Protein AF-A0A540MX66-F1 (afdb_monomer_lite)

InterPro domains:
  IPR000157 Toll/interleukin-1 receptor homology (TIR) domain [PF01582] (12-188)
  IPR000157 Toll/interleukin-1 receptor homology (TIR) domain [PF01582] (191-362)
  IPR000157 Toll/interleukin-1 receptor homology (TIR) domain [PF01582] (366-546)
  IPR000157 Toll/interleukin-1 receptor homology (TIR) domain [PS50104] (11-182)
  IPR000157 Toll/interleukin-1 receptor homology (TIR) domain [PS50104] (190-357)
  IPR000157 Toll/interleukin-1 receptor homology (TIR) domain [PS50104] (365-531)
  IPR000157 Toll/interleukin-1 receptor homology (TIR) domain [SM00255] (12-155)
  IPR000157 Toll/interleukin-1 receptor homology (TIR) domain [SM00255] (191-331)
  IPR000157 Toll/interleukin-1 receptor homology (TIR) domain [SM00255] (366-505)
  IPR002182 NB-ARC [PF00931] (564-720)
  IPR027417 P-loop containing nucleoside triphosphate hydrolase [G3DSA:3.40.50.300] (531-697)
  IPR027417 P-loop containing nucleoside triphosphate hydrolase [SSF52540] (534-727)
  IPR035897 Toll/interleukin-1 receptor homology (TIR) domain superfamily [G3DSA:3.40.50.10140] (5-185)
  IPR035897 Toll/interleukin-1 receptor homology (TIR) domain superfamily [G3DSA:3.40.50.10140] (188-362)
  IPR035897 Toll/interleukin-1 receptor homology (TIR) domain superfamily [G3DSA:3.40.50.10140] (363-530)
  IPR035897 Toll/interleukin-1 receptor homology (TIR) domain superfamily [SSF52200] (3-157)
  IPR035897 Toll/interleukin-1 receptor homology (TIR) domain superfamily [SSF52200] (186-334)
  IPR035897 Toll/interleukin-1 receptor homology (TIR) domain superfamily [SSF52200] (365-508)
  IPR044974 Disease resistance protein, plants [PTHR11017] (366-726)

Secondary structure (DSSP, 8-state):
-----------SEEEEEE--HHHHTTTHHHHHHHHHHTTT--EEE--S---SS--HHHHHHHHHTEEEEEEE--TTGGG-HHHHHHHHHHHHHHHHH--EEEEE-TTS-HHHHHTT-THHHHHHHHHHHHHHTS-HHHHHHHHHHHHHHHHHTTS--B--GGG-SSHHHHHHHHHHHHHHHHHHTTS---S-SEEEE--GGGS-HHHHHHHHHHHHHTT--EEE----SS-TTTTHHHHHHHHHH-SEEEEEE-TTGGG-HHHHHHHHHHHHHHHHH--EEEEEETTS-HHHHHTT-THHHHHHHHGGGS-HHHHHHHHHHHHHHHHHTTS--B-GGGSSSHHHHHHHHHHHHHHHHHHHHTTS-SEEEEEEE-HHHHTTTHHHHHHHHHHHTT--EEE--SS--TT--THHHHHHHHTEEEEEEEE-TTGGG-HHHHHHHHHHHHHHHHH--EEEEEE-SS-HHHHHHT-THHHHHHHHHHH-TTS-HHHHHHHHHHHHHGGGS--EEGGGSSSHHHHHHHHHHHHHHHHHHHHHHHGGG---TTHHHHHHHHHHHHS-TTS-TTS-EEEEEE--TTS-HHHHHHHHHHHHGGGSSEEEEE--HHHHHHHT-HHHHHHHHHHHHHTS---HHHHHHH-HHHHHHHHTTS-EEEEEEEE--HHHHHHHH-SS--PPTT-EEEEEES-GGGGGG-SEEE-PPPPPHHHHHHHHHHHHHSSS---TTGGGG--

Radius of gyration: 31.89 Å; chains: 1; bounding box: 76×75×81 Å

Foldseek 3Di:
DDDDPPDPQQAPFAEEEQDDCVFCVVHLVVVLVVLLVVDPGRYDYPDDPPPDDDDPPVLLCNLLRYQEYEQEDDPQQLLDLVSLVSLLSNVVCCVPVVRHYAYADAVHDLVCQQVCHDNSVVSLVVQVVVPVVDDPVSVVSSVSSNVSSNVSSLADYAYPVVVDPDSVRSSVVVSVVSVVVSLLVPPQPFPFAEEEQDDPVFDDPCLVVVLVVLLVSVVGGYDYDDVDDDDPPPCVVVLLSNLLRYLEYEYEDGLQQLLDPVSLVSLLSNVVSCVPVVRHYAYEDEVHDLVCQQVCHDNSVVSLVVQPPDDPVSVVVSVSSNVSSNVSSVDHYHYCVVDPDSVRRSVVVSVVSVVVSVLSSLPPQPFQEEEQFDCVFPVVHLVVVLVVLLVVLVGRYDDDDPDPPPDDDPVVLLSNLLSYQEYEYEDELQQLLDPSSLVSLLSNVVSCVPVVRHYAYEAEHHDLVCLLVCHDNSVVSLVVLVVDPPRDPVSSVSSNVSSNCNSVHHYYYCVVDPDSVVVSVVVSVVSVVVSLVVVVVVVPVPPAFPLVVLLVVVCCQLPPPPDDLFAEFEEEEEDDPPLCSVVSLVVNCVSCQSVWPFEDEDEPLVVCCVPPNLLVSLQRLLCRLVVHRDDSVNCVVCPSVNSVLVSQQTAYEYEAEADDDPVSVCSRCNPDNSHTTNHYYYYYYHDPVNCVPGPYYHYRDHQDLVRVLQNCCCVVPVDSDDPPVVVVVSD

Structure (mmCIF, N/CA/C/O backbone):
data_AF-A0A540MX66-F1
#
_entry.id   AF-A0A540MX66-F1
#
loop_
_atom_site.group_PDB
_atom_site.id
_atom_site.type_symbol
_atom_site.label_atom_id
_atom_site.label_alt_id
_atom_site.label_comp_id
_atom_site.label_asym_id
_atom_site.label_entity_id
_atom_site.label_seq_id
_atom_site.pdbx_PDB_ins_code
_atom_site.Cartn_x
_atom_site.Cartn_y
_atom_site.Cartn_z
_atom_site.occupancy
_atom_site.B_iso_or_equiv
_atom_site.auth_seq_id
_atom_site.auth_comp_id
_atom_site.auth_asym_id
_atom_site.auth_atom_id
_atom_site.pdbx_PDB_model_num
ATOM 1 N N . MET A 1 1 ? 18.521 43.189 1.631 1.00 32.72 1 MET A N 1
ATOM 2 C CA . MET A 1 1 ? 18.605 42.098 2.622 1.00 32.72 1 MET A CA 1
ATOM 3 C C . MET A 1 1 ? 18.078 40.853 1.940 1.00 32.72 1 MET A C 1
ATOM 5 O O . MET A 1 1 ? 16.951 40.882 1.467 1.00 32.72 1 MET A O 1
ATOM 9 N N . ALA A 1 2 ? 18.937 39.856 1.741 1.00 23.52 2 ALA A N 1
ATOM 10 C CA . ALA A 1 2 ? 18.581 38.626 1.047 1.00 23.52 2 ALA A CA 1
ATOM 11 C C . ALA A 1 2 ? 17.667 37.787 1.949 1.00 23.52 2 ALA A C 1
ATOM 13 O O . ALA A 1 2 ? 18.053 37.453 3.066 1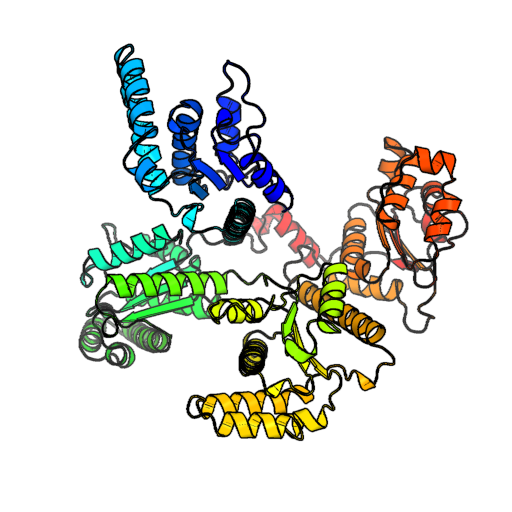.00 23.52 2 ALA A O 1
ATOM 14 N N . ALA A 1 3 ? 16.460 37.491 1.472 1.00 24.56 3 ALA A N 1
ATOM 15 C CA . ALA A 1 3 ? 15.595 36.488 2.069 1.00 24.56 3 ALA A CA 1
ATOM 16 C C . ALA A 1 3 ? 16.233 35.115 1.824 1.00 24.56 3 ALA A C 1
ATOM 18 O O . ALA A 1 3 ? 16.479 34.746 0.674 1.00 24.56 3 ALA A O 1
ATOM 19 N N . SER A 1 4 ? 16.555 34.382 2.892 1.00 24.72 4 SER A N 1
ATOM 20 C CA . SER A 1 4 ? 17.012 33.001 2.776 1.00 24.72 4 SER A CA 1
ATOM 21 C C . SER A 1 4 ? 15.844 32.148 2.294 1.00 24.72 4 SER A C 1
ATOM 23 O O . SER A 1 4 ? 14.898 31.891 3.038 1.00 24.72 4 SER A O 1
ATOM 25 N N . SER A 1 5 ? 15.904 31.729 1.034 1.00 28.08 5 SER A N 1
ATOM 26 C CA . SER A 1 5 ? 15.065 30.667 0.500 1.00 28.08 5 SER A CA 1
ATOM 27 C C . SER A 1 5 ? 15.310 29.397 1.315 1.00 28.08 5 SER A C 1
ATOM 29 O O . SER A 1 5 ? 16.427 28.876 1.316 1.00 28.08 5 SER A O 1
ATOM 31 N N . SER A 1 6 ? 14.282 28.904 2.001 1.00 29.33 6 SER A N 1
ATOM 32 C CA . SER A 1 6 ? 14.242 27.519 2.464 1.00 29.33 6 SER A CA 1
ATOM 33 C C . SER A 1 6 ? 14.350 26.628 1.223 1.00 29.33 6 SER A C 1
ATOM 35 O O . SER A 1 6 ? 13.483 26.634 0.354 1.00 29.33 6 SER A O 1
ATOM 37 N N . SER A 1 7 ? 15.494 25.969 1.067 1.00 31.92 7 SER A N 1
ATOM 38 C CA . SER A 1 7 ? 15.695 24.940 0.057 1.00 31.92 7 SER A CA 1
ATOM 39 C C . SER A 1 7 ? 14.906 23.703 0.475 1.00 31.92 7 SER A C 1
ATOM 41 O O . SER A 1 7 ? 15.219 23.136 1.523 1.00 31.92 7 SER A O 1
ATOM 43 N N . ASP A 1 8 ? 13.937 23.266 -0.331 1.00 37.81 8 ASP A N 1
ATOM 44 C CA . ASP A 1 8 ? 13.349 21.930 -0.196 1.00 37.81 8 ASP A CA 1
ATOM 45 C C . ASP A 1 8 ? 14.487 20.898 -0.188 1.00 37.81 8 ASP A C 1
ATOM 47 O O . ASP A 1 8 ? 15.216 20.742 -1.176 1.00 37.81 8 ASP A O 1
ATOM 51 N N . VAL A 1 9 ? 14.701 20.243 0.957 1.00 45.22 9 VAL A N 1
ATOM 52 C CA . VAL A 1 9 ? 15.801 19.293 1.150 1.00 45.22 9 VAL A CA 1
ATOM 53 C C . VAL A 1 9 ? 15.503 18.051 0.314 1.00 45.22 9 VAL A C 1
ATOM 55 O O . VAL A 1 9 ? 14.700 17.198 0.682 1.00 45.22 9 VAL A O 1
ATOM 58 N N . ARG A 1 10 ? 16.144 17.950 -0.852 1.00 51.16 10 ARG A N 1
ATOM 59 C CA . ARG A 1 10 ? 16.111 16.745 -1.680 1.00 51.16 10 ARG A CA 1
ATOM 60 C C . ARG A 1 10 ? 17.041 15.707 -1.060 1.00 51.16 10 ARG A C 1
ATOM 62 O O . ARG A 1 10 ? 18.254 15.783 -1.227 1.00 51.16 10 ARG A O 1
ATOM 69 N N . TRP A 1 11 ? 16.469 14.752 -0.344 1.00 67.19 11 TRP A N 1
ATOM 70 C CA . TRP A 1 11 ? 17.218 13.660 0.265 1.00 67.19 11 TRP A CA 1
ATOM 71 C C . TRP A 1 11 ? 17.819 12.735 -0.796 1.00 67.19 11 TRP A C 1
ATOM 73 O O . TRP A 1 11 ? 17.138 12.337 -1.743 1.00 67.19 11 TRP A O 1
ATOM 83 N N . LYS A 1 12 ? 19.103 12.406 -0.653 1.00 75.00 12 LYS A N 1
ATOM 84 C CA . LYS A 1 12 ? 19.818 11.501 -1.560 1.00 75.00 12 LYS A CA 1
ATOM 85 C C . LYS A 1 12 ? 19.675 10.049 -1.124 1.00 75.00 12 LYS A C 1
ATOM 87 O O . LYS A 1 12 ? 19.614 9.170 -1.980 1.00 75.00 12 LYS A O 1
ATOM 92 N N . TYR A 1 13 ? 19.607 9.816 0.184 1.00 77.38 13 TYR A N 1
ATOM 93 C CA . TYR A 1 13 ? 19.453 8.502 0.791 1.00 77.38 13 TYR A CA 1
ATOM 94 C C . TYR A 1 13 ? 18.192 8.471 1.657 1.00 77.38 13 TYR A C 1
ATOM 96 O O . TYR A 1 13 ? 17.770 9.477 2.230 1.00 77.38 13 TYR A O 1
ATOM 104 N N . ASP A 1 14 ? 17.585 7.299 1.766 1.00 80.94 14 ASP A N 1
ATOM 105 C CA . ASP A 1 14 ? 16.457 7.073 2.658 1.00 80.94 14 ASP A CA 1
ATOM 106 C C . ASP A 1 14 ? 16.932 6.844 4.094 1.00 80.94 14 ASP A C 1
ATOM 108 O O . ASP A 1 14 ? 16.335 7.369 5.029 1.00 80.94 14 ASP A O 1
ATOM 112 N N . VAL A 1 15 ? 18.025 6.100 4.284 1.00 86.25 15 VAL A N 1
ATOM 113 C CA . VAL A 1 15 ? 18.490 5.691 5.618 1.00 86.25 15 VAL A CA 1
ATOM 114 C C . VAL A 1 15 ? 19.996 5.867 5.753 1.00 86.25 15 VAL A C 1
ATOM 116 O O . VAL A 1 15 ? 20.730 5.361 4.915 1.00 86.25 15 VAL A O 1
ATOM 119 N N . PHE A 1 16 ? 20.450 6.491 6.835 1.00 87.88 16 PHE A N 1
ATOM 120 C CA . PHE A 1 16 ? 21.822 6.459 7.337 1.00 87.88 16 PHE A CA 1
ATOM 121 C C . PHE A 1 16 ? 21.917 5.460 8.494 1.00 87.88 16 PHE A C 1
ATOM 123 O O . PHE A 1 16 ? 21.037 5.443 9.353 1.00 87.88 16 PHE A O 1
ATOM 130 N N . ILE A 1 17 ? 22.967 4.638 8.553 1.00 86.88 17 ILE A N 1
ATOM 131 C CA . ILE A 1 17 ? 23.205 3.730 9.688 1.00 86.88 17 ILE A CA 1
ATOM 132 C C . ILE A 1 17 ? 24.455 4.172 10.443 1.00 86.88 17 ILE A C 1
ATOM 134 O O . ILE A 1 17 ? 25.565 4.080 9.929 1.00 86.88 17 ILE A O 1
ATOM 138 N N . ASN A 1 18 ? 24.266 4.580 11.691 1.00 88.44 18 ASN A N 1
ATOM 139 C CA . ASN A 1 18 ? 25.312 4.917 12.642 1.00 88.44 18 ASN A CA 1
ATOM 140 C C . ASN A 1 18 ? 25.539 3.737 13.595 1.00 88.44 18 ASN A C 1
ATOM 142 O O . ASN A 1 18 ? 24.636 3.317 14.319 1.00 88.44 18 ASN A O 1
ATOM 146 N N . PHE A 1 19 ? 26.739 3.167 13.574 1.00 85.75 19 PHE A N 1
ATOM 147 C CA . PHE A 1 19 ? 27.087 1.977 14.348 1.00 85.75 19 PHE A CA 1
ATOM 148 C C . PHE A 1 19 ? 28.593 1.932 14.601 1.00 85.75 19 PHE A C 1
ATOM 150 O O . PHE A 1 19 ? 29.369 2.611 13.932 1.00 85.75 19 PHE A O 1
ATOM 157 N N . ARG A 1 20 ? 29.027 1.095 15.549 1.00 81.44 20 ARG A N 1
ATOM 158 C CA . ARG A 1 20 ? 30.451 0.802 15.741 1.00 81.44 20 ARG A CA 1
ATOM 159 C C . ARG A 1 20 ? 30.850 -0.445 14.952 1.00 81.44 20 ARG A C 1
ATOM 161 O O . ARG A 1 20 ? 30.398 -1.550 15.273 1.00 81.44 20 ARG A O 1
ATOM 168 N N . GLY A 1 21 ? 31.718 -0.258 13.956 1.00 66.38 21 GLY A N 1
ATOM 169 C CA . GLY A 1 21 ? 32.221 -1.303 13.059 1.00 66.38 21 GLY A CA 1
ATOM 170 C C . GLY A 1 21 ? 32.799 -2.511 13.795 1.00 66.38 21 GLY A C 1
ATOM 171 O O . GLY A 1 21 ? 32.280 -3.620 13.651 1.00 66.38 21 GLY A O 1
ATOM 172 N N . GLU A 1 22 ? 33.786 -2.275 14.663 1.00 68.25 22 GLU A N 1
ATOM 173 C CA . GLU A 1 22 ? 34.440 -3.304 15.492 1.00 68.25 22 GLU A CA 1
ATOM 174 C C . GLU A 1 22 ? 33.481 -4.201 16.303 1.00 68.25 22 GLU A C 1
ATOM 176 O O . GLU A 1 22 ? 33.829 -5.343 16.594 1.00 68.25 22 GLU A O 1
ATOM 181 N N . ASP A 1 23 ? 32.282 -3.724 16.665 1.00 60.34 23 ASP A N 1
ATOM 182 C CA . ASP A 1 23 ? 31.334 -4.493 17.488 1.00 60.34 23 ASP A CA 1
ATOM 183 C C . ASP A 1 23 ? 30.321 -5.307 16.669 1.00 60.34 23 ASP A C 1
ATOM 185 O O . ASP A 1 23 ? 29.762 -6.279 17.176 1.00 60.34 23 ASP A O 1
ATOM 189 N N . THR A 1 24 ? 30.000 -4.883 15.441 1.00 59.16 24 THR A N 1
ATOM 190 C CA . THR A 1 24 ? 28.744 -5.312 14.788 1.00 59.16 24 THR A CA 1
ATOM 191 C C . THR A 1 24 ? 28.824 -5.540 13.272 1.00 59.16 24 THR A C 1
ATOM 193 O O . THR A 1 24 ? 27.873 -6.074 12.690 1.00 59.16 24 THR A O 1
ATOM 196 N N . HIS A 1 25 ? 29.947 -5.195 12.625 1.00 58.56 25 HIS A N 1
ATOM 197 C CA . HIS A 1 25 ? 30.072 -5.156 11.161 1.00 58.56 25 HIS A CA 1
ATOM 198 C C . HIS A 1 25 ? 29.912 -6.524 10.472 1.00 58.56 25 HIS A C 1
ATOM 200 O O . HIS A 1 25 ? 29.233 -6.618 9.454 1.00 58.56 25 HIS A O 1
ATOM 206 N N . THR A 1 26 ? 30.479 -7.609 11.012 1.00 58.16 26 THR A N 1
ATOM 207 C CA . THR A 1 26 ? 30.453 -8.947 10.375 1.00 58.16 26 THR A CA 1
ATOM 208 C C . THR A 1 26 ? 29.208 -9.785 10.696 1.00 58.16 26 THR A C 1
ATOM 210 O O . THR A 1 26 ? 29.117 -10.927 10.250 1.00 58.16 26 THR A O 1
ATOM 213 N N . GLY A 1 27 ? 28.251 -9.235 11.450 1.00 73.12 27 GLY A N 1
ATOM 214 C CA . GLY A 1 27 ? 27.027 -9.922 11.868 1.00 73.12 27 GLY A CA 1
ATOM 215 C C . GLY A 1 27 ? 25.794 -9.050 11.658 1.00 73.12 27 GLY A C 1
ATOM 216 O O . GLY A 1 27 ? 25.380 -8.818 10.520 1.00 73.12 27 GLY A O 1
ATOM 217 N N . PHE A 1 28 ? 25.225 -8.551 12.759 1.00 82.44 28 PHE A N 1
ATOM 218 C CA . PHE A 1 28 ? 23.958 -7.816 12.807 1.00 82.44 28 PHE A CA 1
ATOM 219 C C . PHE A 1 28 ? 23.821 -6.704 11.754 1.00 82.44 28 PHE A C 1
ATOM 221 O O . PHE A 1 28 ? 22.828 -6.682 11.028 1.00 82.44 28 PHE A O 1
ATOM 228 N N . ILE A 1 29 ? 24.817 -5.821 11.606 1.00 83.38 29 ILE A N 1
ATOM 229 C CA . ILE A 1 29 ? 24.727 -4.681 10.676 1.00 83.38 29 ILE A CA 1
ATOM 230 C C . ILE A 1 29 ? 24.732 -5.134 9.215 1.00 83.38 29 ILE A C 1
ATOM 232 O O . ILE A 1 29 ? 23.948 -4.623 8.418 1.00 83.38 29 ILE A O 1
ATOM 236 N N . SER A 1 30 ? 25.549 -6.130 8.856 1.00 75.56 30 SER A N 1
ATOM 237 C CA . SER A 1 30 ? 25.574 -6.665 7.488 1.00 75.56 30 SER A CA 1
ATOM 238 C C . SER A 1 30 ? 24.234 -7.297 7.089 1.00 75.56 30 SER A C 1
ATOM 240 O O . SER A 1 30 ? 23.766 -7.126 5.960 1.00 75.56 30 SER A O 1
ATOM 242 N N . HIS A 1 31 ? 23.582 -7.982 8.033 1.00 82.44 31 HIS A N 1
ATOM 243 C CA . HIS A 1 31 ? 22.267 -8.575 7.830 1.00 82.44 31 HIS A CA 1
ATOM 244 C C . HIS A 1 31 ? 21.162 -7.516 7.788 1.00 82.44 31 HIS A C 1
ATOM 246 O O . HIS A 1 31 ? 20.309 -7.587 6.905 1.00 82.44 31 HIS A O 1
ATOM 252 N N . LEU A 1 32 ? 21.212 -6.511 8.669 1.00 84.56 32 LEU A N 1
ATOM 253 C CA . LEU A 1 32 ? 20.283 -5.382 8.669 1.00 84.56 32 LEU A CA 1
ATOM 254 C C . LEU A 1 32 ? 20.363 -4.591 7.359 1.00 84.56 32 LEU A C 1
ATOM 256 O O . LEU A 1 32 ? 19.342 -4.358 6.718 1.00 84.56 32 LEU A O 1
ATOM 260 N N . TYR A 1 33 ? 21.572 -4.252 6.912 1.00 80.94 33 TYR A N 1
ATOM 261 C CA . TYR A 1 33 ? 21.796 -3.555 5.648 1.00 80.94 33 TYR A CA 1
ATOM 262 C C . TYR A 1 33 ? 21.265 -4.352 4.454 1.00 80.94 33 TYR A C 1
ATOM 264 O O . TYR A 1 33 ? 20.526 -3.828 3.623 1.00 80.94 33 TYR A O 1
ATOM 272 N N . ARG A 1 34 ? 21.566 -5.655 4.393 1.00 79.00 34 ARG A N 1
ATOM 273 C CA . ARG A 1 34 ? 21.045 -6.529 3.336 1.00 79.00 34 ARG A CA 1
ATOM 274 C C . ARG A 1 34 ? 19.518 -6.614 3.355 1.00 79.00 34 ARG A C 1
ATOM 276 O O . ARG A 1 34 ? 18.916 -6.663 2.287 1.00 79.00 34 ARG A O 1
ATOM 283 N N . ALA A 1 35 ? 18.901 -6.651 4.533 1.00 80.56 35 ALA A N 1
ATOM 284 C CA . ALA A 1 35 ? 17.449 -6.703 4.670 1.00 80.56 35 ALA A CA 1
ATOM 285 C C . ALA A 1 35 ? 16.780 -5.376 4.265 1.00 80.56 35 ALA A C 1
ATOM 287 O O . ALA A 1 35 ? 15.735 -5.399 3.617 1.00 80.56 35 ALA A O 1
ATOM 288 N N . LEU A 1 36 ? 17.410 -4.230 4.551 1.00 78.50 36 LEU A N 1
ATOM 289 C CA . LEU A 1 36 ? 16.966 -2.922 4.058 1.00 78.50 36 LEU A CA 1
ATOM 290 C C . LEU A 1 36 ? 17.038 -2.842 2.523 1.00 78.50 36 LEU A C 1
ATOM 292 O O . LEU A 1 36 ? 16.066 -2.423 1.904 1.00 78.50 36 LEU A O 1
ATOM 296 N N . LEU A 1 37 ? 18.113 -3.344 1.899 1.00 73.25 37 LEU A N 1
ATOM 297 C CA . LEU A 1 37 ? 18.258 -3.396 0.431 1.00 73.25 37 LEU A CA 1
ATOM 298 C C . LEU A 1 37 ? 17.273 -4.344 -0.275 1.00 73.25 37 LEU A C 1
ATOM 300 O O . LEU A 1 37 ? 17.068 -4.236 -1.483 1.00 73.25 37 LEU A O 1
ATOM 304 N N . GLN A 1 38 ? 16.689 -5.311 0.439 1.00 75.00 38 GLN A N 1
ATOM 305 C CA . GLN A 1 38 ? 15.623 -6.162 -0.108 1.00 75.00 38 GLN A CA 1
ATOM 306 C C . GLN A 1 38 ? 14.287 -5.417 -0.232 1.00 75.00 38 GLN A C 1
ATOM 308 O O . GLN A 1 38 ? 13.374 -5.894 -0.908 1.00 75.00 38 GLN A O 1
ATOM 313 N N . LYS A 1 39 ? 14.168 -4.252 0.408 1.00 69.00 39 LYS A N 1
ATOM 314 C CA . LYS A 1 39 ? 13.103 -3.273 0.192 1.00 69.00 39 LYS A CA 1
ATOM 315 C C . LYS A 1 39 ? 13.627 -2.175 -0.750 1.00 69.00 39 LYS A C 1
ATOM 317 O O . LYS A 1 39 ? 14.837 -2.012 -0.875 1.00 69.00 39 LYS A O 1
ATOM 322 N N . PRO A 1 40 ? 12.756 -1.396 -1.416 1.00 66.38 40 PRO A N 1
ATOM 323 C CA . PRO A 1 40 ? 13.175 -0.252 -2.230 1.00 66.38 40 PRO A CA 1
ATOM 324 C C . PRO A 1 40 ? 13.605 0.935 -1.341 1.00 66.38 40 PRO A C 1
ATOM 326 O O . PRO A 1 40 ? 13.050 2.021 -1.447 1.00 66.38 40 PRO A O 1
ATOM 329 N N . ILE A 1 41 ? 14.547 0.707 -0.420 1.00 73.81 41 ILE A N 1
ATOM 330 C CA . ILE A 1 41 ? 15.086 1.692 0.521 1.00 73.81 41 ILE A CA 1
ATOM 331 C C . ILE A 1 41 ? 16.537 1.960 0.123 1.00 73.81 41 ILE A C 1
ATOM 333 O O . ILE A 1 41 ? 17.383 1.064 0.176 1.00 73.81 41 ILE A O 1
ATOM 337 N N . ASN A 1 42 ? 16.843 3.195 -0.263 1.00 73.56 42 ASN A N 1
ATOM 338 C CA . ASN A 1 42 ? 18.199 3.614 -0.587 1.00 73.56 42 ASN A CA 1
ATOM 339 C C . ASN A 1 42 ? 18.998 3.893 0.696 1.00 73.56 42 ASN A C 1
ATOM 341 O O . ASN A 1 42 ? 19.000 5.008 1.216 1.00 73.56 42 ASN A O 1
ATOM 345 N N . THR A 1 43 ? 19.657 2.876 1.242 1.00 76.00 43 THR A N 1
ATOM 346 C CA . THR A 1 43 ? 20.416 2.989 2.494 1.00 76.00 43 THR A CA 1
ATOM 347 C C . THR A 1 43 ? 21.874 3.378 2.251 1.00 76.00 43 THR A C 1
ATOM 349 O O . THR A 1 43 ? 22.603 2.682 1.547 1.00 76.00 43 THR A O 1
ATOM 352 N N . PHE A 1 44 ? 22.326 4.450 2.897 1.00 74.00 44 PHE A N 1
ATOM 353 C CA . PHE A 1 44 ? 23.735 4.758 3.091 1.00 74.00 44 PHE A CA 1
ATOM 354 C C . PHE A 1 44 ? 24.262 3.983 4.302 1.00 74.00 44 PHE A C 1
ATOM 356 O O . PHE A 1 44 ? 23.820 4.182 5.436 1.00 74.00 44 PHE A O 1
ATOM 363 N N . ILE A 1 45 ? 25.226 3.103 4.053 1.00 67.56 45 ILE A N 1
ATOM 364 C CA . ILE A 1 45 ? 26.032 2.477 5.096 1.00 67.56 45 ILE A CA 1
ATOM 365 C C . ILE A 1 45 ? 27.469 2.954 4.943 1.00 67.56 45 ILE A C 1
ATOM 367 O O . ILE A 1 45 ? 27.983 3.028 3.824 1.00 67.56 45 ILE A O 1
ATOM 371 N N . ASP A 1 46 ? 28.110 3.256 6.065 1.00 60.88 46 ASP A N 1
ATOM 372 C CA . ASP A 1 46 ? 29.548 3.486 6.107 1.00 60.88 46 ASP A CA 1
ATOM 373 C C . ASP A 1 46 ? 30.269 2.153 5.840 1.00 60.88 46 ASP A C 1
ATOM 375 O O . ASP A 1 46 ? 30.475 1.328 6.734 1.00 60.88 46 ASP A O 1
ATOM 379 N N . ALA A 1 47 ? 30.503 1.858 4.560 1.00 45.50 47 ALA A N 1
ATOM 380 C CA . ALA A 1 47 ? 31.202 0.662 4.127 1.00 45.50 47 ALA A CA 1
ATOM 381 C C . ALA A 1 47 ? 32.710 0.916 4.209 1.00 45.50 47 ALA A C 1
ATOM 383 O O . ALA A 1 47 ? 33.267 1.666 3.412 1.00 45.50 47 ALA A O 1
ATOM 384 N N . GLU A 1 48 ? 33.330 0.197 5.141 1.00 46.12 48 GLU A N 1
ATOM 385 C CA . GLU A 1 48 ? 34.715 0.304 5.594 1.00 46.12 48 GLU A CA 1
ATOM 386 C C . GLU A 1 48 ? 34.953 1.434 6.594 1.00 46.12 48 GLU A C 1
ATOM 388 O O . GLU A 1 48 ? 34.858 2.610 6.271 1.00 46.12 48 GLU A O 1
ATOM 393 N N . GLU A 1 49 ? 35.401 1.054 7.797 1.00 46.97 49 GLU A N 1
ATOM 394 C CA . GLU A 1 49 ? 36.285 1.895 8.596 1.00 46.97 49 GLU A CA 1
ATOM 395 C C . GLU A 1 49 ? 37.410 2.395 7.680 1.00 46.97 49 GLU A C 1
ATOM 397 O O . GLU A 1 49 ? 38.404 1.699 7.437 1.00 46.97 49 GLU A O 1
ATOM 402 N N . LEU A 1 50 ? 37.237 3.590 7.113 1.00 41.75 50 LEU A N 1
ATOM 403 C CA . LEU A 1 50 ? 38.222 4.217 6.252 1.00 41.75 50 LEU A CA 1
ATOM 404 C C . LEU A 1 50 ? 39.408 4.603 7.131 1.00 41.75 50 LEU A C 1
ATOM 406 O O . LEU A 1 50 ? 39.472 5.667 7.743 1.00 41.75 50 LEU A O 1
ATOM 410 N N . ARG A 1 51 ? 40.321 3.633 7.231 1.00 39.84 51 ARG A N 1
ATOM 411 C CA . ARG A 1 51 ? 41.735 3.712 7.589 1.00 39.84 51 ARG A CA 1
ATOM 412 C C . ARG A 1 51 ? 42.176 5.138 7.910 1.00 39.84 51 ARG A C 1
ATOM 414 O O . ARG A 1 51 ? 42.441 5.902 6.993 1.00 39.84 51 ARG A O 1
ATOM 421 N N . LYS A 1 52 ? 42.330 5.437 9.206 1.00 41.91 52 LYS A N 1
ATOM 422 C CA . LYS A 1 52 ? 43.190 6.506 9.752 1.00 41.91 52 LYS A CA 1
ATOM 423 C C . LYS A 1 52 ? 43.408 7.698 8.794 1.00 41.91 52 LYS A C 1
ATOM 425 O O . LYS A 1 52 ? 44.436 7.747 8.122 1.00 41.91 52 LYS A O 1
ATOM 430 N N . GLY A 1 53 ? 42.511 8.684 8.804 1.00 36.44 53 GLY A N 1
ATOM 431 C CA . GLY A 1 53 ? 42.808 10.019 8.265 1.00 36.44 53 GLY A CA 1
ATOM 432 C C . GLY A 1 53 ? 41.671 10.681 7.484 1.00 36.44 53 GLY A C 1
ATOM 433 O O . GLY A 1 53 ? 41.353 10.275 6.375 1.00 36.44 53 GLY A O 1
ATOM 434 N N . ASP A 1 54 ? 41.115 11.738 8.079 1.00 44.25 54 ASP A N 1
ATOM 435 C CA . ASP A 1 54 ? 40.498 12.924 7.468 1.00 44.25 54 ASP A CA 1
ATOM 436 C C . ASP A 1 54 ? 39.663 12.772 6.182 1.00 44.25 54 ASP A C 1
ATOM 438 O O . ASP A 1 54 ? 40.091 13.184 5.103 1.00 44.25 54 ASP A O 1
ATOM 442 N N . ARG A 1 55 ? 38.393 12.358 6.327 1.00 49.72 55 ARG A N 1
ATOM 443 C CA . ARG A 1 55 ? 37.286 12.746 5.419 1.00 49.72 55 ARG A CA 1
ATOM 444 C C . ARG A 1 55 ? 35.952 12.995 6.148 1.00 49.72 55 ARG A C 1
ATOM 446 O O . ARG A 1 55 ? 34.899 12.513 5.743 1.00 49.72 55 ARG A O 1
ATOM 453 N N . LEU A 1 56 ? 35.977 13.831 7.194 1.00 50.94 56 LEU A N 1
ATOM 454 C CA . LEU A 1 56 ? 34.783 14.304 7.931 1.00 50.94 56 LEU A CA 1
ATOM 455 C C . LEU A 1 56 ? 33.671 14.907 7.037 1.00 50.94 56 LEU A C 1
ATOM 457 O O . LEU A 1 56 ? 32.521 14.990 7.462 1.00 50.94 56 LEU A O 1
ATOM 461 N N . SER A 1 57 ? 33.990 15.343 5.814 1.00 50.78 57 SER A N 1
ATOM 462 C CA . SER A 1 57 ? 33.038 15.961 4.884 1.00 50.78 57 SER A CA 1
ATOM 463 C C . SER A 1 57 ? 32.072 14.969 4.225 1.00 50.78 57 SER A C 1
ATOM 465 O O . SER A 1 57 ? 30.919 15.324 3.992 1.00 50.78 57 SER A O 1
ATOM 467 N N . GLU A 1 58 ? 32.500 13.737 3.930 1.00 56.97 58 GLU A N 1
ATOM 468 C CA . GLU A 1 58 ? 31.668 12.754 3.209 1.00 56.97 58 GLU A CA 1
ATOM 469 C C . GLU A 1 58 ? 30.634 12.095 4.141 1.00 56.97 58 GLU A C 1
ATOM 471 O O . GLU A 1 58 ? 29.472 11.957 3.761 1.00 56.97 58 GLU A O 1
ATOM 476 N N . LEU A 1 59 ? 31.003 11.818 5.399 1.00 64.31 59 LEU A N 1
ATOM 477 C CA . LEU A 1 59 ? 30.095 11.283 6.428 1.00 64.31 59 LEU A CA 1
ATOM 478 C C . LEU A 1 59 ? 29.033 12.296 6.868 1.00 64.31 59 LEU A C 1
ATOM 480 O O . LEU A 1 59 ? 27.853 11.959 6.955 1.00 64.31 59 LEU A O 1
ATOM 484 N N . ARG A 1 60 ? 29.423 13.565 7.062 1.00 65.06 60 ARG A N 1
ATOM 485 C CA . ARG A 1 60 ? 28.462 14.651 7.315 1.00 65.06 60 ARG A CA 1
ATOM 486 C C . ARG A 1 60 ? 27.453 14.783 6.186 1.00 65.06 60 ARG A C 1
ATOM 488 O O . ARG A 1 60 ? 26.273 14.952 6.457 1.00 65.06 60 ARG A O 1
ATOM 495 N N . THR A 1 61 ? 27.903 14.650 4.941 1.00 69.25 61 THR A N 1
ATOM 496 C CA . THR A 1 61 ? 27.017 14.669 3.772 1.00 69.25 61 THR A CA 1
ATOM 497 C C . THR A 1 61 ? 26.049 13.480 3.801 1.00 69.25 61 THR A C 1
ATOM 499 O O . THR A 1 61 ? 24.855 13.673 3.613 1.00 69.25 61 THR A O 1
ATOM 502 N N . GLY A 1 62 ? 26.521 12.271 4.132 1.00 75.19 62 GLY A N 1
ATOM 503 C CA . GLY A 1 62 ? 25.670 11.085 4.292 1.00 75.19 62 GLY A CA 1
ATOM 504 C C . GLY A 1 62 ? 24.560 11.268 5.333 1.00 75.19 62 GLY A C 1
ATOM 505 O O . GLY A 1 62 ? 23.402 10.983 5.036 1.00 75.19 62 GLY A O 1
ATOM 506 N N . ILE A 1 63 ? 24.881 11.817 6.510 1.00 81.25 63 ILE A N 1
ATOM 507 C CA . ILE A 1 63 ? 23.887 12.147 7.546 1.00 81.25 63 ILE A CA 1
ATOM 508 C C . ILE A 1 63 ? 22.935 13.230 7.034 1.00 81.25 63 ILE A C 1
ATOM 510 O O . ILE A 1 63 ? 21.723 13.058 7.054 1.00 81.25 63 ILE A O 1
ATOM 514 N N . GLN A 1 64 ? 23.474 14.338 6.529 1.00 79.56 64 GLN A N 1
ATOM 515 C CA . GLN A 1 64 ? 22.701 15.511 6.125 1.00 79.56 64 GLN A CA 1
ATOM 516 C C . GLN A 1 64 ? 21.795 15.288 4.907 1.00 79.56 64 GLN A C 1
ATOM 518 O O . GLN A 1 64 ? 20.855 16.066 4.724 1.00 79.56 64 GLN A O 1
ATOM 523 N N . GLU A 1 65 ? 22.094 14.285 4.078 1.00 80.94 65 GLU A N 1
ATOM 524 C CA . GLU A 1 65 ? 21.340 13.904 2.879 1.00 80.94 65 GLU A CA 1
ATOM 525 C C . GLU A 1 65 ? 20.477 12.641 3.079 1.00 80.94 65 GLU A C 1
ATOM 527 O O . GLU A 1 65 ? 19.890 12.158 2.106 1.00 80.94 65 GLU A O 1
ATOM 532 N N . SER A 1 66 ? 20.371 12.119 4.310 1.00 81.12 66 SER A N 1
ATOM 533 C CA . SER A 1 66 ? 19.523 10.964 4.647 1.00 81.12 66 SER A CA 1
ATOM 534 C C . SER A 1 66 ? 18.211 11.367 5.320 1.00 81.12 66 SER A C 1
ATOM 536 O O . SER A 1 66 ? 18.206 12.218 6.202 1.00 81.12 66 SER A O 1
ATOM 538 N N . ARG A 1 67 ? 17.093 10.726 4.962 1.00 80.69 67 ARG A N 1
ATOM 539 C CA . ARG A 1 67 ? 15.765 11.001 5.565 1.00 80.69 67 ARG A CA 1
ATOM 540 C C . ARG A 1 67 ? 15.626 10.479 6.989 1.00 80.69 67 ARG A C 1
ATOM 542 O O . ARG A 1 67 ? 14.946 11.086 7.815 1.00 80.69 67 ARG A O 1
ATOM 549 N N . LEU A 1 68 ? 16.251 9.339 7.256 1.00 89.62 68 LEU A N 1
ATOM 550 C CA . LEU A 1 68 ? 16.178 8.615 8.516 1.00 89.62 68 LEU A CA 1
ATOM 551 C C . LEU A 1 68 ? 17.582 8.188 8.949 1.00 89.62 68 LEU A C 1
ATOM 553 O O . LEU A 1 68 ? 18.374 7.765 8.118 1.00 89.62 68 LEU A O 1
ATOM 557 N N . SER A 1 69 ? 17.879 8.249 10.243 1.00 89.88 69 SER A N 1
ATOM 558 C CA . SER A 1 69 ? 19.129 7.792 10.849 1.00 89.88 69 SER A CA 1
ATOM 559 C C . SER A 1 69 ? 18.857 6.677 11.861 1.00 89.88 69 SER A C 1
ATOM 561 O O . SER A 1 69 ? 18.198 6.890 12.880 1.00 89.88 69 SER A O 1
ATOM 563 N N . LEU A 1 70 ? 19.378 5.481 11.588 1.00 90.75 70 LEU A N 1
ATOM 564 C CA . LEU A 1 70 ? 19.399 4.345 12.507 1.00 90.75 70 LEU A CA 1
ATOM 565 C C . LEU A 1 70 ? 20.641 4.435 13.395 1.00 90.75 70 LEU A C 1
ATOM 567 O O . LEU A 1 70 ? 21.757 4.380 12.887 1.00 90.75 70 LEU A O 1
ATOM 571 N N . VAL A 1 71 ? 20.460 4.535 14.710 1.00 90.88 71 VAL A N 1
ATOM 572 C CA . VAL A 1 71 ? 21.562 4.631 15.683 1.00 90.88 71 VAL A CA 1
ATOM 573 C C . VAL A 1 71 ? 21.671 3.319 16.449 1.00 90.88 71 VAL A C 1
ATOM 575 O O . VAL A 1 71 ? 20.847 3.039 17.314 1.00 90.88 71 VAL A O 1
ATOM 578 N N . VAL A 1 72 ? 22.675 2.499 16.149 1.00 90.00 72 VAL A N 1
ATOM 579 C CA . VAL A 1 72 ? 22.847 1.169 16.748 1.00 90.00 72 VAL A CA 1
ATOM 580 C C . VAL A 1 72 ? 23.801 1.231 17.940 1.00 90.00 72 VAL A C 1
ATOM 582 O O . VAL A 1 72 ? 25.023 1.166 17.799 1.00 90.00 72 VAL A O 1
ATOM 585 N N . PHE A 1 73 ? 23.231 1.311 19.141 1.00 89.62 73 PHE A N 1
ATOM 586 C CA . PHE A 1 73 ? 23.959 1.266 20.403 1.00 89.62 73 PHE A CA 1
ATOM 587 C C . PHE A 1 73 ? 24.425 -0.159 20.724 1.00 89.62 73 PHE A C 1
ATOM 589 O O . PHE A 1 73 ? 23.648 -0.989 21.192 1.00 89.62 73 PHE A O 1
ATOM 596 N N . SER A 1 74 ? 25.715 -0.420 20.504 1.00 89.00 74 SER A N 1
ATOM 597 C CA . SER A 1 74 ? 26.424 -1.636 20.919 1.00 89.00 74 SER A CA 1
ATOM 598 C C . SER A 1 74 ? 27.140 -1.460 22.263 1.00 89.00 74 SER A C 1
ATOM 600 O O . SER A 1 74 ? 27.304 -0.347 22.774 1.00 89.00 74 SER A O 1
ATOM 602 N N . GLN A 1 75 ? 27.621 -2.568 22.836 1.00 86.69 75 GLN A N 1
ATOM 603 C CA . GLN A 1 75 ? 28.227 -2.589 24.169 1.00 86.69 75 GLN A CA 1
ATOM 604 C C . GLN A 1 75 ? 29.389 -1.605 24.337 1.00 86.69 75 GLN A C 1
ATOM 606 O O . GLN A 1 75 ? 29.500 -1.012 25.408 1.00 86.69 75 GLN A O 1
ATOM 611 N N . ASN A 1 76 ? 30.223 -1.375 23.317 1.00 87.12 76 ASN A N 1
ATOM 612 C CA . ASN A 1 76 ? 31.293 -0.377 23.402 1.00 87.12 76 ASN A CA 1
ATOM 613 C C . ASN A 1 76 ? 31.196 0.734 22.349 1.00 87.12 76 ASN A C 1
ATOM 615 O O . ASN A 1 76 ? 32.200 1.353 22.000 1.00 87.12 76 ASN A O 1
ATOM 619 N N . TYR A 1 77 ? 29.972 1.055 21.926 1.00 89.69 77 TYR A N 1
ATOM 620 C CA . TYR A 1 77 ? 29.658 2.188 21.054 1.00 89.69 77 TYR A CA 1
ATOM 621 C C . TYR A 1 77 ? 30.388 3.482 21.467 1.00 89.69 77 TYR A C 1
ATOM 623 O O . TYR A 1 77 ? 31.054 4.117 20.652 1.00 89.69 77 TYR A O 1
ATOM 631 N N . ALA A 1 78 ? 30.349 3.830 22.761 1.00 89.19 78 ALA A N 1
ATOM 632 C CA . ALA A 1 78 ? 30.935 5.067 23.288 1.00 89.19 78 ALA A CA 1
ATOM 633 C C . ALA A 1 78 ? 32.477 5.119 23.284 1.00 89.19 78 ALA A C 1
ATOM 635 O O . ALA A 1 78 ? 33.037 6.176 23.568 1.00 89.19 78 ALA A O 1
ATOM 636 N N . LEU A 1 79 ? 33.184 4.027 22.962 1.00 86.31 79 LEU A N 1
ATOM 637 C CA . LEU A 1 79 ? 34.640 4.080 22.759 1.00 86.31 79 LEU A CA 1
ATOM 638 C C . LEU A 1 79 ? 35.014 4.774 21.440 1.00 86.31 79 LEU A C 1
ATOM 640 O O . LEU A 1 79 ? 36.118 5.302 21.324 1.00 86.31 79 LEU A O 1
ATOM 644 N N . SER A 1 80 ? 34.104 4.809 20.461 1.00 85.19 80 SER A N 1
ATOM 645 C CA . SER A 1 80 ? 34.337 5.462 19.172 1.00 85.19 80 SER A CA 1
ATOM 646 C C . SER A 1 80 ? 33.964 6.942 19.228 1.00 85.19 80 SER A C 1
ATOM 648 O O . SER A 1 80 ? 32.787 7.304 19.262 1.00 85.19 80 SER A O 1
ATOM 650 N N . THR A 1 81 ? 34.966 7.822 19.177 1.00 83.38 81 THR A N 1
ATOM 651 C CA . THR A 1 81 ? 34.733 9.272 19.065 1.00 83.38 81 THR A CA 1
ATOM 652 C C . THR A 1 81 ? 34.039 9.645 17.753 1.00 83.38 81 THR A C 1
ATOM 654 O O . THR A 1 81 ? 33.307 10.630 17.728 1.00 83.38 81 THR A O 1
ATOM 657 N N . CYS A 1 82 ? 34.208 8.858 16.683 1.00 78.19 82 CYS A N 1
ATOM 658 C CA . CYS A 1 82 ? 33.515 9.070 15.408 1.00 78.19 82 CYS A CA 1
ATOM 659 C C . CYS A 1 82 ? 32.007 8.837 15.554 1.00 78.19 82 CYS A C 1
ATOM 661 O O . CYS A 1 82 ? 31.226 9.738 15.263 1.00 78.19 82 CYS A O 1
ATOM 663 N N . CYS A 1 83 ? 31.605 7.703 16.142 1.00 84.25 83 CYS A N 1
ATOM 664 C CA . CYS A 1 83 ? 30.193 7.403 16.386 1.00 84.25 83 CYS A CA 1
ATOM 665 C C . CYS A 1 83 ? 29.536 8.469 17.282 1.00 84.25 83 CYS A C 1
ATOM 667 O O . CYS A 1 83 ? 28.395 8.863 17.051 1.00 84.25 83 CYS A O 1
ATOM 669 N N . LEU A 1 84 ? 30.255 8.978 18.292 1.00 87.31 84 LEU A N 1
ATOM 670 C CA . LEU A 1 84 ? 29.753 10.049 19.162 1.00 87.31 84 LEU A CA 1
ATOM 671 C C . LEU A 1 84 ? 29.587 11.388 18.424 1.00 87.31 84 LEU A C 1
ATOM 673 O O . LEU A 1 84 ? 28.601 12.084 18.656 1.00 87.31 84 LEU A O 1
ATOM 677 N N . LYS A 1 85 ? 30.507 11.740 17.516 1.00 83.69 85 LYS A N 1
ATOM 678 C CA . LYS A 1 85 ? 30.392 12.945 16.674 1.00 83.69 85 LYS A CA 1
ATOM 679 C C . LYS A 1 85 ? 29.239 12.843 15.680 1.00 83.69 85 LYS A C 1
ATOM 681 O O . LYS A 1 85 ? 28.483 13.797 15.533 1.00 83.69 85 LYS A O 1
ATOM 686 N N . GLU A 1 86 ? 29.085 11.691 15.036 1.00 86.44 86 GLU A N 1
ATOM 687 C CA . GLU A 1 86 ? 27.962 11.412 14.136 1.00 86.44 86 GLU A CA 1
ATOM 688 C C . GLU A 1 86 ? 26.626 11.494 14.872 1.00 86.44 86 GLU A C 1
ATOM 690 O O . GLU A 1 86 ? 25.692 12.096 14.358 1.00 86.44 86 GLU A O 1
ATOM 695 N N . LEU A 1 87 ? 26.540 10.973 16.101 1.00 89.44 87 LEU A N 1
ATOM 696 C CA . LEU A 1 87 ? 25.323 11.061 16.907 1.00 89.44 87 LEU A CA 1
ATOM 697 C C . LEU A 1 87 ? 24.915 12.511 17.200 1.00 89.44 87 LEU A C 1
ATOM 699 O O . LEU A 1 87 ? 23.731 12.835 17.131 1.00 89.44 87 LEU A O 1
ATOM 703 N N . VAL A 1 88 ? 25.878 13.385 17.513 1.00 87.94 88 VAL A N 1
ATOM 704 C CA . VAL A 1 88 ? 25.611 14.821 17.703 1.00 87.94 88 VAL A CA 1
ATOM 705 C C . VAL A 1 88 ? 25.040 15.434 16.421 1.00 87.94 88 VAL A C 1
ATOM 707 O O . VAL A 1 88 ? 24.021 16.117 16.480 1.00 87.94 88 VAL A O 1
ATOM 710 N N . GLU A 1 89 ? 25.644 15.142 15.266 1.00 85.06 89 GLU A N 1
ATOM 711 C CA . GLU A 1 89 ? 25.190 15.649 13.962 1.00 85.06 89 GLU A CA 1
ATOM 712 C C . GLU A 1 89 ? 23.806 15.101 13.567 1.00 85.06 89 GLU A C 1
ATOM 714 O O . GLU A 1 89 ? 22.976 15.841 13.044 1.00 85.06 89 GLU A O 1
ATOM 719 N N . ILE A 1 90 ? 23.528 13.821 13.841 1.00 85.56 90 ILE A N 1
ATOM 720 C CA . ILE A 1 90 ? 22.219 13.191 13.608 1.00 85.56 90 ILE A CA 1
ATOM 721 C C . ILE A 1 90 ? 21.139 13.910 14.413 1.00 85.56 90 ILE A C 1
ATOM 723 O O . ILE A 1 90 ? 20.086 14.250 13.877 1.00 85.56 90 ILE A O 1
ATOM 727 N N . LEU A 1 91 ? 21.395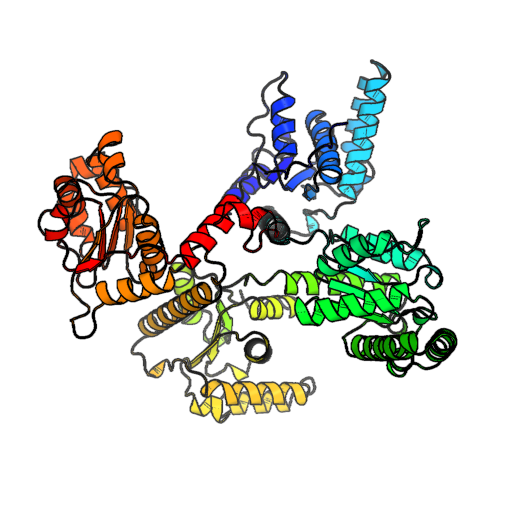 14.174 15.696 1.00 85.31 91 LEU A N 1
ATOM 728 C CA . LEU A 1 91 ? 20.434 14.885 16.533 1.00 85.31 91 LEU A CA 1
ATOM 729 C C . LEU A 1 91 ? 20.258 16.333 16.066 1.00 85.31 91 LEU A C 1
ATOM 731 O O . LEU A 1 91 ? 19.128 16.807 15.999 1.00 85.31 91 LEU A O 1
ATOM 735 N N . GLU A 1 92 ? 21.324 17.018 15.653 1.00 82.06 92 GLU A N 1
ATOM 736 C CA . GLU A 1 92 ? 21.217 18.348 15.042 1.00 82.06 92 GLU A CA 1
ATOM 737 C C . GLU A 1 92 ? 20.365 18.327 13.758 1.00 82.06 92 GLU A C 1
ATOM 739 O O . GLU A 1 92 ? 19.476 19.166 13.593 1.00 82.06 92 GLU A O 1
ATOM 744 N N . CYS A 1 93 ? 20.552 17.336 12.880 1.00 74.50 93 CYS A N 1
ATOM 745 C CA . CYS A 1 93 ? 19.726 17.137 11.683 1.00 74.50 93 CYS A CA 1
ATOM 746 C C . CYS A 1 93 ? 18.270 16.791 12.026 1.00 74.50 93 CYS A C 1
ATOM 748 O O . CYS A 1 93 ? 17.360 17.212 11.310 1.00 74.50 93 CYS A O 1
ATOM 750 N N . SER A 1 94 ? 18.029 16.078 13.128 1.00 79.50 94 SER A N 1
ATOM 751 C CA . SER A 1 94 ? 16.671 15.787 13.595 1.00 79.50 94 SER A CA 1
ATOM 752 C C . SER A 1 94 ? 15.912 17.060 13.976 1.00 79.50 94 SER A C 1
ATOM 754 O O . SER A 1 94 ? 14.755 17.211 13.597 1.00 79.50 94 SER A O 1
ATOM 756 N N . TYR A 1 95 ? 16.586 18.028 14.612 1.00 71.06 95 TYR A N 1
ATOM 757 C CA . TYR A 1 95 ? 15.987 19.314 14.982 1.00 71.06 95 TYR A CA 1
ATOM 758 C C . TYR A 1 95 ? 15.884 20.300 13.815 1.00 71.06 95 TYR A C 1
ATOM 760 O O . TYR A 1 95 ? 14.932 21.070 13.740 1.00 71.06 95 TYR A O 1
ATOM 768 N N . THR A 1 96 ? 16.880 20.326 12.927 1.00 66.69 96 THR A N 1
ATOM 769 C CA . THR A 1 96 ? 16.990 21.367 11.887 1.00 66.69 96 THR A CA 1
ATOM 770 C C . THR A 1 96 ? 16.377 20.971 10.549 1.00 66.69 96 THR A C 1
ATOM 772 O O . THR A 1 96 ? 15.982 21.845 9.779 1.00 66.69 96 THR A O 1
ATOM 775 N N . LYS A 1 97 ? 16.302 19.669 10.251 1.00 68.81 97 LYS A N 1
ATOM 776 C CA . LYS A 1 97 ? 15.842 19.134 8.960 1.00 68.81 97 LYS A CA 1
ATOM 777 C C . LYS A 1 97 ? 14.724 18.098 9.093 1.00 68.81 97 LYS A C 1
ATOM 779 O O . LYS A 1 97 ? 14.393 17.459 8.099 1.00 68.81 97 LYS A O 1
ATOM 784 N N . ASN A 1 98 ? 14.161 17.912 10.290 1.00 66.38 98 ASN A N 1
ATOM 785 C CA . ASN A 1 98 ? 13.157 16.882 10.584 1.00 66.38 98 ASN A CA 1
ATOM 786 C C . ASN A 1 98 ? 13.611 15.465 10.181 1.00 66.38 98 ASN A C 1
ATOM 788 O O . ASN A 1 98 ? 12.806 14.643 9.745 1.00 66.38 98 ASN A O 1
ATOM 792 N N . GLN A 1 99 ? 14.914 15.180 10.295 1.00 80.56 99 GLN A N 1
ATOM 793 C CA . GLN A 1 99 ? 15.433 13.834 10.062 1.00 80.56 99 GLN A CA 1
ATOM 794 C C . GLN A 1 99 ? 14.896 12.874 11.133 1.00 80.56 99 GLN A C 1
ATOM 796 O O . GLN A 1 99 ? 15.000 13.139 12.331 1.00 80.56 99 GLN A O 1
ATOM 801 N N . ILE A 1 100 ? 14.363 11.730 10.706 1.00 81.25 100 ILE A N 1
ATOM 802 C CA . ILE A 1 100 ? 13.820 10.715 11.615 1.00 81.25 100 ILE A CA 1
ATOM 803 C C . ILE A 1 100 ? 14.984 9.996 12.298 1.00 81.25 100 ILE A C 1
ATOM 805 O O . ILE A 1 100 ? 15.894 9.532 11.621 1.00 81.25 100 ILE A O 1
ATOM 809 N N . VAL A 1 101 ? 14.955 9.840 13.621 1.00 84.81 101 VAL A N 1
ATOM 810 C CA . VAL A 1 101 ? 15.993 9.101 14.359 1.00 84.81 101 VAL A CA 1
ATOM 811 C C . VAL A 1 101 ? 15.383 7.860 14.993 1.00 84.81 101 VAL A C 1
ATOM 813 O O . VAL A 1 101 ? 14.362 7.942 15.675 1.00 84.81 101 VAL A O 1
ATOM 816 N N . VAL A 1 102 ? 16.007 6.704 14.767 1.00 88.44 102 VAL A N 1
ATOM 817 C CA . VAL A 1 102 ? 15.560 5.412 15.301 1.00 88.44 102 VAL A CA 1
ATOM 818 C C . VAL A 1 102 ? 16.713 4.759 16.067 1.00 88.44 102 VAL A C 1
ATOM 820 O O . VAL A 1 102 ? 17.636 4.217 15.449 1.00 88.44 102 VAL A O 1
ATOM 823 N N . PRO A 1 103 ? 16.703 4.807 17.410 1.00 89.12 103 PRO A N 1
ATOM 824 C CA . PRO A 1 103 ? 17.713 4.131 18.208 1.00 89.12 103 PRO A CA 1
ATOM 825 C C . PRO A 1 103 ? 17.456 2.620 18.268 1.00 89.12 103 PRO A C 1
ATOM 827 O O . PRO A 1 103 ? 16.331 2.164 18.469 1.00 89.12 103 PRO A O 1
ATOM 830 N N . ILE A 1 104 ? 18.521 1.837 18.120 1.00 88.50 104 ILE A N 1
ATOM 831 C CA . ILE A 1 104 ? 18.535 0.378 18.196 1.00 88.50 104 ILE A CA 1
ATOM 832 C C . ILE A 1 104 ? 19.489 -0.036 19.315 1.00 88.50 104 ILE A C 1
ATOM 834 O O . ILE A 1 104 ? 20.677 0.269 19.275 1.00 88.50 104 ILE A O 1
ATOM 838 N N . PHE A 1 105 ? 18.990 -0.761 20.307 1.00 87.44 105 PHE A N 1
ATOM 839 C CA . PHE A 1 105 ? 19.748 -1.145 21.499 1.00 87.44 105 PHE A CA 1
ATOM 840 C C . PHE A 1 105 ? 20.310 -2.565 21.392 1.00 87.44 105 PHE A C 1
ATOM 842 O O . PHE A 1 105 ? 19.856 -3.494 22.053 1.00 87.44 105 PHE A O 1
ATOM 849 N N . TYR A 1 106 ? 21.314 -2.757 20.540 1.00 85.19 106 TYR A N 1
ATOM 850 C CA . TYR A 1 106 ? 21.861 -4.080 20.253 1.00 85.19 106 TYR A CA 1
ATOM 851 C C . TYR A 1 106 ? 22.690 -4.640 21.421 1.00 85.19 106 TYR A C 1
ATOM 853 O O . TYR A 1 106 ? 23.830 -4.237 21.650 1.00 85.19 106 TYR A O 1
ATOM 861 N N . GLN A 1 107 ? 22.114 -5.608 22.145 1.00 80.62 107 GLN A N 1
ATOM 862 C CA . GLN A 1 107 ? 22.729 -6.269 23.310 1.00 80.62 107 GLN A CA 1
ATOM 863 C C . GLN A 1 107 ? 23.115 -5.303 24.447 1.00 80.62 107 GLN A C 1
ATOM 865 O O . GLN A 1 107 ? 23.999 -5.588 25.257 1.00 80.62 107 GLN A O 1
ATOM 870 N N . VAL A 1 108 ? 22.431 -4.160 24.535 1.00 83.69 108 VAL A N 1
ATOM 871 C CA . VAL A 1 108 ? 22.635 -3.148 25.577 1.00 83.69 108 VAL A CA 1
ATOM 872 C C . VAL A 1 108 ? 21.287 -2.723 26.141 1.00 83.69 108 VAL A C 1
ATOM 874 O O . VAL A 1 108 ? 20.330 -2.538 25.404 1.00 83.69 108 VAL A O 1
ATOM 877 N N . ASP A 1 109 ? 21.201 -2.543 27.458 1.00 81.69 109 ASP A N 1
ATOM 878 C CA . ASP A 1 109 ? 20.012 -1.966 28.091 1.00 81.69 109 ASP A CA 1
ATOM 879 C C . ASP A 1 109 ? 19.963 -0.442 27.829 1.00 81.69 109 ASP A C 1
ATOM 881 O O . ASP A 1 109 ? 20.936 0.250 28.169 1.00 81.69 109 ASP A O 1
ATOM 885 N N . PRO A 1 110 ? 18.854 0.115 27.299 1.00 82.69 110 PRO A N 1
ATOM 886 C CA . PRO A 1 110 ? 18.673 1.559 27.126 1.00 82.69 110 PRO A CA 1
ATOM 887 C C . PRO A 1 110 ? 19.010 2.384 28.376 1.00 82.69 110 PRO A C 1
ATOM 889 O O . PRO A 1 110 ? 19.602 3.461 28.278 1.00 82.69 110 PRO A O 1
ATOM 892 N N . ALA A 1 111 ? 18.702 1.873 29.573 1.00 83.69 111 ALA A N 1
ATOM 893 C CA . ALA A 1 111 ? 19.008 2.542 30.834 1.00 83.69 111 ALA A CA 1
ATOM 894 C C . ALA A 1 111 ? 20.518 2.624 31.112 1.00 83.69 111 ALA A C 1
ATOM 896 O O . ALA A 1 111 ? 20.962 3.551 31.794 1.00 83.69 111 ALA A O 1
ATOM 897 N N . THR A 1 112 ? 21.309 1.678 30.592 1.00 85.12 112 THR A N 1
ATOM 898 C CA . THR A 1 112 ? 22.777 1.688 30.696 1.00 85.12 112 THR A CA 1
ATOM 899 C C . THR A 1 112 ? 23.376 2.786 29.826 1.00 85.12 112 THR A C 1
ATOM 901 O O . THR A 1 112 ? 24.273 3.487 30.294 1.00 85.12 112 THR A O 1
ATOM 904 N N . VAL A 1 113 ? 22.843 2.984 28.616 1.00 86.62 113 VAL A N 1
ATOM 905 C CA . VAL A 1 113 ? 23.236 4.089 27.727 1.00 86.62 113 VAL A CA 1
ATOM 906 C C . VAL A 1 113 ? 22.817 5.426 28.343 1.00 86.62 113 VAL A C 1
ATOM 908 O O . VAL A 1 113 ? 23.660 6.296 28.543 1.00 86.62 113 VAL A O 1
ATOM 911 N N . ARG A 1 114 ? 21.549 5.554 28.762 1.00 83.75 114 ARG A N 1
ATOM 912 C CA . ARG A 1 114 ? 20.988 6.792 29.332 1.00 83.75 114 ARG A CA 1
ATOM 913 C C . ARG A 1 114 ? 21.723 7.256 30.587 1.00 83.75 114 ARG A C 1
ATOM 915 O O . ARG A 1 114 ? 21.997 8.436 30.752 1.00 83.75 114 ARG A O 1
ATOM 922 N N . LYS A 1 115 ? 22.019 6.330 31.504 1.00 84.81 115 LYS A N 1
ATOM 923 C CA . LYS A 1 115 ? 22.685 6.636 32.784 1.00 84.81 115 LYS A CA 1
ATOM 924 C C . LYS A 1 115 ? 24.211 6.539 32.696 1.00 84.81 115 LYS A C 1
ATOM 926 O O . LYS A 1 115 ? 24.855 6.588 33.741 1.00 84.81 115 LYS A O 1
ATOM 931 N N . LEU A 1 116 ? 24.766 6.341 31.494 1.00 85.31 116 LEU A N 1
ATOM 932 C CA . LEU A 1 116 ? 26.195 6.152 31.232 1.00 85.31 116 LEU A CA 1
ATOM 933 C C . LEU A 1 116 ? 26.847 5.171 32.217 1.00 85.31 116 LEU A C 1
ATOM 935 O O . LEU A 1 116 ? 27.806 5.506 32.907 1.00 85.31 116 LEU A O 1
ATOM 939 N N . LYS A 1 117 ? 26.304 3.954 32.320 1.00 87.31 117 LYS A N 1
ATOM 940 C CA . LYS A 1 117 ? 26.803 2.897 33.217 1.00 87.31 117 LYS A CA 1
ATOM 941 C C . LYS A 1 117 ? 27.652 1.867 32.465 1.00 87.31 117 LYS A C 1
ATOM 943 O O . LYS A 1 117 ? 27.659 1.808 31.239 1.00 87.31 117 LYS A O 1
ATOM 948 N N . GLY A 1 118 ? 28.385 1.036 33.205 1.00 89.38 118 GLY A N 1
ATOM 949 C CA . GLY A 1 118 ? 29.145 -0.077 32.630 1.00 89.38 118 GLY A CA 1
ATOM 950 C C . GLY A 1 118 ? 30.255 0.380 31.679 1.00 89.38 118 GLY A C 1
ATOM 951 O O . GLY A 1 118 ? 31.116 1.176 32.050 1.00 89.38 118 GLY A O 1
ATOM 952 N N . THR A 1 119 ? 30.258 -0.150 30.460 1.00 88.81 119 THR A N 1
ATOM 953 C CA . THR A 1 119 ? 31.231 0.178 29.405 1.00 88.81 119 THR A CA 1
ATOM 954 C C . THR A 1 119 ? 31.138 1.630 28.939 1.00 88.81 119 THR A C 1
ATOM 956 O O . THR A 1 119 ? 32.174 2.236 28.677 1.00 88.81 119 THR A O 1
ATOM 959 N N . PHE A 1 120 ? 29.942 2.228 28.942 1.00 90.00 120 PHE A N 1
ATOM 960 C CA . PHE A 1 120 ? 29.753 3.650 28.640 1.00 90.00 120 PHE A CA 1
ATOM 961 C C . PHE A 1 120 ? 30.435 4.533 29.694 1.00 90.00 120 PHE A C 1
ATOM 963 O O . PHE A 1 120 ? 31.155 5.459 29.335 1.00 90.00 120 PHE A O 1
ATOM 970 N N . ALA A 1 121 ? 30.316 4.198 30.987 1.00 89.31 121 ALA A N 1
ATOM 971 C CA . ALA A 1 121 ? 31.025 4.913 32.056 1.00 89.31 121 ALA A CA 1
ATOM 972 C C . ALA A 1 121 ? 32.546 4.890 31.837 1.00 89.31 121 ALA A C 1
ATOM 974 O O . ALA A 1 121 ? 33.209 5.921 31.912 1.00 89.31 121 ALA A O 1
ATOM 975 N N . LYS A 1 122 ? 33.095 3.703 31.536 1.00 88.94 122 LYS A N 1
ATOM 976 C CA . LYS A 1 122 ? 34.534 3.508 31.301 1.00 88.94 122 LYS A CA 1
ATOM 977 C C . LYS A 1 122 ? 35.032 4.310 30.098 1.00 88.94 122 LYS A C 1
ATOM 979 O O . LYS A 1 122 ? 36.091 4.923 30.190 1.00 88.94 122 LYS A O 1
ATOM 984 N N . ALA A 1 123 ? 34.260 4.338 29.011 1.00 89.44 123 ALA A N 1
ATOM 985 C CA . ALA A 1 123 ? 34.586 5.115 27.819 1.00 89.44 123 ALA A CA 1
ATOM 986 C C . ALA A 1 123 ? 34.685 6.615 28.126 1.00 89.44 123 ALA A C 1
ATOM 988 O O . ALA A 1 123 ? 35.649 7.269 27.743 1.00 89.44 123 ALA A O 1
ATOM 989 N N . PHE A 1 124 ? 33.730 7.153 28.886 1.00 88.81 124 PHE A N 1
ATOM 990 C CA . PHE A 1 124 ? 33.749 8.565 29.253 1.00 88.81 124 PHE A CA 1
ATOM 991 C C . PHE A 1 124 ? 34.852 8.921 30.246 1.00 88.81 124 PHE A C 1
ATOM 993 O O . PHE A 1 124 ? 35.424 9.992 30.113 1.00 88.81 124 PHE A O 1
ATOM 1000 N N . VAL A 1 125 ? 35.234 8.020 31.158 1.00 87.44 125 VAL A N 1
ATOM 1001 C CA . VAL A 1 125 ? 36.441 8.224 31.977 1.00 87.44 125 VAL A CA 1
ATOM 1002 C C . VAL A 1 125 ? 37.669 8.396 31.080 1.00 87.44 125 VAL A C 1
ATOM 1004 O O . VAL A 1 125 ? 38.467 9.293 31.327 1.00 87.44 125 VAL A O 1
ATOM 1007 N N . GLN A 1 126 ? 37.814 7.591 30.024 1.00 84.75 126 GLN A N 1
ATOM 1008 C CA . GLN A 1 126 ? 38.921 7.733 29.076 1.00 84.75 126 GLN A CA 1
ATOM 1009 C C . GLN A 1 126 ? 38.862 9.070 28.320 1.00 84.75 126 GLN A C 1
ATOM 1011 O O . GLN A 1 126 ? 39.853 9.797 28.305 1.00 84.75 126 GLN A O 1
ATOM 1016 N N . HIS A 1 127 ? 37.700 9.444 27.775 1.00 85.56 127 HIS A N 1
ATOM 1017 C CA . HIS A 1 127 ? 37.527 10.726 27.075 1.00 85.56 127 HIS A CA 1
ATOM 1018 C C . HIS A 1 127 ? 37.757 11.937 27.992 1.00 85.56 127 HIS A C 1
ATOM 1020 O O . HIS A 1 127 ? 38.362 12.924 27.573 1.00 85.56 127 HIS A O 1
ATOM 1026 N N . ASP A 1 128 ? 37.341 11.859 29.258 1.00 81.75 128 ASP A N 1
ATOM 1027 C CA . ASP A 1 128 ? 37.591 12.892 30.268 1.00 81.75 128 ASP A CA 1
ATOM 1028 C C . ASP A 1 128 ? 39.099 13.022 30.558 1.00 81.75 128 ASP A C 1
ATOM 1030 O O . ASP A 1 128 ? 39.627 14.132 30.618 1.00 81.75 128 ASP A O 1
ATOM 1034 N N . HIS A 1 129 ? 39.830 11.908 30.684 1.00 77.19 129 HIS A N 1
ATOM 1035 C CA . HIS A 1 129 ? 41.288 11.937 30.871 1.00 77.19 129 HIS A CA 1
ATOM 1036 C C . HIS A 1 129 ? 42.009 12.500 29.634 1.00 77.19 129 HIS A C 1
ATOM 1038 O O . HIS A 1 129 ? 42.871 13.371 29.771 1.00 77.19 129 HIS A O 1
ATOM 1044 N N . ASP A 1 130 ? 41.607 12.085 28.430 1.00 68.12 130 ASP A N 1
ATOM 1045 C CA . ASP A 1 130 ? 42.176 12.556 27.160 1.00 68.12 130 ASP A CA 1
ATOM 1046 C C . ASP A 1 130 ? 41.819 14.025 26.850 1.00 68.12 130 ASP A C 1
ATOM 1048 O O . ASP A 1 130 ? 42.510 14.687 26.063 1.00 68.12 130 ASP A O 1
ATOM 1052 N N . SER A 1 131 ? 40.734 14.549 27.431 1.00 60.50 131 SER A N 1
ATOM 1053 C CA . SER A 1 131 ? 40.302 15.949 27.297 1.00 60.50 131 SER A CA 1
ATOM 1054 C C . SER A 1 131 ? 40.960 16.879 28.316 1.00 60.50 131 SER A C 1
ATOM 1056 O O . SER A 1 131 ? 41.354 17.986 27.957 1.00 60.50 131 SER A O 1
ATOM 1058 N N . ASN A 1 132 ? 41.200 16.413 29.545 1.00 59.03 132 ASN A N 1
ATOM 1059 C CA . ASN A 1 132 ? 41.910 17.175 30.578 1.00 59.03 132 ASN A CA 1
ATOM 1060 C C . ASN A 1 132 ? 43.381 17.466 30.223 1.00 59.03 132 ASN A C 1
ATOM 1062 O O . ASN A 1 132 ? 43.984 18.379 30.785 1.00 59.03 132 ASN A O 1
ATOM 1066 N N . LEU A 1 133 ? 43.948 16.737 29.257 1.00 57.44 133 LEU A N 1
ATOM 1067 C CA . LEU A 1 133 ? 45.276 16.995 28.692 1.00 57.44 133 LEU A CA 1
ATOM 1068 C C . LEU A 1 133 ? 45.298 18.134 27.648 1.00 57.44 133 LEU A C 1
ATOM 1070 O O . LEU A 1 133 ? 46.378 18.632 27.335 1.00 57.44 133 LEU A O 1
ATOM 1074 N N . TYR A 1 134 ? 44.148 18.581 27.117 1.00 59.00 134 TYR A N 1
ATOM 1075 C CA . TYR A 1 134 ? 44.074 19.573 26.032 1.00 59.00 134 TYR A CA 1
ATOM 1076 C C . TYR A 1 134 ? 42.798 20.442 26.057 1.00 59.00 134 TYR A C 1
ATOM 1078 O O . TYR A 1 134 ? 41.725 19.954 25.742 1.00 59.00 134 TYR A O 1
ATOM 1086 N N . SER A 1 135 ? 42.961 21.764 26.235 1.00 62.69 135 SER A N 1
ATOM 1087 C CA . SER A 1 135 ? 42.065 22.893 25.862 1.00 62.69 135 SER A CA 1
ATOM 1088 C C . SER A 1 135 ? 40.559 22.862 26.236 1.00 62.69 135 SER A C 1
ATOM 1090 O O . SER A 1 135 ? 39.852 21.871 26.102 1.00 62.69 135 SER A O 1
ATOM 1092 N N . LYS A 1 136 ? 40.005 24.034 26.588 1.00 70.12 136 LYS A N 1
ATOM 1093 C CA . LYS A 1 136 ? 38.585 24.235 26.962 1.00 70.12 136 LYS A CA 1
ATOM 1094 C C . LYS A 1 136 ? 37.564 23.735 25.919 1.00 70.12 136 LYS A C 1
ATOM 1096 O O . LYS A 1 136 ? 36.456 23.373 26.296 1.00 70.12 136 LYS A O 1
ATOM 1101 N N . SER A 1 137 ? 37.913 23.704 24.631 1.00 68.12 137 SER A N 1
ATOM 1102 C CA . SER A 1 137 ? 37.028 23.238 23.550 1.00 68.12 137 SER A CA 1
ATOM 1103 C C . SER A 1 137 ? 36.731 21.738 23.615 1.00 68.12 137 SER A C 1
ATOM 1105 O O . SER A 1 137 ? 35.616 21.331 23.306 1.00 68.12 137 SER A O 1
ATOM 1107 N N . LYS A 1 138 ? 37.689 20.920 24.064 1.00 72.69 138 LYS A N 1
ATOM 1108 C CA . LYS A 1 138 ? 37.539 19.459 24.114 1.00 72.69 138 LYS A CA 1
ATOM 1109 C C . LYS A 1 138 ? 36.611 19.014 25.250 1.00 72.69 138 LYS A C 1
ATOM 1111 O O . LYS A 1 138 ? 35.885 18.041 25.101 1.00 72.69 138 LYS A O 1
ATOM 1116 N N . LEU A 1 139 ? 36.563 19.776 26.346 1.00 76.06 139 LEU A N 1
ATOM 1117 C CA . LEU A 1 139 ? 35.593 19.570 27.432 1.00 76.06 139 LEU A CA 1
ATOM 1118 C C . LEU A 1 139 ? 34.149 19.817 26.968 1.00 76.06 139 LEU A C 1
ATOM 1120 O O . LEU A 1 139 ? 33.259 19.037 27.289 1.00 76.06 139 LEU A O 1
ATOM 1124 N N . VAL A 1 140 ? 33.922 20.875 26.180 1.00 77.56 140 VAL A N 1
ATOM 1125 C CA . VAL A 1 140 ? 32.600 21.175 25.595 1.00 77.56 140 VAL A CA 1
ATOM 1126 C C . VAL A 1 140 ? 32.169 20.069 24.628 1.00 77.56 140 VAL A C 1
ATOM 1128 O O . VAL A 1 140 ? 31.003 19.682 24.609 1.00 77.56 140 VAL A O 1
ATOM 1131 N N . GLU A 1 141 ? 33.113 19.525 23.858 1.00 83.44 141 GLU A N 1
ATOM 1132 C CA . GLU A 1 141 ? 32.864 18.418 22.933 1.00 83.44 141 GLU A CA 1
ATOM 1133 C C . GLU A 1 141 ? 32.441 17.135 23.674 1.00 83.44 141 GLU A C 1
ATOM 1135 O O . GLU A 1 141 ? 31.414 16.549 23.335 1.00 83.44 141 GLU A O 1
ATOM 1140 N N . VAL A 1 142 ? 33.150 16.736 24.736 1.00 85.38 142 VAL A N 1
ATOM 1141 C CA . VAL A 1 142 ? 32.787 15.547 25.533 1.00 85.38 142 VAL A CA 1
ATOM 1142 C C . VAL A 1 142 ? 31.420 15.713 26.206 1.00 85.38 142 VAL A C 1
ATOM 1144 O O . VAL A 1 142 ? 30.629 14.768 26.230 1.00 85.38 142 VAL A O 1
ATOM 1147 N N . GLU A 1 143 ? 31.097 16.912 26.697 1.00 84.44 143 GLU A N 1
ATOM 1148 C CA . GLU A 1 143 ? 29.780 17.189 27.283 1.00 84.44 143 GLU A CA 1
ATOM 1149 C C . GLU A 1 143 ? 28.658 17.092 26.236 1.00 84.44 143 GLU A C 1
ATOM 1151 O O . GLU A 1 143 ? 27.594 16.528 26.504 1.00 84.44 143 GLU A O 1
ATOM 1156 N N . SER A 1 144 ? 28.914 17.545 25.001 1.00 84.88 144 SER A N 1
ATOM 1157 C CA . SER A 1 144 ? 27.963 17.390 23.894 1.00 84.88 144 SER A CA 1
ATOM 1158 C C . SER A 1 144 ? 27.654 15.916 23.596 1.00 84.88 144 SER A C 1
ATOM 1160 O O . SER A 1 144 ? 26.500 15.573 23.344 1.00 84.88 144 SER A O 1
ATOM 1162 N N . TRP A 1 145 ? 28.640 15.019 23.727 1.00 92.44 145 TRP A N 1
ATOM 1163 C CA . TRP A 1 145 ? 28.441 13.577 23.549 1.00 92.44 145 TRP A CA 1
ATOM 1164 C C . TRP A 1 145 ? 27.577 12.963 24.656 1.00 92.44 145 TRP A C 1
ATOM 1166 O O . TRP A 1 145 ? 26.731 12.112 24.372 1.00 92.44 145 TRP A O 1
ATOM 1176 N N . ARG A 1 146 ? 27.753 13.396 25.914 1.00 88.00 146 ARG A N 1
ATOM 1177 C CA . ARG A 1 146 ? 26.907 12.953 27.041 1.00 88.00 146 ARG A CA 1
ATOM 1178 C C . ARG A 1 146 ? 25.455 13.363 26.832 1.00 88.00 146 ARG A C 1
ATOM 1180 O O . ARG A 1 146 ? 24.549 12.543 27.008 1.00 88.00 146 ARG A O 1
ATOM 1187 N N . SER A 1 147 ? 25.253 14.615 26.425 1.00 83.69 147 SER A N 1
ATOM 1188 C CA . SER A 1 147 ? 23.935 15.152 26.093 1.00 83.69 147 SER A CA 1
ATOM 1189 C C . SER A 1 147 ? 23.299 14.368 24.943 1.00 83.69 147 SER A C 1
ATOM 1191 O O . SER A 1 147 ? 22.187 13.866 25.084 1.00 83.69 147 SER A O 1
ATOM 1193 N N . ALA A 1 148 ? 24.041 14.140 23.855 1.00 87.19 148 ALA A N 1
ATOM 1194 C CA . ALA A 1 148 ? 23.557 13.406 22.690 1.00 87.19 148 ALA A CA 1
ATOM 1195 C C . ALA A 1 148 ? 23.120 11.969 23.020 1.00 87.19 148 ALA A C 1
ATOM 1197 O O . ALA A 1 148 ? 22.033 11.550 22.628 1.00 87.19 148 ALA A O 1
ATOM 1198 N N . LEU A 1 149 ? 23.910 11.221 23.800 1.00 87.38 149 LEU A N 1
ATOM 1199 C CA . LEU A 1 149 ? 23.520 9.877 24.249 1.00 87.38 149 LEU A CA 1
ATOM 1200 C C . LEU A 1 149 ? 22.255 9.903 25.106 1.00 87.38 149 LEU A C 1
ATOM 1202 O O . LEU A 1 149 ? 21.368 9.070 24.927 1.00 87.38 149 LEU A O 1
ATOM 1206 N N . THR A 1 150 ? 22.149 10.873 26.013 1.00 82.50 150 THR A N 1
ATOM 1207 C CA . THR A 1 150 ? 20.964 11.027 26.862 1.00 82.50 150 THR A CA 1
ATOM 1208 C C . THR A 1 150 ? 19.726 11.302 26.007 1.00 82.50 150 THR A C 1
ATOM 1210 O O . THR A 1 150 ? 18.736 10.578 26.115 1.00 82.50 150 THR A O 1
ATOM 1213 N N . THR A 1 151 ? 19.807 12.271 25.094 1.00 78.38 151 THR A N 1
ATOM 1214 C CA . THR A 1 151 ? 18.722 12.656 24.183 1.00 78.38 151 THR A CA 1
ATOM 1215 C C . THR A 1 151 ? 18.301 11.507 23.273 1.00 78.38 151 THR A C 1
ATOM 1217 O O . THR A 1 151 ? 17.118 11.181 23.214 1.00 78.38 151 THR A O 1
ATOM 1220 N N . ALA A 1 152 ? 19.251 10.824 22.631 1.00 82.62 152 ALA A N 1
ATOM 1221 C CA . ALA A 1 152 ? 18.953 9.700 21.749 1.00 82.62 152 ALA A CA 1
ATOM 1222 C C . ALA A 1 152 ? 18.259 8.542 22.485 1.00 82.62 152 ALA A C 1
ATOM 1224 O O . ALA A 1 152 ? 17.407 7.873 21.912 1.00 82.62 152 ALA A O 1
ATOM 1225 N N . THR A 1 153 ? 18.559 8.326 23.771 1.00 76.94 153 THR A N 1
ATOM 1226 C CA . THR A 1 153 ? 17.886 7.285 24.571 1.00 76.94 153 THR A CA 1
ATOM 1227 C C . THR A 1 153 ? 16.482 7.652 25.040 1.00 76.94 153 THR A C 1
ATOM 1229 O O . THR A 1 153 ? 15.784 6.785 25.567 1.00 76.94 153 THR A O 1
ATOM 1232 N N . ASN A 1 154 ? 16.070 8.915 24.910 1.00 75.12 154 ASN A N 1
ATOM 1233 C CA . ASN A 1 154 ? 14.700 9.345 25.197 1.00 75.12 154 ASN A CA 1
ATOM 1234 C C . ASN A 1 154 ? 13.767 9.140 23.996 1.00 75.12 154 ASN A C 1
ATOM 1236 O O . ASN A 1 154 ? 12.553 9.182 24.160 1.00 75.12 154 ASN A O 1
ATOM 1240 N N . ILE A 1 155 ? 14.322 8.878 22.812 1.00 76.12 155 ILE A N 1
ATOM 1241 C CA . ILE A 1 155 ? 13.563 8.495 21.623 1.00 76.12 155 ILE A CA 1
ATOM 1242 C C . ILE A 1 155 ? 13.153 7.023 21.765 1.00 76.12 155 ILE A C 1
ATOM 1244 O O . ILE A 1 155 ? 13.942 6.192 22.225 1.00 76.12 155 ILE A O 1
ATOM 1248 N N . SER A 1 156 ? 11.920 6.684 21.375 1.00 67.25 156 SER A N 1
ATOM 1249 C CA . SER A 1 156 ? 11.441 5.297 21.358 1.00 67.25 156 SER A CA 1
ATOM 1250 C C . SER A 1 156 ? 12.353 4.438 20.475 1.00 67.25 156 SER A C 1
ATOM 1252 O O . SER A 1 156 ? 12.424 4.660 19.265 1.00 67.25 156 SER A O 1
ATOM 1254 N N . GLY A 1 157 ? 13.059 3.479 21.072 1.00 63.06 157 GLY A N 1
ATOM 1255 C CA . GLY A 1 157 ? 13.991 2.612 20.354 1.00 63.06 157 GLY A CA 1
ATOM 1256 C C . GLY A 1 157 ? 13.533 1.171 20.219 1.00 63.06 157 GLY A C 1
ATOM 1257 O O . GLY A 1 157 ? 12.686 0.690 20.971 1.00 63.06 157 GLY A O 1
ATOM 1258 N N . LEU A 1 158 ? 14.147 0.469 19.272 1.00 61.59 158 LEU A N 1
ATOM 1259 C CA . LEU A 1 158 ? 13.954 -0.957 19.023 1.00 61.59 158 LEU A CA 1
ATOM 1260 C C . LEU A 1 158 ? 15.124 -1.766 19.604 1.00 61.59 158 LEU A C 1
ATOM 1262 O O . LEU A 1 158 ? 16.229 -1.260 19.771 1.00 61.59 158 LEU A O 1
ATOM 1266 N N . GLY A 1 159 ? 14.908 -3.049 19.897 1.00 55.62 159 GLY A N 1
ATOM 1267 C CA . GLY A 1 159 ? 16.023 -3.974 20.139 1.00 55.62 159 GLY A CA 1
ATOM 1268 C C . GLY A 1 159 ? 16.385 -4.357 21.571 1.00 55.62 159 GLY A C 1
ATOM 1269 O O . GLY A 1 159 ? 17.468 -4.903 21.727 1.00 55.62 159 GLY A O 1
ATOM 1270 N N . ASP A 1 160 ? 15.521 -4.206 22.589 1.00 59.34 160 ASP A N 1
ATOM 1271 C CA . ASP A 1 160 ? 15.749 -4.956 23.846 1.00 59.34 160 ASP A CA 1
ATOM 1272 C C . ASP A 1 160 ? 15.835 -6.464 23.511 1.00 59.34 160 ASP A C 1
ATOM 1274 O O . ASP A 1 160 ? 14.846 -7.023 23.023 1.00 59.34 160 ASP A O 1
ATOM 1278 N N . PRO A 1 161 ? 16.974 -7.145 23.757 1.00 50.75 161 PRO A N 1
ATOM 1279 C CA . PRO A 1 161 ? 17.156 -8.555 23.406 1.00 50.75 161 PRO A CA 1
ATOM 1280 C C . PRO A 1 161 ? 16.133 -9.489 24.061 1.00 50.75 161 PRO A C 1
ATOM 1282 O O . PRO A 1 161 ? 15.945 -10.611 23.604 1.00 50.75 161 PRO A O 1
ATOM 1285 N N . ARG A 1 162 ? 15.465 -9.043 25.132 1.00 54.09 162 ARG A N 1
ATOM 1286 C CA . ARG A 1 162 ? 14.418 -9.808 25.825 1.00 54.09 162 ARG A CA 1
ATOM 1287 C C . ARG A 1 162 ? 13.089 -9.832 25.070 1.00 54.09 162 ARG A C 1
ATOM 1289 O O . ARG A 1 162 ? 12.254 -10.683 25.364 1.00 54.09 162 ARG A O 1
ATOM 1296 N N . ASN A 1 163 ? 12.899 -8.936 24.102 1.00 62.44 163 ASN A N 1
ATOM 1297 C CA . ASN A 1 163 ? 11.639 -8.777 23.374 1.00 62.44 163 ASN A CA 1
ATOM 1298 C C . ASN A 1 163 ? 11.598 -9.552 22.047 1.00 62.44 163 ASN A C 1
ATOM 1300 O O . ASN A 1 163 ? 10.540 -9.630 21.424 1.00 62.44 163 ASN A O 1
ATOM 1304 N N . TYR A 1 164 ? 12.720 -10.139 21.618 1.00 68.19 164 TYR A N 1
ATOM 1305 C CA . TYR A 1 164 ? 12.849 -10.821 20.328 1.00 68.19 164 TYR A CA 1
ATOM 1306 C C . TYR A 1 164 ? 13.490 -12.198 20.515 1.00 68.19 164 TYR A C 1
ATOM 1308 O O . TYR A 1 164 ? 14.394 -12.371 21.328 1.00 68.19 164 TYR A O 1
ATOM 1316 N N . LYS A 1 165 ? 13.030 -13.207 19.769 1.00 64.94 165 LYS A N 1
ATOM 1317 C CA . LYS A 1 165 ? 13.513 -14.593 19.910 1.00 64.94 165 LYS A CA 1
ATOM 1318 C C . LYS A 1 165 ? 14.908 -14.785 19.325 1.00 64.94 165 LYS A C 1
ATOM 1320 O O . LYS A 1 165 ? 15.615 -15.700 19.737 1.00 64.94 165 LYS A O 1
ATOM 1325 N N . ASN A 1 166 ? 15.264 -13.994 18.314 1.00 75.50 166 ASN A N 1
ATOM 1326 C CA . ASN A 1 166 ? 16.557 -14.026 17.639 1.00 75.50 166 ASN A CA 1
ATOM 1327 C C . ASN A 1 166 ? 16.819 -12.710 16.883 1.00 75.50 166 ASN A C 1
ATOM 1329 O O . ASN A 1 166 ? 15.931 -11.871 16.729 1.00 75.50 166 ASN A O 1
ATOM 1333 N N . GLU A 1 167 ? 18.046 -12.552 16.387 1.00 77.25 167 GLU A N 1
ATOM 1334 C CA . GLU A 1 167 ? 18.480 -11.365 15.640 1.00 77.25 167 GLU A CA 1
ATOM 1335 C C . GLU A 1 167 ? 17.723 -11.167 14.319 1.00 77.25 167 GLU A C 1
ATOM 1337 O O . GLU A 1 167 ? 17.520 -10.029 13.908 1.00 77.25 167 GLU A O 1
ATOM 1342 N N . ALA A 1 168 ? 17.256 -12.240 13.670 1.00 79.88 168 ALA A N 1
ATOM 1343 C CA . ALA A 1 168 ? 16.499 -12.136 12.423 1.00 79.88 168 ALA A CA 1
ATOM 1344 C C . ALA A 1 168 ? 15.116 -11.494 12.640 1.00 79.88 168 ALA A C 1
ATOM 1346 O O . ALA A 1 168 ? 14.742 -10.602 11.885 1.00 79.88 168 ALA A O 1
ATOM 1347 N N . GLU A 1 169 ? 14.398 -11.874 13.705 1.00 79.44 169 GLU A N 1
ATOM 1348 C CA . GLU A 1 169 ? 13.114 -11.262 14.091 1.00 79.44 169 GLU A CA 1
ATOM 1349 C C . GLU A 1 169 ? 13.293 -9.776 14.442 1.00 79.44 169 GLU A C 1
ATOM 1351 O O . GLU A 1 169 ? 12.468 -8.945 14.063 1.00 79.44 169 GLU A O 1
ATOM 1356 N N . LEU A 1 170 ? 14.400 -9.420 15.108 1.00 82.00 170 LEU A N 1
ATOM 1357 C CA . LEU A 1 170 ? 14.748 -8.023 15.373 1.00 82.00 170 LEU A CA 1
ATOM 1358 C C . LEU A 1 170 ? 15.009 -7.248 14.071 1.00 82.00 170 LEU A C 1
ATOM 1360 O O . LEU A 1 170 ? 14.482 -6.151 13.899 1.00 82.00 170 LEU A O 1
ATOM 1364 N N . ILE A 1 171 ? 15.783 -7.811 13.141 1.00 84.25 171 ILE A N 1
ATOM 1365 C CA . ILE A 1 171 ? 16.074 -7.176 11.848 1.00 84.25 171 ILE A CA 1
ATOM 1366 C C . ILE A 1 171 ? 14.797 -6.976 11.031 1.00 84.25 171 ILE A C 1
ATOM 1368 O O . ILE A 1 171 ? 14.579 -5.881 10.519 1.00 84.25 171 ILE A O 1
ATOM 1372 N N . GLU A 1 172 ? 13.928 -7.984 10.939 1.00 81.81 172 GLU A N 1
ATOM 1373 C CA . GLU A 1 172 ? 12.639 -7.862 10.246 1.00 81.81 172 GLU A CA 1
ATOM 1374 C C . GLU A 1 172 ? 11.792 -6.728 10.833 1.00 81.81 172 GLU A C 1
ATOM 1376 O O . GLU A 1 172 ? 11.216 -5.936 10.086 1.00 81.81 172 GLU A O 1
ATOM 1381 N N . LYS A 1 173 ? 11.763 -6.604 12.166 1.00 81.12 173 LYS A N 1
ATOM 1382 C CA . LYS A 1 173 ? 11.024 -5.543 12.858 1.00 81.12 173 LYS A CA 1
ATOM 1383 C C . LYS A 1 173 ? 11.617 -4.160 12.628 1.00 81.12 173 LYS A C 1
ATOM 1385 O O . LYS A 1 173 ? 10.858 -3.225 12.400 1.00 81.12 173 LYS A O 1
ATOM 1390 N N . ILE A 1 174 ? 12.944 -4.038 12.627 1.00 83.56 174 ILE A N 1
ATOM 1391 C CA . ILE A 1 174 ? 13.623 -2.782 12.293 1.00 83.56 174 ILE A CA 1
ATOM 1392 C C . ILE A 1 174 ? 13.320 -2.384 10.846 1.00 83.56 174 ILE A C 1
ATOM 1394 O O . ILE A 1 174 ? 12.975 -1.236 10.596 1.00 83.56 174 ILE A O 1
ATOM 1398 N N . VAL A 1 175 ? 13.404 -3.314 9.891 1.00 81.00 175 VAL A N 1
ATOM 1399 C CA . VAL A 1 175 ? 13.118 -3.026 8.476 1.00 81.00 175 VAL A CA 1
ATOM 1400 C C . VAL A 1 175 ? 11.656 -2.622 8.275 1.00 81.00 175 VAL A C 1
ATOM 1402 O O . VAL A 1 175 ? 11.388 -1.701 7.507 1.00 81.00 175 VAL A O 1
ATOM 1405 N N . GLU A 1 176 ? 10.711 -3.275 8.958 1.00 77.94 176 GLU A N 1
ATOM 1406 C CA . GLU A 1 176 ? 9.289 -2.912 8.905 1.00 77.94 176 GLU A CA 1
ATOM 1407 C C . GLU A 1 176 ? 9.034 -1.518 9.502 1.00 77.94 176 GLU A C 1
ATOM 1409 O O . GLU A 1 176 ? 8.339 -0.719 8.874 1.00 77.94 176 GLU A O 1
ATOM 1414 N N . ASP A 1 177 ? 9.627 -1.199 10.657 1.00 76.81 177 ASP A N 1
ATOM 1415 C CA . ASP A 1 177 ? 9.517 0.120 11.297 1.00 76.81 177 ASP A CA 1
ATOM 1416 C C . ASP A 1 177 ? 10.114 1.229 10.418 1.00 76.81 177 ASP A C 1
ATOM 1418 O O . ASP A 1 177 ? 9.456 2.229 10.137 1.00 76.81 177 ASP A O 1
ATOM 1422 N N . VAL A 1 178 ? 11.320 1.008 9.886 1.00 78.19 178 VAL A N 1
ATOM 1423 C CA . VAL A 1 178 ? 12.009 1.941 8.984 1.00 78.19 178 VAL A CA 1
ATOM 1424 C C . VAL A 1 178 ? 11.208 2.167 7.706 1.00 78.19 178 VAL A C 1
ATOM 1426 O O . VAL A 1 178 ? 11.000 3.312 7.311 1.00 78.19 178 VAL A O 1
ATOM 1429 N N . TYR A 1 179 ? 10.721 1.099 7.069 1.00 72.75 179 TYR A N 1
ATOM 1430 C CA . TYR A 1 179 ? 9.899 1.212 5.865 1.00 72.75 179 TYR A CA 1
ATOM 1431 C C . TYR A 1 179 ? 8.602 1.979 6.147 1.00 72.75 179 TYR A C 1
ATOM 1433 O O . TYR A 1 179 ? 8.234 2.869 5.387 1.00 72.75 179 TYR A O 1
ATOM 1441 N N . THR A 1 180 ? 7.940 1.685 7.267 1.00 67.50 180 THR A N 1
ATOM 1442 C CA . THR A 1 180 ? 6.695 2.355 7.666 1.00 67.50 180 THR A CA 1
ATOM 1443 C C . THR A 1 180 ? 6.923 3.846 7.901 1.00 67.50 180 THR A C 1
ATOM 1445 O O . THR A 1 180 ? 6.212 4.665 7.320 1.00 67.50 180 THR A O 1
ATOM 1448 N N . LYS A 1 181 ? 7.963 4.209 8.660 1.00 72.75 181 LYS A N 1
ATOM 1449 C CA . LYS A 1 181 ? 8.345 5.606 8.903 1.00 72.75 181 LYS A CA 1
ATOM 1450 C C . LYS A 1 181 ? 8.667 6.332 7.590 1.00 72.75 181 LYS A C 1
ATOM 1452 O O . LYS A 1 181 ? 8.124 7.397 7.326 1.00 72.75 181 LYS A O 1
ATOM 1457 N N . LEU A 1 182 ? 9.469 5.746 6.700 1.00 65.50 182 LEU A N 1
ATOM 1458 C CA . LEU A 1 182 ? 9.806 6.375 5.412 1.00 65.50 182 LEU A CA 1
ATOM 1459 C C . LEU A 1 182 ? 8.592 6.628 4.507 1.00 65.50 182 LEU A C 1
ATOM 1461 O O . LEU A 1 182 ? 8.580 7.625 3.777 1.00 65.50 182 LEU A O 1
ATOM 1465 N N . MET A 1 183 ? 7.594 5.742 4.562 1.00 58.44 183 MET A N 1
ATOM 1466 C CA . MET A 1 183 ? 6.357 5.861 3.790 1.00 58.44 183 MET A CA 1
ATOM 1467 C C . MET A 1 183 ? 5.400 6.891 4.404 1.00 58.44 183 MET A C 1
ATOM 1469 O O . MET A 1 183 ? 4.875 7.720 3.668 1.00 58.44 183 MET A O 1
ATOM 1473 N N . GLN A 1 184 ? 5.253 6.926 5.733 1.00 55.50 184 GLN A N 1
ATOM 1474 C CA . GLN A 1 184 ? 4.445 7.926 6.452 1.00 55.50 184 GLN A CA 1
ATOM 1475 C C . GLN A 1 184 ? 4.883 9.366 6.140 1.00 55.50 184 GLN A C 1
ATOM 1477 O O . GLN A 1 184 ? 4.044 10.219 5.870 1.00 55.50 184 GLN A O 1
ATOM 1482 N N . PHE A 1 185 ? 6.195 9.614 6.088 1.00 49.47 185 PHE A N 1
ATOM 1483 C CA . PHE A 1 185 ? 6.776 10.936 5.815 1.00 49.47 185 PHE A CA 1
ATOM 1484 C C . PHE A 1 185 ? 7.056 11.196 4.321 1.00 49.47 185 PHE A C 1
ATOM 1486 O O . PHE A 1 185 ? 7.827 12.093 3.977 1.00 49.47 185 PHE A O 1
ATOM 1493 N N . SER A 1 186 ? 6.495 10.387 3.413 1.00 41.09 186 SER A N 1
ATOM 1494 C CA . SER A 1 186 ? 6.564 10.619 1.957 1.00 41.09 186 SER A CA 1
ATOM 1495 C C . SER A 1 186 ? 5.263 11.162 1.357 1.00 41.09 186 SER A C 1
ATOM 1497 O O . SER A 1 186 ? 5.280 11.653 0.231 1.00 41.09 186 SER A O 1
ATOM 1499 N N . SER A 1 187 ? 4.154 11.099 2.101 1.00 40.41 187 SER A N 1
ATOM 1500 C CA . SER A 1 187 ? 2.801 11.303 1.566 1.00 40.41 187 SER A CA 1
ATOM 1501 C C . SER A 1 187 ? 1.962 12.371 2.274 1.00 40.41 187 SER A C 1
ATOM 1503 O O . SER A 1 187 ? 0.800 12.550 1.915 1.00 40.41 187 SER A O 1
ATOM 1505 N N . THR A 1 188 ? 2.512 13.141 3.211 1.00 39.06 188 THR A N 1
ATOM 1506 C CA . THR A 1 188 ? 1.810 14.303 3.771 1.00 39.06 188 THR A CA 1
ATOM 1507 C C . THR A 1 188 ? 2.339 15.595 3.151 1.00 39.06 188 THR A C 1
ATOM 1509 O O . THR A 1 188 ? 3.414 16.091 3.464 1.00 39.06 188 THR A O 1
ATOM 1512 N N . SER A 1 189 ? 1.540 16.178 2.252 1.00 42.09 189 SER A N 1
ATOM 1513 C CA . SER A 1 189 ? 1.689 17.577 1.814 1.00 42.09 189 SER A CA 1
ATOM 1514 C C . SER A 1 189 ? 1.348 18.575 2.940 1.00 42.09 189 SER A C 1
ATOM 1516 O O . SER A 1 189 ? 1.327 19.782 2.701 1.00 42.09 189 SER A O 1
ATOM 1518 N N . SER A 1 190 ? 1.020 18.089 4.140 1.00 49.94 190 SER A N 1
ATOM 1519 C CA . SER A 1 190 ? 0.616 18.880 5.291 1.00 49.94 190 SER A CA 1
ATOM 1520 C C . SER A 1 190 ? 1.783 19.163 6.225 1.00 49.94 190 SER A C 1
ATOM 1522 O O . SER A 1 190 ? 2.481 18.256 6.672 1.00 49.94 190 SER A O 1
ATOM 1524 N N . LYS A 1 191 ? 1.960 20.436 6.578 1.00 62.97 191 LYS A N 1
ATOM 1525 C CA . LYS A 1 191 ? 2.976 20.886 7.532 1.00 62.97 191 LYS A CA 1
ATOM 1526 C C . LYS A 1 191 ? 2.716 20.415 8.967 1.00 62.97 191 LYS A C 1
ATOM 1528 O O . LYS A 1 191 ? 3.649 20.455 9.759 1.00 62.97 191 LYS A O 1
ATOM 1533 N N . TYR A 1 192 ? 1.494 19.993 9.297 1.00 72.81 192 TYR A N 1
ATOM 1534 C CA . TYR A 1 192 ? 1.080 19.498 10.614 1.00 72.81 192 TYR A CA 1
ATOM 1535 C C . TYR A 1 192 ? 0.196 18.251 10.456 1.00 72.81 192 TYR A C 1
ATOM 1537 O O . TYR A 1 192 ? -0.559 18.138 9.491 1.00 72.81 192 TYR A O 1
ATOM 1545 N N . ASP A 1 193 ? 0.283 17.319 11.400 1.00 78.50 193 ASP A N 1
ATOM 1546 C CA . ASP A 1 193 ? -0.571 16.130 11.485 1.00 78.50 193 ASP A CA 1
ATOM 1547 C C . ASP A 1 193 ? -1.831 16.428 12.309 1.00 78.50 193 ASP A C 1
ATOM 1549 O O . ASP A 1 193 ? -2.943 16.074 11.904 1.00 78.50 193 ASP A O 1
ATOM 1553 N N . VAL A 1 194 ? -1.660 17.121 13.443 1.00 86.62 194 VAL A N 1
ATOM 1554 C CA . VAL A 1 194 ? -2.725 17.442 14.404 1.00 86.62 194 VAL A CA 1
ATOM 1555 C C . VAL A 1 194 ? -2.780 18.942 14.685 1.00 86.62 194 VAL A C 1
ATOM 1557 O O . VAL A 1 194 ? -1.756 19.570 14.933 1.00 86.62 194 VAL A O 1
ATOM 1560 N N . PHE A 1 195 ? -3.981 19.518 14.707 1.00 91.19 195 PHE A N 1
ATOM 1561 C CA . PHE A 1 195 ? -4.255 20.840 15.279 1.00 91.19 195 PHE A CA 1
ATOM 1562 C C . PHE A 1 195 ? -4.979 20.684 16.622 1.00 91.19 195 PHE A C 1
ATOM 1564 O O . PHE A 1 195 ? -5.940 19.921 16.702 1.00 91.19 195 PHE A O 1
ATOM 1571 N N . ILE A 1 196 ? -4.553 21.394 17.671 1.00 90.38 196 ILE A N 1
ATOM 1572 C CA . ILE A 1 196 ? -5.254 21.408 18.965 1.00 90.38 196 ILE A CA 1
ATOM 1573 C C . ILE A 1 196 ? -5.948 22.753 19.161 1.00 90.38 196 ILE A C 1
ATOM 1575 O O . ILE A 1 196 ? -5.299 23.785 19.316 1.00 90.38 196 ILE A O 1
ATOM 1579 N N . ASN A 1 197 ? -7.275 22.709 19.210 1.00 90.81 197 ASN A N 1
ATOM 1580 C CA . ASN A 1 197 ? -8.144 23.833 19.518 1.00 90.81 197 ASN A CA 1
ATOM 1581 C C . ASN A 1 197 ? -8.575 23.771 20.988 1.00 90.81 197 ASN A C 1
ATOM 1583 O O . ASN A 1 197 ? -9.233 22.818 21.410 1.00 90.81 197 ASN A O 1
ATOM 1587 N N . PHE A 1 198 ? -8.220 24.785 21.771 1.00 88.50 198 PHE A N 1
ATOM 1588 C CA . PHE A 1 198 ? -8.525 24.865 23.199 1.00 88.50 198 PHE A CA 1
ATOM 1589 C C . PHE A 1 198 ? -8.528 26.327 23.660 1.00 88.50 198 PHE A C 1
ATOM 1591 O O . PHE A 1 198 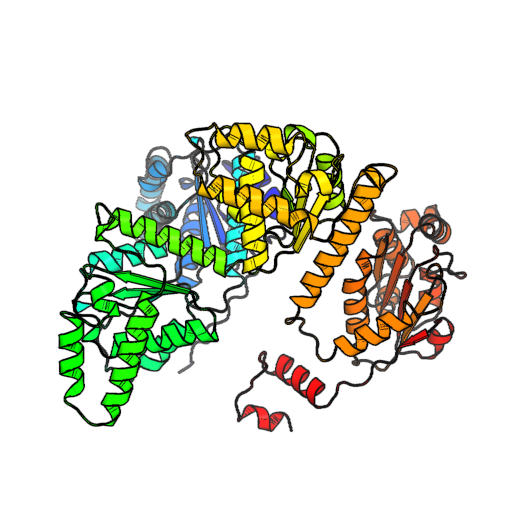? -8.153 27.219 22.907 1.00 88.50 198 PHE A O 1
ATOM 1598 N N . ARG A 1 199 ? -8.962 26.571 24.901 1.00 85.00 199 ARG A N 1
ATOM 1599 C CA . ARG A 1 199 ? -8.897 27.891 25.544 1.00 85.00 199 ARG A CA 1
ATOM 1600 C C . ARG A 1 199 ? -7.844 27.866 26.652 1.00 85.00 199 ARG A C 1
ATOM 1602 O O . ARG A 1 199 ? -8.043 27.144 27.630 1.00 85.00 199 ARG A O 1
ATOM 1609 N N . GLU A 1 200 ? -6.770 28.648 26.511 1.00 72.00 200 GLU A N 1
ATOM 1610 C CA . GLU A 1 200 ? -5.596 28.629 27.411 1.00 72.00 200 GLU A CA 1
ATOM 1611 C C . GLU A 1 200 ? -5.969 28.952 28.869 1.00 72.00 200 GLU A C 1
ATOM 1613 O O . GLU A 1 200 ? -5.476 28.317 29.793 1.00 72.00 200 GLU A O 1
ATOM 1618 N N . GLU A 1 201 ? -6.911 29.873 29.094 1.00 73.12 201 GLU A N 1
ATOM 1619 C CA . GLU A 1 201 ? -7.287 30.333 30.443 1.00 73.12 201 GLU A CA 1
ATOM 1620 C C . GLU A 1 201 ? -8.052 29.310 31.309 1.00 73.12 201 GLU A C 1
ATOM 1622 O O . GLU A 1 201 ? -8.216 29.534 32.510 1.00 73.12 201 GLU A O 1
ATOM 1627 N N . ASP A 1 202 ? -8.577 28.228 30.725 1.00 67.00 202 ASP A N 1
ATOM 1628 C CA . ASP A 1 202 ? -9.487 27.300 31.419 1.00 67.00 202 ASP A CA 1
ATOM 1629 C C . ASP A 1 202 ? -8.881 25.936 31.749 1.00 67.00 202 ASP A C 1
ATOM 1631 O O . ASP A 1 202 ? -9.521 25.139 32.441 1.00 67.00 202 ASP A O 1
ATOM 1635 N N . ILE A 1 203 ? -7.708 25.632 31.204 1.00 64.44 203 ILE A N 1
ATOM 1636 C CA . ILE A 1 203 ? -7.091 24.314 31.310 1.00 64.44 203 ILE A CA 1
ATOM 1637 C C . ILE A 1 203 ? -5.784 24.483 32.072 1.00 64.44 203 ILE A C 1
ATOM 1639 O O . ILE A 1 203 ? -5.065 25.459 31.865 1.00 64.44 203 ILE A O 1
ATOM 1643 N N . ASP A 1 204 ? -5.498 23.558 32.990 1.00 63.09 204 ASP A N 1
ATOM 1644 C CA . ASP A 1 204 ? -4.192 23.546 33.636 1.00 63.09 204 ASP A CA 1
ATOM 1645 C C . ASP A 1 204 ? -3.141 23.393 32.537 1.00 63.09 204 ASP A C 1
ATOM 1647 O O . ASP A 1 204 ? -3.259 22.492 31.700 1.00 63.09 204 ASP A O 1
ATOM 1651 N N . ASN A 1 205 ? -2.156 24.294 32.494 1.00 63.12 205 ASN A N 1
ATOM 1652 C CA . ASN A 1 205 ? -1.138 24.287 31.443 1.00 63.12 205 ASN A CA 1
ATOM 1653 C C . ASN A 1 205 ? -0.485 22.901 31.332 1.00 63.12 205 ASN A C 1
ATOM 1655 O O . ASN A 1 205 ? -0.069 22.508 30.247 1.00 63.12 205 ASN A O 1
ATOM 1659 N N . ASP A 1 206 ? -0.460 22.152 32.431 1.00 72.62 206 ASP A N 1
ATOM 1660 C CA . ASP A 1 206 ? 0.061 20.797 32.510 1.00 72.62 206 ASP A CA 1
ATOM 1661 C C . ASP A 1 206 ? -0.689 19.818 31.581 1.00 72.62 206 ASP A C 1
ATOM 1663 O O . ASP A 1 206 ? -0.033 19.150 30.792 1.00 72.62 206 ASP A O 1
ATOM 1667 N N . PHE A 1 207 ? -2.032 19.802 31.519 1.00 84.56 207 PHE A N 1
ATOM 1668 C CA . PHE A 1 207 ? -2.766 18.833 30.677 1.00 84.56 207 PHE A CA 1
ATOM 1669 C C . PHE A 1 207 ? -2.473 18.992 29.176 1.00 84.56 207 PHE A C 1
ATOM 1671 O O . PHE A 1 207 ? -2.192 18.016 28.481 1.00 84.56 207 PHE A O 1
ATOM 1678 N N . ILE A 1 208 ? -2.539 20.222 28.651 1.00 85.50 208 ILE A N 1
ATOM 1679 C CA . ILE A 1 208 ? -2.291 20.472 27.220 1.00 85.50 208 ILE A CA 1
ATOM 1680 C C . ILE A 1 208 ? -0.811 20.283 26.885 1.00 85.50 208 ILE A C 1
ATOM 1682 O O . ILE A 1 208 ? -0.505 19.731 25.829 1.00 85.50 208 ILE A O 1
ATOM 1686 N N . ASN A 1 209 ? 0.104 20.684 27.773 1.00 82.44 209 ASN A N 1
ATOM 1687 C CA . ASN A 1 209 ? 1.536 20.458 27.572 1.00 82.44 209 ASN A CA 1
ATOM 1688 C C . ASN A 1 209 ? 1.898 18.969 27.629 1.00 82.44 209 ASN A C 1
ATOM 1690 O O . ASN A 1 209 ? 2.728 18.527 26.834 1.00 82.44 209 ASN A O 1
ATOM 1694 N N . ASP A 1 210 ? 1.263 18.193 28.506 1.00 86.25 210 ASP A N 1
ATOM 1695 C CA . ASP A 1 210 ? 1.467 16.749 28.611 1.00 86.25 210 ASP A CA 1
ATOM 1696 C C . ASP A 1 210 ? 0.884 16.024 27.395 1.00 86.25 210 ASP A C 1
ATOM 1698 O O . ASP A 1 210 ? 1.563 15.186 26.801 1.00 86.25 210 ASP A O 1
ATOM 1702 N N . LEU A 1 211 ? -0.318 16.403 26.945 1.00 87.38 211 LEU A N 1
ATOM 1703 C CA . LEU A 1 211 ? -0.917 15.883 25.714 1.00 87.38 211 LEU A CA 1
ATOM 1704 C C . LEU A 1 211 ? -0.046 16.203 24.492 1.00 87.38 211 LEU A C 1
ATOM 1706 O O . LEU A 1 211 ? 0.240 15.325 23.679 1.00 87.38 211 LEU A O 1
ATOM 1710 N N . TYR A 1 212 ? 0.426 17.444 24.381 1.00 83.81 212 TYR A N 1
ATOM 1711 C CA . TYR A 1 212 ? 1.356 17.861 23.336 1.00 83.81 212 TYR A CA 1
ATOM 1712 C C . TYR A 1 212 ? 2.659 17.069 23.374 1.00 83.81 212 TYR A C 1
ATOM 1714 O O . TYR A 1 212 ? 3.111 16.547 22.356 1.00 83.81 212 TYR A O 1
ATOM 1722 N N . GLY A 1 213 ? 3.257 16.963 24.561 1.00 77.31 213 GLY A N 1
ATOM 1723 C CA . GLY A 1 213 ? 4.487 16.225 24.789 1.00 77.31 213 GLY A CA 1
ATOM 1724 C C . GLY A 1 213 ? 4.333 14.755 24.415 1.00 77.31 213 GLY A C 1
ATOM 1725 O O . GLY A 1 213 ? 5.209 14.207 23.751 1.00 77.31 213 GLY A O 1
ATOM 1726 N N . ALA A 1 214 ? 3.209 14.132 24.766 1.00 78.38 214 ALA A N 1
ATOM 1727 C CA . ALA A 1 214 ? 2.909 12.744 24.434 1.00 78.38 214 ALA A CA 1
ATOM 1728 C C . ALA A 1 214 ? 2.686 12.532 22.922 1.00 78.38 214 ALA A C 1
ATOM 1730 O O . ALA A 1 214 ? 3.208 11.568 22.354 1.00 78.38 214 ALA A O 1
ATOM 1731 N N . LEU A 1 215 ? 2.003 13.457 22.236 1.00 79.75 215 LEU A N 1
ATOM 1732 C CA . LEU A 1 215 ? 1.867 13.438 20.772 1.00 79.75 215 LEU A CA 1
ATOM 1733 C C . LEU A 1 215 ? 3.232 13.584 20.077 1.00 79.75 215 LEU A C 1
ATOM 1735 O O . LEU A 1 215 ? 3.560 12.804 19.178 1.00 79.75 215 LEU A O 1
ATOM 1739 N N . LEU A 1 216 ? 4.077 14.511 20.540 1.00 73.62 216 LEU A N 1
ATOM 1740 C CA . LEU A 1 216 ? 5.443 14.673 20.033 1.00 73.62 216 LEU A CA 1
ATOM 1741 C C . LEU A 1 216 ? 6.318 13.442 20.299 1.00 73.62 216 LEU A C 1
ATOM 1743 O O . LEU A 1 216 ? 7.102 13.050 19.433 1.00 73.62 216 LEU A O 1
ATOM 1747 N N . GLN A 1 217 ? 6.177 12.795 21.461 1.00 69.38 217 GLN A N 1
ATOM 1748 C CA . GLN A 1 217 ? 6.876 11.542 21.773 1.00 69.38 217 GLN A CA 1
ATOM 1749 C C . GLN A 1 217 ? 6.513 10.422 20.787 1.00 69.38 217 GLN A C 1
ATOM 1751 O O . GLN A 1 217 ? 7.368 9.599 20.455 1.00 69.38 217 GLN A O 1
ATOM 1756 N N . LYS A 1 218 ? 5.280 10.418 20.267 1.00 64.69 218 LYS A N 1
ATOM 1757 C CA . LYS A 1 218 ? 4.818 9.513 19.200 1.00 64.69 218 LYS A CA 1
ATOM 1758 C C . LYS A 1 218 ? 5.144 10.007 17.784 1.00 64.69 218 LYS A C 1
ATOM 1760 O O . LYS A 1 218 ? 4.724 9.373 16.822 1.00 64.69 218 LYS A O 1
ATOM 1765 N N . GLN A 1 219 ? 5.937 11.073 17.648 1.00 63.12 219 GLN A N 1
ATOM 1766 C CA . GLN A 1 219 ? 6.342 11.682 16.373 1.00 63.12 219 GLN A CA 1
ATOM 1767 C C . GLN A 1 219 ? 5.164 12.251 15.563 1.00 63.12 219 GLN A C 1
ATOM 1769 O O . GLN A 1 219 ? 5.236 12.308 14.339 1.00 63.12 219 GLN A O 1
ATOM 1774 N N . ILE A 1 220 ? 4.093 12.680 16.239 1.00 70.81 220 ILE A N 1
ATOM 1775 C CA . ILE A 1 220 ? 2.935 13.327 15.615 1.00 70.81 220 ILE A CA 1
ATOM 1776 C C . ILE A 1 220 ? 3.174 14.838 15.609 1.00 70.81 220 ILE A C 1
ATOM 1778 O O . ILE A 1 220 ? 3.208 15.484 16.662 1.00 70.81 220 ILE A O 1
ATOM 1782 N N . ASN A 1 221 ? 3.348 15.413 14.423 1.00 73.38 221 ASN A N 1
ATOM 1783 C CA . ASN A 1 221 ? 3.618 16.832 14.262 1.00 73.38 221 ASN A CA 1
ATOM 1784 C C . ASN A 1 221 ? 2.364 17.644 14.603 1.00 73.38 221 ASN A C 1
ATOM 1786 O O . ASN A 1 221 ? 1.367 17.620 13.885 1.00 73.38 221 ASN A O 1
ATOM 1790 N N . THR A 1 222 ? 2.400 18.351 15.724 1.00 80.00 222 THR A N 1
ATOM 1791 C CA . THR A 1 222 ? 1.206 18.954 16.315 1.00 80.00 222 THR A CA 1
ATOM 1792 C C . THR A 1 222 ? 1.343 20.472 16.354 1.00 80.00 222 THR A C 1
ATOM 1794 O O . THR A 1 222 ? 2.359 20.995 16.804 1.00 80.00 222 THR A O 1
ATOM 1797 N N . PHE A 1 223 ? 0.320 21.191 15.898 1.00 82.19 223 PHE A N 1
ATOM 1798 C CA . PHE A 1 223 ? 0.200 22.633 16.082 1.00 82.19 223 PHE A CA 1
ATOM 1799 C C . PHE A 1 223 ? -0.690 22.935 17.287 1.00 82.19 223 PHE A C 1
ATOM 1801 O O . PHE A 1 223 ? -1.798 22.405 17.400 1.00 82.19 223 PHE A O 1
ATOM 1808 N N . ILE A 1 224 ? -0.215 23.826 18.155 1.00 74.75 224 ILE A N 1
ATOM 1809 C CA . ILE A 1 224 ? -0.959 24.347 19.301 1.00 74.75 224 ILE A CA 1
ATOM 1810 C C . ILE A 1 224 ? -1.097 25.844 19.130 1.00 74.75 224 ILE A C 1
ATOM 1812 O O . ILE A 1 224 ? -0.095 26.543 18.953 1.00 74.75 224 ILE A O 1
ATOM 1816 N N . ASP A 1 225 ? -2.327 26.336 19.228 1.00 65.62 225 ASP A N 1
ATOM 1817 C CA . ASP A 1 225 ? -2.528 27.765 19.374 1.00 65.62 225 ASP A CA 1
ATOM 1818 C C . ASP A 1 225 ? -2.286 28.190 20.828 1.00 65.62 225 ASP A C 1
ATOM 1820 O O . ASP A 1 225 ? -3.144 28.041 21.690 1.00 65.62 225 ASP A O 1
ATOM 1824 N N . ALA A 1 226 ? -1.076 28.667 21.119 1.00 56.34 226 ALA A N 1
ATOM 1825 C CA . ALA A 1 226 ? -0.790 29.351 22.375 1.00 56.34 226 ALA A CA 1
ATOM 1826 C C . ALA A 1 226 ? -1.136 30.837 22.196 1.00 56.34 226 ALA A C 1
ATOM 1828 O O . ALA A 1 226 ? -0.518 31.513 21.367 1.00 56.34 226 ALA A O 1
ATOM 1829 N N . GLU A 1 227 ? -2.082 31.370 22.971 1.00 53.78 227 GLU A N 1
ATOM 1830 C CA . GLU A 1 227 ? -2.589 32.752 22.896 1.00 53.78 227 GLU A CA 1
ATOM 1831 C C . GLU A 1 227 ? -1.564 33.781 23.443 1.00 53.78 227 GLU A C 1
ATOM 1833 O O . GLU A 1 227 ? -1.903 34.752 24.123 1.00 53.78 227 GLU A O 1
ATOM 1838 N N . LYS A 1 228 ? -0.262 33.632 23.153 1.00 45.84 228 LYS A N 1
ATOM 1839 C CA . LYS A 1 228 ? 0.779 34.534 23.672 1.00 45.84 228 LYS A CA 1
ATOM 1840 C C . LYS A 1 228 ? 1.124 35.677 22.706 1.00 45.84 228 LYS A C 1
ATOM 1842 O O . LYS A 1 228 ? 1.931 35.538 21.793 1.00 45.84 228 LYS A O 1
ATOM 1847 N N . LEU A 1 229 ? 0.610 36.862 23.066 1.00 45.28 229 LEU A N 1
ATOM 1848 C CA . LEU A 1 229 ? 1.273 38.186 23.015 1.00 45.28 229 LEU A CA 1
ATOM 1849 C C . LEU A 1 229 ? 1.214 39.090 21.758 1.00 45.28 229 LEU A C 1
ATOM 1851 O O . LEU A 1 229 ? 1.864 40.137 21.786 1.00 45.28 229 LEU A O 1
ATOM 1855 N N . ILE A 1 230 ? 0.420 38.835 20.707 1.00 42.31 230 ILE A N 1
ATOM 1856 C CA . ILE A 1 230 ? 0.279 39.789 19.570 1.00 42.31 230 ILE A CA 1
ATOM 1857 C C . ILE A 1 230 ? -1.192 39.917 19.116 1.00 42.31 230 ILE A C 1
ATOM 1859 O O . ILE A 1 230 ? -1.964 38.977 19.254 1.00 42.31 230 ILE A O 1
ATOM 1863 N N . ARG A 1 231 ? -1.586 41.113 18.638 1.00 47.62 231 ARG A N 1
ATOM 1864 C CA . ARG A 1 231 ? -2.965 41.534 18.294 1.00 47.62 231 ARG A CA 1
ATOM 1865 C C . ARG A 1 231 ? -3.715 40.529 17.395 1.00 47.62 231 ARG A C 1
ATOM 1867 O O . ARG A 1 231 ? -3.152 40.031 16.427 1.00 47.62 231 ARG A O 1
ATOM 1874 N N . GLU A 1 232 ? -5.008 40.337 17.683 1.00 50.84 232 GLU A N 1
ATOM 1875 C CA . GLU A 1 232 ? -5.925 39.349 17.071 1.00 50.84 232 GLU A CA 1
ATOM 1876 C C . GLU A 1 232 ? -6.013 39.371 15.527 1.00 50.84 232 GLU A C 1
ATOM 1878 O O . GLU A 1 232 ? -6.257 38.329 14.925 1.00 50.84 232 GLU A O 1
ATOM 1883 N N . ASP A 1 233 ? -5.801 40.517 14.867 1.00 52.59 233 ASP A N 1
ATOM 1884 C CA . ASP A 1 233 ? -6.013 40.658 13.411 1.00 52.59 233 ASP A CA 1
ATOM 1885 C C . ASP A 1 233 ? -4.867 40.089 12.543 1.00 52.59 233 ASP A C 1
ATOM 1887 O O . ASP A 1 233 ? -5.087 39.757 11.379 1.00 52.59 233 ASP A O 1
ATOM 1891 N N . ASP A 1 234 ? -3.656 39.919 13.091 1.00 51.78 234 ASP A N 1
ATOM 1892 C CA . ASP A 1 234 ? -2.473 39.535 12.299 1.00 51.78 234 ASP A CA 1
ATOM 1893 C C . ASP A 1 234 ? -2.207 38.006 12.268 1.00 51.78 234 ASP A C 1
ATOM 1895 O O . ASP A 1 234 ? -1.434 37.545 11.428 1.00 51.78 234 ASP A O 1
ATOM 1899 N N . ARG A 1 235 ? -2.845 37.191 13.135 1.00 58.66 235 ARG A N 1
ATOM 1900 C CA . ARG A 1 235 ? -2.602 35.723 13.244 1.00 58.66 235 ARG A CA 1
ATOM 1901 C C . ARG A 1 235 ? -3.609 34.828 12.518 1.00 58.66 235 ARG A C 1
ATOM 1903 O O . ARG A 1 235 ? -3.304 33.662 12.258 1.00 58.66 235 ARG A O 1
ATOM 1910 N N . LEU A 1 236 ? -4.788 35.342 12.167 1.00 59.91 236 LEU A N 1
ATOM 1911 C CA . LEU A 1 236 ? -5.861 34.532 11.579 1.00 59.91 236 LEU A CA 1
ATOM 1912 C C . LEU A 1 236 ? -5.418 33.765 10.307 1.00 59.91 236 LEU A C 1
ATOM 1914 O O . LEU A 1 236 ? -5.755 32.590 10.189 1.00 59.91 236 LEU A O 1
ATOM 1918 N N . PRO A 1 237 ? -4.610 34.328 9.383 1.00 62.88 237 PRO A N 1
ATOM 1919 C CA . PRO A 1 237 ? -4.178 33.598 8.188 1.00 62.88 237 PRO A CA 1
ATOM 1920 C C . PRO A 1 237 ? -3.266 32.395 8.474 1.00 62.88 237 PRO A C 1
ATOM 1922 O O . PRO A 1 237 ? -3.432 31.349 7.847 1.00 62.88 237 PRO A O 1
ATOM 1925 N N . GLU A 1 238 ? -2.316 32.514 9.406 1.00 68.81 238 GLU A N 1
ATOM 1926 C CA . GLU A 1 238 ? -1.393 31.420 9.756 1.00 68.81 238 GLU A CA 1
ATOM 1927 C C . GLU A 1 238 ? -2.117 30.299 10.499 1.00 68.81 238 GLU A C 1
ATOM 1929 O O . GLU A 1 238 ? -1.893 29.121 10.226 1.00 68.81 238 GLU A O 1
ATOM 1934 N N . LEU A 1 239 ? -3.038 30.669 11.385 1.00 73.81 239 LEU A N 1
ATOM 1935 C CA . LEU A 1 239 ? -3.812 29.729 12.179 1.00 73.81 239 LEU A CA 1
ATOM 1936 C C . LEU A 1 239 ? -4.825 28.959 11.320 1.00 73.81 239 LEU A C 1
ATOM 1938 O O . LEU A 1 239 ? -4.890 27.733 11.391 1.00 73.81 239 LEU A O 1
ATOM 1942 N N . LEU A 1 240 ? -5.539 29.645 10.420 1.00 76.19 240 LEU A N 1
ATOM 1943 C CA . LEU A 1 240 ? -6.404 28.987 9.434 1.00 76.19 240 LEU A CA 1
ATOM 1944 C C . LEU A 1 240 ? -5.597 28.093 8.482 1.00 76.19 240 LEU A C 1
ATOM 1946 O O . LEU A 1 240 ? -6.083 27.045 8.064 1.00 76.19 240 LEU A O 1
ATOM 1950 N N . THR A 1 241 ? -4.360 28.475 8.149 1.00 76.12 241 THR A N 1
ATOM 1951 C CA . THR A 1 241 ? -3.459 27.625 7.356 1.00 76.12 241 THR A CA 1
ATOM 1952 C C . THR A 1 241 ? -3.090 26.359 8.125 1.00 76.12 241 THR A C 1
ATOM 1954 O O . THR A 1 241 ? -3.213 25.273 7.568 1.00 76.12 241 THR A O 1
ATOM 1957 N N . ALA A 1 242 ? -2.743 26.467 9.411 1.00 79.62 242 ALA A N 1
ATOM 1958 C CA . ALA A 1 242 ? -2.452 25.309 10.252 1.00 79.62 242 ALA A CA 1
ATOM 1959 C C . ALA A 1 242 ? -3.657 24.360 10.365 1.00 79.62 242 ALA A C 1
ATOM 1961 O O . ALA A 1 242 ? -3.498 23.160 10.158 1.00 79.62 242 ALA A O 1
ATOM 1962 N N . ILE A 1 243 ? -4.872 24.882 10.584 1.00 83.00 243 ILE A N 1
ATOM 1963 C CA . ILE A 1 243 ? -6.107 24.075 10.583 1.00 83.00 243 ILE A CA 1
ATOM 1964 C C . ILE A 1 243 ? -6.287 23.360 9.240 1.00 83.00 243 ILE A C 1
ATOM 1966 O O . ILE A 1 243 ? -6.562 22.164 9.205 1.00 83.00 243 ILE A O 1
ATOM 1970 N N . ARG A 1 244 ? -6.118 24.083 8.128 1.00 80.50 244 ARG A N 1
ATOM 1971 C CA . ARG A 1 244 ? -6.306 23.560 6.766 1.00 80.50 244 ARG A CA 1
ATOM 1972 C C . ARG A 1 244 ? -5.268 22.537 6.347 1.00 80.50 244 ARG A C 1
ATOM 1974 O O . ARG A 1 244 ? -5.550 21.778 5.413 1.00 80.50 244 ARG A O 1
ATOM 1981 N N . GLU A 1 245 ? -4.079 22.608 6.924 1.00 78.56 245 GLU A N 1
ATOM 1982 C CA . GLU A 1 245 ? -2.985 21.686 6.663 1.00 78.56 245 GLU A CA 1
ATOM 1983 C C . GLU A 1 245 ? -3.070 20.470 7.586 1.00 78.56 245 GLU A C 1
ATOM 1985 O O . GLU A 1 245 ? -2.737 19.389 7.135 1.00 78.56 245 GLU A O 1
ATOM 1990 N N . SER A 1 246 ? -3.599 20.571 8.804 1.00 81.44 246 SER A N 1
ATOM 1991 C CA . SER A 1 246 ? -3.730 19.411 9.693 1.00 81.44 246 SER A CA 1
ATOM 1992 C C . SER A 1 246 ? -4.658 18.319 9.149 1.00 81.44 246 SER A C 1
ATOM 1994 O O . SER A 1 246 ? -5.746 18.585 8.639 1.00 81.44 246 SER A O 1
ATOM 1996 N N . SER A 1 247 ? -4.266 17.057 9.328 1.00 80.06 247 SER A N 1
ATOM 1997 C CA . SER A 1 247 ? -5.094 15.891 8.972 1.00 80.06 247 SER A CA 1
ATOM 1998 C C . SER A 1 247 ? -6.170 15.591 10.022 1.00 80.06 247 SER A C 1
ATOM 2000 O O . SER A 1 247 ? -7.241 15.062 9.708 1.00 80.06 247 SER A O 1
ATOM 2002 N N . LEU A 1 248 ? -5.900 15.959 11.275 1.00 89.62 248 LEU A N 1
ATOM 2003 C CA . LEU A 1 248 ? -6.783 15.763 12.417 1.00 89.62 248 LEU A CA 1
ATOM 2004 C C . LEU A 1 248 ? -6.836 17.032 13.279 1.00 89.62 248 LEU A C 1
ATOM 2006 O O . LEU A 1 248 ? -5.835 17.720 13.447 1.00 89.62 248 LEU A O 1
ATOM 2010 N N . SER A 1 249 ? -8.000 17.331 13.850 1.00 93.25 249 SER A N 1
ATOM 2011 C CA . SER A 1 249 ? -8.197 18.415 14.813 1.00 93.25 249 SER A CA 1
ATOM 2012 C C . SER A 1 249 ? -8.756 17.879 16.133 1.00 93.25 249 SER A C 1
ATOM 2014 O O . SER A 1 249 ? -9.827 17.264 16.162 1.00 93.25 249 SER A O 1
ATOM 2016 N N . LEU A 1 250 ? -8.036 18.128 17.229 1.00 93.88 250 LEU A N 1
ATOM 2017 C CA . LEU A 1 250 ? -8.492 17.910 18.602 1.00 93.88 250 LEU A CA 1
ATOM 2018 C C . LEU A 1 250 ? -9.224 19.162 19.090 1.00 93.88 250 LEU A C 1
ATOM 2020 O O . LEU A 1 250 ? -8.653 20.249 19.074 1.00 93.88 250 LEU A O 1
ATOM 2024 N N . VAL A 1 251 ? -10.470 19.018 19.540 1.00 94.00 251 VAL A N 1
ATOM 2025 C CA . VAL A 1 251 ? -11.279 20.137 20.057 1.00 94.00 251 VAL A CA 1
ATOM 2026 C C . VAL A 1 251 ? -11.524 19.939 21.547 1.00 94.00 251 VAL A C 1
ATOM 2028 O O . VAL A 1 251 ? -12.351 19.118 21.938 1.00 94.00 251 VAL A O 1
ATOM 2031 N N . VAL A 1 252 ? -10.817 20.691 22.387 1.00 92.88 252 VAL A N 1
ATOM 2032 C CA . VAL A 1 252 ? -10.904 20.582 23.847 1.00 92.88 252 VAL A CA 1
ATOM 2033 C C . VAL A 1 252 ? -11.965 21.542 24.378 1.00 92.88 252 VAL A C 1
ATOM 2035 O O . VAL A 1 252 ? -11.719 22.727 24.609 1.00 92.88 252 VAL A O 1
ATOM 2038 N N . PHE A 1 253 ? -13.171 21.023 24.597 1.00 92.56 253 PHE A N 1
ATOM 2039 C CA . PHE A 1 253 ? -14.250 21.765 25.233 1.00 92.56 253 PHE A CA 1
ATOM 2040 C C . PHE A 1 253 ? -13.989 21.884 26.733 1.00 92.56 253 PHE A C 1
ATOM 2042 O O . PHE A 1 253 ? -14.152 20.921 27.474 1.00 92.56 253 PHE A O 1
ATOM 2049 N N . SER A 1 254 ? -13.627 23.084 27.176 1.00 90.81 254 SER A N 1
ATOM 2050 C CA . SER A 1 254 ? -13.459 23.448 28.583 1.00 90.81 254 SER A CA 1
ATOM 2051 C C . SER A 1 254 ? -14.621 24.311 29.092 1.00 90.81 254 SER A C 1
ATOM 2053 O O . SER A 1 254 ? -15.506 24.737 28.339 1.00 90.81 254 SER A O 1
ATOM 2055 N N . ARG A 1 255 ? -14.639 24.581 30.403 1.00 87.19 255 ARG A N 1
ATOM 2056 C CA . ARG A 1 255 ? -15.762 25.230 31.099 1.00 87.19 255 ARG A CA 1
ATOM 2057 C C . ARG A 1 255 ? -16.196 26.558 30.482 1.00 87.19 255 ARG A C 1
ATOM 2059 O O . ARG A 1 255 ? -17.402 26.812 30.427 1.00 87.19 255 ARG A O 1
ATOM 2066 N N . ASN A 1 256 ? -15.257 27.389 30.041 1.00 87.88 256 ASN A N 1
ATOM 2067 C CA . ASN A 1 256 ? -15.555 28.691 29.458 1.00 87.88 256 ASN A CA 1
ATOM 2068 C C . ASN A 1 256 ? -15.038 28.825 28.015 1.00 87.88 256 ASN A C 1
ATOM 2070 O O . ASN A 1 256 ? -14.943 29.941 27.510 1.00 87.88 256 ASN A O 1
ATOM 2074 N N . TYR A 1 257 ? -14.812 27.703 27.322 1.00 90.25 257 TYR A N 1
ATOM 2075 C CA . TYR A 1 257 ? -14.424 27.640 25.908 1.00 90.25 257 TYR A CA 1
ATOM 2076 C C . TYR A 1 257 ? -15.209 28.631 25.026 1.00 90.25 257 TYR A C 1
ATOM 2078 O O . TYR A 1 257 ? -14.631 29.419 24.284 1.00 90.25 257 TYR A O 1
ATOM 2086 N N . ALA A 1 258 ? -16.538 28.675 25.179 1.00 88.75 258 ALA A N 1
ATOM 2087 C CA . ALA A 1 258 ? -17.417 29.531 24.378 1.00 88.75 258 ALA A CA 1
ATOM 2088 C C . ALA A 1 258 ? -17.334 31.043 24.685 1.00 88.75 258 ALA A C 1
ATOM 2090 O O . ALA A 1 258 ? -18.020 31.827 24.026 1.00 88.75 258 ALA A O 1
ATOM 2091 N N . LEU A 1 259 ? -16.548 31.482 25.678 1.00 86.06 259 LEU A N 1
ATOM 2092 C CA . LEU A 1 259 ? -16.248 32.907 25.869 1.00 86.06 259 LEU A CA 1
ATOM 2093 C C . LEU A 1 259 ? -15.262 33.425 24.817 1.00 86.06 259 LEU A C 1
ATOM 2095 O O . LEU A 1 259 ? -15.360 34.592 24.447 1.00 86.06 259 LEU A O 1
ATOM 2099 N N . SER A 1 260 ? -14.357 32.574 24.317 1.00 85.62 260 SER A N 1
ATOM 2100 C CA . SER A 1 260 ? -13.403 32.959 23.274 1.00 85.62 260 SER A CA 1
ATOM 2101 C C . SER A 1 260 ? -14.074 32.921 21.903 1.00 85.62 260 SER A C 1
ATOM 2103 O O . SER A 1 260 ? -14.494 31.869 21.415 1.00 85.62 260 SER A O 1
ATOM 2105 N N . THR A 1 261 ? -14.183 34.084 21.262 1.00 82.75 261 THR A N 1
ATOM 2106 C CA . THR A 1 261 ? -14.647 34.177 19.872 1.00 82.75 261 THR A CA 1
ATOM 2107 C C . THR A 1 261 ? -13.636 33.561 18.905 1.00 82.75 261 THR A C 1
ATOM 2109 O O . THR A 1 261 ? -14.053 33.071 17.858 1.00 82.75 261 THR A O 1
ATOM 2112 N N . CYS A 1 262 ? -12.343 33.528 19.258 1.00 78.62 262 CYS A N 1
ATOM 2113 C CA . CYS A 1 262 ? -11.299 32.870 18.472 1.00 78.62 262 CYS A CA 1
ATOM 2114 C C . CYS A 1 262 ? -11.529 31.358 18.426 1.00 78.62 262 CYS A C 1
ATOM 2116 O O . CYS A 1 262 ? -11.748 30.819 17.342 1.00 78.62 262 CYS A O 1
ATOM 2118 N N . CYS A 1 263 ? -11.679 30.703 19.587 1.00 86.31 263 CYS A N 1
ATOM 2119 C CA . CYS A 1 263 ? -11.977 29.268 19.647 1.00 86.31 263 CYS A CA 1
ATOM 2120 C C . CYS A 1 263 ? -13.235 28.904 18.838 1.00 86.31 263 CYS A C 1
ATOM 2122 O O . CYS A 1 263 ? -13.255 27.900 18.128 1.00 86.31 263 CYS A O 1
ATOM 2124 N N . LEU A 1 264 ? -14.284 29.737 18.902 1.00 88.06 264 LEU A N 1
ATOM 2125 C CA . LEU A 1 264 ? -15.521 29.523 18.143 1.00 88.06 264 LEU A CA 1
ATOM 2126 C C . LEU A 1 264 ? -15.340 29.698 16.626 1.00 88.06 264 LEU A C 1
ATOM 2128 O O . LEU A 1 264 ? -15.985 28.982 15.860 1.00 88.06 264 LEU A O 1
ATOM 2132 N N . LYS A 1 265 ? -14.485 30.625 16.179 1.00 85.19 265 LYS A N 1
ATOM 2133 C CA . LYS A 1 265 ? -14.147 30.804 14.757 1.00 85.19 265 LYS A CA 1
ATOM 2134 C C . LYS A 1 265 ? -13.297 29.655 14.227 1.00 85.19 265 LYS A C 1
ATOM 2136 O O . LYS A 1 265 ? -13.586 29.143 13.150 1.00 85.19 265 LYS A O 1
ATOM 2141 N N . GLU A 1 266 ? -12.321 29.205 15.001 1.00 88.25 266 GLU A N 1
ATOM 2142 C CA . GLU A 1 266 ? -11.500 28.036 14.679 1.00 88.25 266 GLU A CA 1
ATOM 2143 C C . GLU A 1 266 ? -12.343 26.777 14.548 1.00 88.25 266 GLU A C 1
ATOM 2145 O O . GLU A 1 266 ? -12.196 26.036 13.582 1.00 88.25 266 GLU A O 1
ATOM 2150 N N . LEU A 1 267 ? -13.295 26.574 15.463 1.00 91.62 267 LEU A N 1
ATOM 2151 C CA . LEU A 1 267 ? -14.228 25.457 15.381 1.00 91.62 267 LEU A CA 1
ATOM 2152 C C . LEU A 1 267 ? -15.030 25.465 14.075 1.00 91.62 267 LEU A C 1
ATOM 2154 O O . LEU A 1 267 ? -15.282 24.402 13.512 1.00 91.62 267 LEU A O 1
ATOM 2158 N N . MET A 1 268 ? -15.435 26.639 13.579 1.00 89.81 268 MET A N 1
ATOM 2159 C CA . MET A 1 268 ? -16.117 26.727 12.285 1.00 89.81 268 MET A CA 1
ATOM 2160 C C . MET A 1 268 ? -15.203 26.294 11.136 1.00 89.81 268 MET A C 1
ATOM 2162 O O . MET A 1 268 ? -15.634 25.490 10.315 1.00 89.81 268 MET A O 1
ATOM 2166 N N . GLU A 1 269 ? -13.951 26.761 11.103 1.00 89.12 269 GLU A N 1
ATOM 2167 C CA . GLU A 1 269 ? -12.993 26.367 10.060 1.00 89.12 269 GLU A CA 1
ATOM 2168 C C . GLU A 1 269 ? -12.651 24.870 10.133 1.00 89.12 269 GLU A C 1
ATOM 2170 O O . GLU A 1 269 ? -12.574 24.209 9.100 1.00 89.12 269 GLU A O 1
ATOM 2175 N N . ILE A 1 270 ? -12.499 24.309 11.337 1.00 90.94 270 ILE A N 1
ATOM 2176 C CA . ILE A 1 270 ? -12.277 22.870 11.548 1.00 90.94 270 ILE A CA 1
ATOM 2177 C C . ILE A 1 270 ? -13.436 22.063 10.954 1.00 90.94 270 ILE A C 1
ATOM 2179 O O . ILE A 1 270 ? -13.223 21.072 10.256 1.00 90.94 270 ILE A O 1
ATOM 2183 N N . LEU A 1 271 ? -14.680 22.483 11.200 1.00 89.25 271 LEU A N 1
ATOM 2184 C CA . LEU A 1 271 ? -15.853 21.800 10.652 1.00 89.25 271 LEU A CA 1
ATOM 2185 C C . LEU A 1 271 ? -15.970 21.974 9.131 1.00 89.25 271 LEU A C 1
ATOM 2187 O O . LEU A 1 271 ? -16.341 21.025 8.445 1.00 89.25 271 LEU A O 1
ATOM 2191 N N . GLU A 1 272 ? -15.589 23.130 8.587 1.00 85.69 272 GLU A N 1
ATOM 2192 C CA . GLU A 1 272 ? -15.500 23.329 7.137 1.00 85.69 272 GLU A CA 1
ATOM 2193 C C . GLU A 1 272 ? -14.422 22.430 6.510 1.00 85.69 272 GLU A C 1
ATOM 2195 O O . GLU A 1 272 ? -14.668 21.788 5.486 1.00 85.69 272 GLU A O 1
ATOM 2200 N N . CYS A 1 273 ? -13.248 22.303 7.134 1.00 77.81 273 CYS A N 1
ATOM 2201 C CA . CYS A 1 273 ? -12.185 21.391 6.701 1.00 77.81 273 CYS A CA 1
ATOM 2202 C C . CYS A 1 273 ? -12.610 19.922 6.808 1.00 77.81 273 CYS A C 1
ATOM 2204 O O . CYS A 1 273 ? -12.269 19.109 5.946 1.00 77.81 273 CYS A O 1
ATOM 2206 N N . ARG A 1 274 ? -13.409 19.573 7.817 1.00 82.31 274 ARG A N 1
ATOM 2207 C CA . ARG A 1 274 ? -14.023 18.248 7.935 1.00 82.31 274 ARG A CA 1
ATOM 2208 C C . ARG A 1 274 ? -14.944 17.950 6.756 1.00 82.31 274 ARG A C 1
ATOM 2210 O O . ARG A 1 274 ? -14.838 16.877 6.171 1.00 82.31 274 ARG A O 1
ATOM 2217 N N . ASP A 1 275 ? -15.790 18.895 6.362 1.00 70.56 275 ASP A N 1
ATOM 2218 C CA . ASP A 1 275 ? -16.745 18.693 5.267 1.00 70.56 275 ASP A CA 1
ATOM 2219 C C . ASP A 1 275 ? -16.084 18.750 3.874 1.00 70.56 275 ASP A C 1
ATOM 2221 O O . ASP A 1 275 ? -16.480 18.021 2.965 1.00 70.56 275 ASP A O 1
ATOM 2225 N N . THR A 1 276 ? -15.057 19.588 3.691 1.00 64.88 276 THR A N 1
ATOM 2226 C CA . THR A 1 276 ? -14.420 19.833 2.379 1.00 64.88 276 THR A CA 1
ATOM 2227 C C . THR A 1 276 ? -13.176 18.988 2.110 1.00 64.88 276 THR A C 1
ATOM 2229 O O . THR A 1 276 ? -12.904 18.652 0.956 1.00 64.88 276 THR A O 1
ATOM 2232 N N . LYS A 1 277 ? -12.415 18.640 3.152 1.00 65.06 277 LYS A N 1
ATOM 2233 C CA . LYS A 1 277 ? -11.143 17.900 3.067 1.00 65.06 277 LYS A CA 1
ATOM 2234 C C . LYS A 1 277 ? -11.157 16.579 3.831 1.00 65.06 277 LYS A C 1
ATOM 2236 O O . LYS A 1 277 ? -10.127 15.917 3.913 1.00 65.06 277 LYS A O 1
ATOM 2241 N N . ASN A 1 278 ? -12.308 16.193 4.382 1.00 65.88 278 ASN A N 1
ATOM 2242 C CA . ASN A 1 278 ? -12.464 14.983 5.184 1.00 65.88 278 ASN A CA 1
ATOM 2243 C C . ASN A 1 278 ? -11.571 14.965 6.442 1.00 65.88 278 ASN A C 1
ATOM 2245 O O . ASN A 1 278 ? -11.232 13.891 6.929 1.00 65.88 278 ASN A O 1
ATOM 2249 N N . GLN A 1 279 ? -11.182 16.136 6.965 1.00 81.50 279 GLN A N 1
ATOM 2250 C CA . GLN A 1 279 ? -10.374 16.245 8.182 1.00 81.50 279 GLN A CA 1
ATOM 2251 C C . GLN A 1 279 ? -11.054 15.530 9.361 1.00 81.50 279 GLN A C 1
ATOM 2253 O O . GLN A 1 279 ? -12.265 15.656 9.573 1.00 81.50 279 GLN A O 1
ATOM 2258 N N . ILE A 1 280 ? -10.277 14.788 10.153 1.00 80.81 280 ILE A N 1
ATOM 2259 C CA . ILE A 1 280 ? -10.798 14.092 11.334 1.00 80.81 280 ILE A CA 1
ATOM 2260 C C . ILE A 1 280 ? -10.995 15.098 12.470 1.00 80.81 280 ILE A C 1
ATOM 2262 O O . ILE A 1 280 ? -10.095 15.871 12.773 1.00 80.81 280 ILE A O 1
ATOM 2266 N N . VAL A 1 281 ? -12.146 15.054 13.141 1.00 90.75 281 VAL A N 1
ATOM 2267 C CA . VAL A 1 281 ? -12.439 15.901 14.308 1.00 90.75 281 VAL A CA 1
ATOM 2268 C C . VAL A 1 281 ? -12.688 15.015 15.519 1.00 90.75 281 VAL A C 1
ATOM 2270 O O . VAL A 1 281 ? -13.544 14.128 15.472 1.00 90.75 281 VAL A O 1
ATOM 2273 N N . VAL A 1 282 ? -11.941 15.253 16.598 1.00 93.75 282 VAL A N 1
ATOM 2274 C CA . VAL A 1 282 ? -12.048 14.498 17.852 1.00 93.75 282 VAL A CA 1
ATOM 2275 C C . VAL A 1 282 ? -12.295 15.474 19.008 1.00 93.75 282 VAL A C 1
ATOM 2277 O O . VAL A 1 282 ? -11.388 16.213 19.396 1.00 93.75 282 VAL A O 1
ATOM 2280 N N . PRO A 1 283 ? -13.520 15.520 19.558 1.00 94.69 283 PRO A N 1
ATOM 2281 C CA . PRO A 1 283 ? -13.821 16.356 20.711 1.00 94.69 283 PRO A CA 1
ATOM 2282 C C . PRO A 1 283 ? -13.330 15.731 22.027 1.00 94.69 283 PRO A C 1
ATOM 2284 O O . PRO A 1 283 ? -13.436 14.524 22.234 1.00 94.69 283 PRO A O 1
ATOM 2287 N N . ILE A 1 284 ? -12.843 16.564 22.944 1.00 93.50 284 ILE A N 1
ATOM 2288 C CA . ILE A 1 284 ? -12.453 16.209 24.315 1.00 93.50 284 ILE A CA 1
ATOM 2289 C C . ILE A 1 284 ? -13.277 17.084 25.265 1.00 93.50 284 ILE A C 1
ATOM 2291 O O . ILE A 1 284 ? -13.173 18.308 25.243 1.00 93.50 284 ILE A O 1
ATOM 2295 N N . PHE A 1 285 ? -14.121 16.475 26.094 1.00 92.31 285 PHE A N 1
ATOM 2296 C CA . PHE A 1 285 ? -15.034 17.166 27.010 1.00 92.31 285 PHE A CA 1
ATOM 2297 C C . PHE A 1 285 ? -14.370 17.402 28.372 1.00 92.31 285 PHE A C 1
ATOM 2299 O O . PHE A 1 285 ? -14.748 16.814 29.384 1.00 92.31 285 PHE A O 1
ATOM 2306 N N . TYR A 1 286 ? -13.349 18.261 28.404 1.00 89.50 286 TYR A N 1
ATOM 2307 C CA . TYR A 1 286 ? -12.537 18.489 29.597 1.00 89.50 286 TYR A CA 1
ATOM 2308 C C . TYR A 1 286 ? -13.308 19.217 30.708 1.00 89.50 286 TYR A C 1
ATOM 2310 O O . TYR A 1 286 ? -13.587 20.415 30.627 1.00 89.50 286 TYR A O 1
ATOM 2318 N N . GLN A 1 287 ? -13.661 18.476 31.766 1.00 84.69 287 GLN A N 1
ATOM 2319 C CA . GLN A 1 287 ? -14.430 18.965 32.923 1.00 84.69 287 GLN A CA 1
ATOM 2320 C C . GLN A 1 287 ? -15.786 19.603 32.557 1.00 84.69 287 GLN A C 1
ATOM 2322 O O . GLN A 1 287 ? -16.333 20.428 33.299 1.00 84.69 287 GLN A O 1
ATOM 2327 N N . VAL A 1 288 ? -16.359 19.208 31.421 1.00 88.44 288 VAL A N 1
ATOM 2328 C CA . VAL A 1 288 ? -17.677 19.654 30.961 1.00 88.44 288 VAL A CA 1
ATOM 2329 C C . VAL A 1 288 ? -18.525 18.466 30.554 1.00 88.44 288 VAL A C 1
ATOM 2331 O O . VAL A 1 288 ? -18.027 17.428 30.141 1.00 88.44 288 VAL A O 1
ATOM 2334 N N . ASP A 1 289 ? -19.840 18.629 30.653 1.00 87.88 289 ASP A N 1
ATOM 2335 C CA . ASP A 1 289 ? -20.765 17.615 30.166 1.00 87.88 289 ASP A CA 1
ATOM 2336 C C . ASP A 1 289 ? -21.041 17.812 28.670 1.00 87.88 289 ASP A C 1
ATOM 2338 O O . ASP A 1 289 ? -21.428 18.911 28.258 1.00 87.88 289 ASP A O 1
ATOM 2342 N N . GLN A 1 290 ? -20.907 16.753 27.867 1.00 89.56 290 GLN A N 1
ATOM 2343 C CA . GLN A 1 290 ? -21.224 16.771 26.436 1.00 89.56 290 GLN A CA 1
ATOM 2344 C C . GLN A 1 290 ? -22.640 17.302 26.155 1.00 89.56 290 GLN A C 1
ATOM 2346 O O . GLN A 1 290 ? -22.830 18.062 25.203 1.00 89.56 290 GLN A O 1
ATOM 2351 N N . ALA A 1 291 ? -23.633 16.977 26.992 1.00 88.25 291 ALA A N 1
ATOM 2352 C CA . ALA A 1 291 ? -24.997 17.480 26.832 1.00 88.25 291 ALA A CA 1
ATOM 2353 C C . ALA A 1 291 ? -25.079 19.000 27.050 1.00 88.25 291 ALA A C 1
ATOM 2355 O O . ALA A 1 291 ? -25.841 19.685 26.365 1.00 88.25 291 ALA A O 1
ATOM 2356 N N . ASN A 1 292 ? -24.257 19.552 27.951 1.00 89.38 292 ASN A N 1
ATOM 2357 C CA . ASN A 1 292 ? -24.197 20.997 28.172 1.00 89.38 292 ASN A CA 1
ATOM 2358 C C . ASN A 1 292 ? -23.582 21.738 26.982 1.00 89.38 292 ASN A C 1
ATOM 2360 O O . ASN A 1 292 ? -24.045 22.833 26.663 1.00 89.38 292 ASN A O 1
ATOM 2364 N N . VAL A 1 293 ? -22.586 21.148 26.314 1.00 90.19 293 VAL A N 1
ATOM 2365 C CA . VAL A 1 293 ? -22.011 21.705 25.079 1.00 90.19 293 VAL A CA 1
ATOM 2366 C C . VAL A 1 293 ? -23.036 21.631 23.943 1.00 90.19 293 VAL A C 1
ATOM 2368 O O . VAL A 1 293 ? -23.316 22.642 23.299 1.00 90.19 293 VAL A O 1
ATOM 2371 N N . ARG A 1 294 ? -23.665 20.461 23.755 1.00 89.19 294 ARG A N 1
ATOM 2372 C CA . ARG A 1 294 ? -24.639 20.192 22.685 1.00 89.19 294 ARG A CA 1
ATOM 2373 C C . ARG A 1 294 ? -25.866 21.093 22.751 1.00 89.19 294 ARG A C 1
ATOM 2375 O O . ARG A 1 294 ? -26.306 21.624 21.740 1.00 89.19 294 ARG A O 1
ATOM 2382 N N . GLU A 1 295 ? -26.438 21.250 23.939 1.00 87.62 295 GLU A N 1
ATOM 2383 C CA . GLU A 1 295 ? -27.659 22.037 24.144 1.00 87.62 295 GLU A CA 1
ATOM 2384 C C . GLU A 1 295 ? -27.362 23.491 24.539 1.00 87.62 295 GLU A C 1
ATOM 2386 O O . GLU A 1 295 ? -28.286 24.261 24.812 1.00 87.62 295 GLU A O 1
ATOM 2391 N N . VAL A 1 296 ? -26.079 23.874 24.572 1.00 86.81 296 VAL A N 1
ATOM 2392 C CA . VAL A 1 296 ? -25.595 25.206 24.963 1.00 86.81 296 VAL A CA 1
ATOM 2393 C C . VAL A 1 296 ? -26.195 25.624 26.314 1.00 86.81 296 VAL A C 1
ATOM 2395 O O . VAL A 1 296 ? -26.828 26.673 26.446 1.00 86.81 296 VAL A O 1
ATOM 2398 N N . LYS A 1 297 ? -26.025 24.772 27.332 1.00 88.00 297 LYS A N 1
ATOM 2399 C CA . LYS A 1 297 ? -26.509 24.959 28.713 1.00 88.00 297 LYS A CA 1
ATOM 2400 C C . LYS A 1 297 ? -25.381 25.401 29.654 1.00 88.00 297 LYS A C 1
ATOM 2402 O O . LYS A 1 297 ? -24.200 25.369 29.321 1.00 88.00 297 LYS A O 1
ATOM 2407 N N . GLY A 1 298 ? -25.743 25.857 30.853 1.00 89.81 298 GLY A N 1
ATOM 2408 C CA . GLY A 1 298 ? -24.773 26.206 31.896 1.00 89.81 298 GLY A CA 1
ATOM 2409 C C . GLY A 1 298 ? -23.864 27.382 31.517 1.00 89.81 298 GLY A C 1
ATOM 2410 O O . GLY A 1 298 ? -24.345 28.471 31.199 1.00 89.81 298 GLY A O 1
ATOM 2411 N N . THR A 1 299 ? -22.548 27.184 31.591 1.00 87.75 299 THR A N 1
ATOM 2412 C CA . THR A 1 299 ? -21.540 28.210 31.272 1.00 87.75 299 THR A CA 1
ATOM 2413 C C . THR A 1 299 ? -21.548 28.595 29.793 1.00 87.75 299 THR A C 1
ATOM 2415 O O . THR A 1 299 ? -21.430 29.780 29.484 1.00 87.75 299 THR A O 1
ATOM 2418 N N . PHE A 1 300 ? -21.839 27.651 28.892 1.00 89.00 300 PHE A N 1
ATOM 2419 C CA . PHE A 1 300 ? -22.026 27.923 27.465 1.00 89.00 300 PHE A CA 1
ATOM 2420 C C . PHE A 1 300 ? -23.219 28.866 27.237 1.00 89.00 300 PHE A C 1
ATOM 2422 O O . PHE A 1 300 ? -23.087 29.876 26.552 1.00 89.00 300 PHE A O 1
ATOM 2429 N N . ALA A 1 301 ? -24.366 28.646 27.893 1.00 87.06 301 ALA A N 1
ATOM 2430 C CA . ALA A 1 301 ? -25.518 29.556 27.789 1.00 87.06 301 ALA A CA 1
ATOM 2431 C C . ALA A 1 301 ? -25.179 30.999 28.209 1.00 87.06 301 ALA A C 1
ATOM 2433 O O . ALA A 1 301 ? -25.619 31.963 27.571 1.00 87.06 301 ALA A O 1
ATOM 2434 N N . LYS A 1 302 ? -24.392 31.145 29.286 1.00 86.44 302 LYS A N 1
ATOM 2435 C CA . LYS A 1 302 ? -23.938 32.447 29.797 1.00 86.44 302 LYS A CA 1
ATOM 2436 C C . LYS A 1 302 ? -23.014 33.140 28.797 1.00 86.44 302 LYS A C 1
ATOM 2438 O O . LYS A 1 302 ? -23.260 34.301 28.484 1.00 86.44 302 LYS A O 1
ATOM 2443 N N . ALA A 1 303 ? -22.040 32.420 28.240 1.00 86.12 303 ALA A N 1
ATOM 2444 C CA . ALA A 1 303 ? -21.131 32.941 27.219 1.00 86.12 303 ALA A CA 1
ATOM 2445 C C . ALA A 1 303 ? -21.887 33.462 25.985 1.00 86.12 303 ALA A C 1
ATOM 2447 O O . ALA A 1 303 ? -21.737 34.611 25.578 1.00 86.12 303 ALA A O 1
ATOM 2448 N N . PHE A 1 304 ? -22.828 32.671 25.467 1.00 85.50 304 PHE A N 1
ATOM 2449 C CA . PHE A 1 304 ? -23.669 33.077 24.338 1.00 85.50 304 PHE A CA 1
ATOM 2450 C C . PHE A 1 304 ? -24.619 34.240 24.649 1.00 85.50 304 PHE A C 1
ATOM 2452 O O . PHE A 1 304 ? -25.114 34.880 23.725 1.00 85.50 304 PHE A O 1
ATOM 2459 N N . SER A 1 305 ? -24.923 34.503 25.921 1.00 83.19 305 SER A N 1
ATOM 2460 C CA . SER A 1 305 ? -25.708 35.678 26.313 1.00 83.19 305 SER A CA 1
ATOM 2461 C C . SER A 1 305 ? -24.854 36.946 26.292 1.00 83.19 305 SER A C 1
ATOM 2463 O O . SER A 1 305 ? -25.355 37.994 25.904 1.00 83.19 305 SER A O 1
ATOM 2465 N N . GLN A 1 306 ? -23.559 36.842 26.612 1.00 80.75 306 GLN A N 1
ATOM 2466 C CA . GLN A 1 306 ? -22.612 37.959 26.529 1.00 80.75 306 GLN A CA 1
ATOM 2467 C C . GLN A 1 306 ? -22.349 38.372 25.073 1.00 80.75 306 GLN A C 1
ATOM 2469 O O . GLN A 1 306 ? -22.389 39.559 24.759 1.00 80.75 306 GLN A O 1
ATOM 2474 N N . HIS A 1 307 ? -22.218 37.405 24.158 1.00 79.12 307 HIS A N 1
ATOM 2475 C CA . HIS A 1 307 ? -22.015 37.677 22.724 1.00 79.12 307 HIS A CA 1
ATOM 2476 C C . HIS A 1 307 ? -23.222 38.323 22.018 1.00 79.12 307 HIS A C 1
ATOM 2478 O O . HIS A 1 307 ? -23.074 38.902 20.945 1.00 79.12 307 HIS A O 1
ATOM 2484 N N . LYS A 1 308 ? -24.427 38.247 22.603 1.00 66.62 308 LYS A N 1
ATOM 2485 C CA . LYS A 1 308 ? -25.676 38.771 22.012 1.00 66.62 308 LYS A CA 1
ATOM 2486 C C . LYS A 1 308 ? -25.877 40.280 22.162 1.00 66.62 308 LYS A C 1
ATOM 2488 O O . LYS A 1 308 ? -26.826 40.805 21.585 1.00 66.62 308 LYS A O 1
ATOM 2493 N N . HIS A 1 309 ? -25.040 40.971 22.931 1.00 59.03 309 HIS A N 1
ATOM 2494 C CA . HIS A 1 309 ? -25.268 42.379 23.265 1.00 59.03 309 HIS A CA 1
ATOM 2495 C C . HIS A 1 309 ? -24.853 43.390 22.178 1.00 59.03 309 HIS A C 1
ATOM 2497 O O . HIS A 1 309 ? -25.153 44.569 22.334 1.00 59.03 309 HIS A O 1
ATOM 2503 N N . ASP A 1 310 ? -24.285 42.952 21.047 1.00 53.59 310 ASP A N 1
ATOM 2504 C CA . ASP A 1 310 ? -23.763 43.845 20.003 1.00 53.59 310 ASP A CA 1
ATOM 2505 C C . ASP A 1 310 ? -24.289 43.512 18.591 1.00 53.59 310 ASP A C 1
ATOM 2507 O O . ASP A 1 310 ? -23.810 42.589 17.948 1.00 53.59 310 ASP A O 1
ATOM 2511 N N . SER A 1 311 ? -25.170 44.348 18.030 1.00 54.94 311 SER A N 1
ATOM 2512 C CA . SER A 1 311 ? -25.543 44.423 16.593 1.00 54.94 311 SER A CA 1
ATOM 2513 C C . SER A 1 311 ? -26.177 43.185 15.901 1.00 54.94 311 SER A C 1
ATOM 2515 O O . SER A 1 311 ? -25.924 42.026 16.219 1.00 54.94 311 SER A O 1
ATOM 2517 N N . ASN A 1 312 ? -26.974 43.431 14.849 1.00 54.06 312 ASN A N 1
ATOM 2518 C CA . ASN A 1 312 ? -27.655 42.381 14.067 1.00 54.06 312 ASN A CA 1
ATOM 2519 C C . ASN A 1 312 ? -26.702 41.459 13.272 1.00 54.06 312 ASN A C 1
ATOM 2521 O O . ASN A 1 312 ? -27.064 40.317 13.000 1.00 54.06 312 ASN A O 1
ATOM 2525 N N . SER A 1 313 ? -25.494 41.918 12.915 1.00 51.59 313 SER A N 1
ATOM 2526 C CA . SER A 1 313 ? -24.502 41.108 12.181 1.00 51.59 313 SER A CA 1
ATOM 2527 C C . SER A 1 313 ? -23.937 39.969 13.037 1.00 51.59 313 SER A C 1
ATOM 2529 O O . SER A 1 313 ? -23.773 38.858 12.539 1.00 51.59 313 SER A O 1
ATOM 2531 N N . LYS A 1 314 ? -23.713 40.204 14.340 1.00 61.34 314 LYS A N 1
ATOM 2532 C CA . LYS A 1 314 ? -23.258 39.156 15.269 1.00 61.34 314 LYS A CA 1
ATOM 2533 C C . LYS A 1 314 ? -24.360 38.138 15.574 1.00 61.34 314 LYS A C 1
ATOM 2535 O O . LYS A 1 314 ? -24.061 37.016 15.953 1.00 61.34 314 LYS A O 1
ATOM 2540 N N . MET A 1 315 ? -25.640 38.469 15.382 1.00 60.28 315 MET A N 1
ATOM 2541 C CA . MET A 1 315 ? -26.744 37.542 15.673 1.00 60.28 315 MET A CA 1
ATOM 2542 C C . MET A 1 315 ? -26.748 36.298 14.765 1.00 60.28 315 MET A C 1
ATOM 2544 O O . MET A 1 315 ? -27.031 35.199 15.243 1.00 60.28 315 MET A O 1
ATOM 2548 N N . LEU A 1 316 ? -26.408 36.464 13.480 1.00 62.97 316 LEU A N 1
ATOM 2549 C CA . LEU A 1 316 ? -26.235 35.361 12.524 1.00 62.97 316 LEU A CA 1
ATOM 2550 C C . LEU A 1 316 ? -24.998 34.518 12.865 1.00 62.97 316 LEU A C 1
ATOM 2552 O O . LEU A 1 316 ? -25.082 33.293 12.901 1.00 62.97 316 LEU A O 1
ATOM 2556 N N . GLU A 1 317 ? -23.885 35.173 13.200 1.00 75.62 317 GLU A N 1
ATOM 2557 C CA . GLU A 1 317 ? -22.618 34.533 13.581 1.00 75.62 317 GLU A CA 1
ATOM 2558 C C . GLU A 1 317 ? -22.756 33.701 14.869 1.00 75.62 317 GLU A C 1
ATOM 2560 O O . GLU A 1 317 ? -22.368 32.535 14.923 1.00 75.62 317 GLU A O 1
ATOM 2565 N N . VAL A 1 318 ? -23.442 34.246 15.876 1.00 81.19 318 VAL A N 1
ATOM 2566 C CA . VAL A 1 318 ? -23.789 33.550 17.122 1.00 81.19 318 VAL A CA 1
ATOM 2567 C C . VAL A 1 318 ? -24.679 32.328 16.849 1.00 81.19 318 VAL A C 1
ATOM 2569 O O . VAL A 1 318 ? -24.573 31.319 17.548 1.00 81.19 318 VAL A O 1
ATOM 2572 N N . GLY A 1 319 ? -25.549 32.387 15.836 1.00 82.31 319 GLY A N 1
ATOM 2573 C CA . GLY A 1 319 ? -26.315 31.232 15.361 1.00 82.31 319 GLY A CA 1
ATOM 2574 C C . GLY A 1 319 ? -25.414 30.129 14.798 1.00 82.31 319 GLY A C 1
ATOM 2575 O O . GLY A 1 319 ? -25.547 28.969 15.198 1.00 82.31 319 GLY A O 1
ATOM 2576 N N . SER A 1 320 ? -24.457 30.497 13.944 1.00 83.88 320 SER A N 1
ATOM 2577 C CA . SER A 1 320 ? -23.469 29.576 13.369 1.00 83.88 320 SER A CA 1
ATOM 2578 C C . SER A 1 320 ? -22.599 28.917 14.438 1.00 83.88 320 SER A C 1
ATOM 2580 O O . SER A 1 320 ? -22.434 27.701 14.415 1.00 83.88 320 SER A O 1
ATOM 2582 N N . TRP A 1 321 ? -22.137 29.665 15.445 1.00 90.38 321 TRP A N 1
ATOM 2583 C CA . TRP A 1 321 ? -21.365 29.106 16.562 1.00 90.38 321 TRP A CA 1
ATOM 2584 C C . TRP A 1 321 ? -22.153 28.073 17.375 1.00 90.38 321 TRP A C 1
ATOM 2586 O O . TRP A 1 321 ? -21.609 27.035 17.753 1.00 90.38 321 TRP A O 1
ATOM 2596 N N . ARG A 1 322 ? -23.453 28.304 17.620 1.00 87.94 322 ARG A N 1
ATOM 2597 C CA . ARG A 1 322 ? -24.313 27.303 18.287 1.00 87.94 322 ARG A CA 1
ATOM 2598 C C . ARG A 1 322 ? -24.429 26.026 17.463 1.00 87.94 322 ARG A C 1
ATOM 2600 O O . ARG A 1 322 ? -24.371 24.928 18.019 1.00 87.94 322 ARG A O 1
ATOM 2607 N N . SER A 1 323 ? -24.591 26.177 16.150 1.00 86.62 323 SER A N 1
ATOM 2608 C CA . SER A 1 323 ? -24.641 25.042 15.232 1.00 86.62 323 SER A CA 1
ATOM 2609 C C . SER A 1 323 ? -23.317 24.281 15.232 1.00 86.62 323 SER A C 1
ATOM 2611 O O . SER A 1 323 ? -23.332 23.061 15.339 1.00 86.62 323 SER A O 1
ATOM 2613 N N . ALA A 1 324 ? -22.185 24.987 15.191 1.00 90.31 324 ALA A N 1
ATOM 2614 C CA . ALA A 1 324 ? -20.851 24.397 15.212 1.00 90.31 324 ALA A CA 1
ATOM 2615 C C . ALA A 1 324 ? -20.616 23.552 16.474 1.00 90.31 324 ALA A C 1
ATOM 2617 O O . ALA A 1 324 ? -20.242 22.387 16.362 1.00 90.31 324 ALA A O 1
ATOM 2618 N N . LEU A 1 325 ? -20.939 24.079 17.662 1.00 91.38 325 LEU A N 1
ATOM 2619 C CA . LEU A 1 325 ? -20.859 23.317 18.918 1.00 91.38 325 LEU A CA 1
ATOM 2620 C C . LEU A 1 325 ? -21.728 22.057 18.877 1.00 91.38 325 LEU A C 1
ATOM 2622 O O . LEU A 1 325 ? -21.265 20.967 19.206 1.00 91.38 325 LEU A O 1
ATOM 2626 N N . THR A 1 326 ? -22.974 22.190 18.417 1.00 87.62 326 THR A N 1
ATOM 2627 C CA . THR A 1 326 ? -23.896 21.051 18.298 1.00 87.62 326 THR A CA 1
ATOM 2628 C C . THR A 1 326 ? -23.330 19.987 17.356 1.00 87.62 326 THR A C 1
ATOM 2630 O O . THR A 1 326 ? -23.298 18.807 17.707 1.00 87.62 326 THR A O 1
ATOM 2633 N N . THR A 1 327 ? -22.832 20.390 16.186 1.00 87.06 327 THR A N 1
ATOM 2634 C CA . THR A 1 327 ? -22.220 19.493 15.198 1.00 87.06 327 THR A CA 1
ATOM 2635 C C . THR A 1 327 ? -20.988 18.796 15.766 1.00 87.06 327 THR A C 1
ATOM 2637 O O . THR A 1 327 ? -20.887 17.576 15.652 1.00 87.06 327 THR A O 1
ATOM 2640 N N . ALA A 1 328 ? -20.099 19.535 16.433 1.00 88.88 328 ALA A N 1
ATOM 2641 C CA . ALA A 1 328 ? -18.893 19.008 17.066 1.00 88.88 328 ALA A CA 1
ATOM 2642 C C . ALA A 1 328 ? -19.198 17.977 18.168 1.00 88.88 328 ALA A C 1
ATOM 2644 O O . ALA A 1 328 ? -18.451 17.020 18.343 1.00 88.88 328 ALA A O 1
ATOM 2645 N N . THR A 1 329 ? -20.333 18.091 18.865 1.00 84.62 329 THR A N 1
ATOM 2646 C CA . THR A 1 329 ? -20.732 17.077 19.858 1.00 84.62 329 THR A CA 1
ATOM 2647 C C . THR A 1 329 ? -21.262 15.770 19.269 1.00 84.62 329 THR A C 1
ATOM 2649 O O . THR A 1 329 ? -21.397 14.800 20.011 1.00 84.62 329 THR A O 1
ATOM 2652 N N . ASN A 1 330 ? -21.570 15.711 17.969 1.00 84.06 330 ASN A N 1
ATOM 2653 C CA . ASN A 1 330 ? -22.044 14.480 17.324 1.00 84.06 330 ASN A CA 1
ATOM 2654 C C . ASN A 1 330 ? -20.896 13.525 16.944 1.00 84.06 330 ASN A C 1
ATOM 2656 O O . ASN A 1 330 ? -21.155 12.418 16.474 1.00 84.06 330 ASN A O 1
ATOM 2660 N N . PHE A 1 331 ? -19.643 13.949 17.103 1.00 84.56 331 PHE A N 1
ATOM 2661 C CA . PHE A 1 331 ? -18.468 13.124 16.842 1.00 84.56 331 PHE A CA 1
ATOM 2662 C C . PHE A 1 331 ? -18.091 12.270 18.055 1.00 84.56 331 PHE A C 1
ATOM 2664 O O . PHE A 1 331 ? -18.383 12.628 19.195 1.00 84.56 331 PHE A O 1
ATOM 2671 N N . SER A 1 332 ? -17.402 11.152 17.806 1.00 81.38 332 SER A N 1
ATOM 2672 C CA . SER A 1 332 ? -16.821 10.316 18.862 1.00 81.38 332 SER A CA 1
ATOM 2673 C C . SER A 1 332 ? -15.737 11.098 19.603 1.00 81.38 332 SER A C 1
ATOM 2675 O O . SER A 1 332 ? -14.737 11.466 18.984 1.00 81.38 332 SER A O 1
ATOM 2677 N N . GLY A 1 333 ? -15.937 11.335 20.896 1.00 87.06 333 GLY A N 1
ATOM 2678 C CA . GLY A 1 333 ? -15.023 12.109 21.727 1.00 87.06 333 GLY A CA 1
ATOM 2679 C C . GLY A 1 333 ? -14.658 11.438 23.038 1.00 87.06 333 GLY A C 1
ATOM 2680 O O . GLY A 1 333 ? -15.154 10.360 23.361 1.00 87.06 333 GLY A O 1
ATOM 2681 N N . TRP A 1 334 ? -13.817 12.129 23.796 1.00 89.94 334 TRP A N 1
ATOM 2682 C CA . TRP A 1 334 ? -13.260 11.668 25.062 1.00 89.94 334 TRP A CA 1
ATOM 2683 C C . TRP A 1 334 ? -13.847 12.454 26.232 1.00 89.94 334 TRP A C 1
ATOM 2685 O O . TRP A 1 334 ? -13.977 13.675 26.164 1.00 89.94 334 TRP A O 1
ATOM 2695 N N . ASP A 1 335 ? -14.196 11.759 27.312 1.00 87.38 335 ASP A N 1
ATOM 2696 C CA . ASP A 1 335 ? -14.676 12.361 28.558 1.00 87.38 335 ASP A CA 1
ATOM 2697 C C . ASP A 1 335 ? -13.739 11.942 29.702 1.00 87.38 335 ASP A C 1
ATOM 2699 O O . ASP A 1 335 ? -13.715 10.753 30.043 1.00 87.38 335 ASP A O 1
ATOM 2703 N N . PRO A 1 336 ? -12.974 12.877 30.303 1.00 83.25 336 PRO A N 1
ATOM 2704 C CA . PRO A 1 336 ? -12.037 12.569 31.383 1.00 83.25 336 PRO A CA 1
ATOM 2705 C C . PRO A 1 336 ? -12.672 11.870 32.583 1.00 83.25 336 PRO A C 1
ATOM 2707 O O . PRO A 1 336 ? -11.992 11.145 33.299 1.00 83.25 336 PRO A O 1
ATOM 2710 N N . ARG A 1 337 ? -13.987 12.033 32.799 1.00 80.12 337 ARG A N 1
ATOM 2711 C CA . ARG A 1 337 ? -14.709 11.401 33.918 1.00 80.12 337 ARG A CA 1
ATOM 2712 C C . ARG A 1 337 ? -14.716 9.869 33.844 1.00 80.12 337 ARG A C 1
ATOM 2714 O O . ARG A 1 337 ? -15.052 9.228 34.837 1.00 80.12 337 ARG A O 1
ATOM 2721 N N . ASN A 1 338 ? -14.369 9.294 32.691 1.00 83.81 338 ASN A N 1
ATOM 2722 C CA . ASN A 1 338 ? -14.303 7.849 32.475 1.00 83.81 338 ASN A CA 1
ATOM 2723 C C . ASN A 1 338 ? -12.925 7.235 32.796 1.00 83.81 338 ASN A C 1
ATOM 2725 O O . ASN A 1 338 ? -12.790 6.016 32.705 1.00 83.81 338 ASN A O 1
ATOM 2729 N N . TYR A 1 339 ? -11.929 8.043 33.171 1.00 85.81 339 TYR A N 1
ATOM 2730 C CA . TYR A 1 339 ? -10.539 7.620 33.387 1.00 85.81 339 TYR A CA 1
ATOM 2731 C C . TYR A 1 339 ? -10.095 7.917 34.821 1.00 85.81 339 TYR A C 1
ATOM 2733 O O . TYR A 1 339 ? -10.706 8.735 35.512 1.00 85.81 339 TYR A O 1
ATOM 2741 N N . LYS A 1 340 ? -9.066 7.214 35.311 1.00 81.25 340 LYS A N 1
ATOM 2742 C CA . LYS A 1 340 ? -8.605 7.366 36.701 1.00 81.25 340 LYS A CA 1
ATOM 2743 C C . LYS A 1 340 ? -7.872 8.685 36.923 1.00 81.25 340 LYS A C 1
ATOM 2745 O O . LYS A 1 340 ? -8.008 9.272 37.996 1.00 81.25 340 LYS A O 1
ATOM 2750 N N . ASP A 1 341 ? -7.100 9.112 35.932 1.00 84.75 341 ASP A N 1
ATOM 2751 C CA . ASP A 1 341 ? -6.298 10.329 35.942 1.00 84.75 341 ASP A CA 1
ATOM 2752 C C . ASP A 1 341 ? -6.033 10.834 34.512 1.00 84.75 341 ASP A C 1
ATOM 2754 O O . ASP A 1 341 ? -6.353 10.168 33.522 1.00 84.75 341 ASP A O 1
ATOM 2758 N N . ASP A 1 342 ? -5.464 12.038 34.414 1.00 86.00 342 ASP A N 1
ATOM 2759 C CA . ASP A 1 342 ? -5.161 12.688 33.137 1.00 86.00 342 ASP A CA 1
ATOM 2760 C C . ASP A 1 342 ? -4.086 11.939 32.335 1.00 86.00 342 ASP A C 1
ATOM 2762 O O . ASP A 1 342 ? -4.098 12.001 31.109 1.00 86.00 342 ASP A O 1
ATOM 2766 N N . ALA A 1 343 ? -3.188 11.194 32.990 1.00 84.50 343 ALA A N 1
ATOM 2767 C CA . ALA A 1 343 ? -2.140 10.443 32.304 1.00 84.50 343 ALA A CA 1
ATOM 2768 C C . ALA A 1 343 ? -2.717 9.237 31.543 1.00 84.50 343 ALA A C 1
ATOM 2770 O O . ALA A 1 343 ? -2.384 9.052 30.372 1.00 84.50 343 ALA A O 1
ATOM 2771 N N . GLU A 1 344 ? -3.618 8.467 32.169 1.00 85.50 344 GLU A N 1
ATOM 2772 C CA . GLU A 1 344 ? -4.352 7.367 31.515 1.00 85.50 344 GLU A CA 1
ATOM 2773 C C . GLU A 1 344 ? -5.188 7.898 30.340 1.00 85.50 344 GLU A C 1
ATOM 2775 O O . GLU A 1 344 ? -5.173 7.326 29.251 1.00 85.50 344 GLU A O 1
ATOM 2780 N N . LEU A 1 345 ? -5.869 9.034 30.529 1.00 87.44 345 LEU A N 1
ATOM 2781 C CA . LEU A 1 345 ? -6.633 9.683 29.464 1.00 87.44 345 LEU A CA 1
ATOM 2782 C C . LEU A 1 345 ? -5.740 10.110 28.288 1.00 87.44 345 LEU A C 1
ATOM 2784 O O . LEU A 1 345 ? -6.099 9.877 27.136 1.00 87.44 345 LEU A O 1
ATOM 2788 N N . ILE A 1 346 ? -4.607 10.764 28.560 1.00 88.25 346 ILE A N 1
ATOM 2789 C CA . ILE A 1 346 ? -3.682 11.236 27.523 1.00 88.25 346 ILE A CA 1
ATOM 2790 C C . ILE A 1 346 ? -3.108 10.055 26.741 1.00 88.25 346 ILE A C 1
ATOM 2792 O O . ILE A 1 346 ? -3.057 10.128 25.515 1.00 88.25 346 ILE A O 1
ATOM 2796 N N . GLU A 1 347 ? -2.711 8.969 27.409 1.00 81.75 347 GLU A N 1
ATOM 2797 C CA . GLU A 1 347 ? -2.186 7.773 26.741 1.00 81.75 347 GLU A CA 1
ATOM 2798 C C . GLU A 1 347 ? -3.206 7.189 25.749 1.00 81.75 347 GLU A C 1
ATOM 2800 O O . GLU A 1 347 ? -2.868 6.943 24.588 1.00 81.75 347 GLU A O 1
ATOM 2805 N N . GLU A 1 348 ? -4.468 7.062 26.165 1.00 81.94 348 GLU A N 1
ATOM 2806 C CA . GLU A 1 348 ? -5.554 6.556 25.319 1.00 81.94 348 GLU A CA 1
ATOM 2807 C C . GLU A 1 348 ? -5.911 7.521 24.171 1.00 81.94 348 GLU A C 1
ATOM 2809 O O . GLU A 1 348 ? -6.065 7.087 23.027 1.00 81.94 348 GLU A O 1
ATOM 2814 N N . ILE A 1 349 ? -5.973 8.839 24.428 1.00 86.75 349 ILE A N 1
ATOM 2815 C CA . ILE A 1 349 ? -6.184 9.852 23.376 1.00 86.75 349 ILE A CA 1
ATOM 2816 C C . ILE A 1 349 ? -5.064 9.775 22.339 1.00 86.75 349 ILE A C 1
ATOM 2818 O O . ILE A 1 349 ? -5.327 9.814 21.139 1.00 86.75 349 ILE A O 1
ATOM 2822 N N . VAL A 1 350 ? -3.811 9.690 22.780 1.00 83.12 350 VAL A N 1
ATOM 2823 C CA . VAL A 1 350 ? -2.645 9.668 21.894 1.00 83.12 350 VAL A CA 1
ATOM 2824 C C . VAL A 1 350 ? -2.638 8.407 21.034 1.00 83.12 350 VAL A C 1
ATOM 2826 O O . VAL A 1 350 ? -2.342 8.494 19.842 1.00 83.12 350 VAL A O 1
ATOM 2829 N N . GLU A 1 351 ? -2.999 7.252 21.592 1.00 76.62 351 GLU A N 1
ATOM 2830 C CA . GLU A 1 351 ? -3.089 6.003 20.832 1.00 76.62 351 GLU A CA 1
ATOM 2831 C C . GLU A 1 351 ? -4.264 6.011 19.837 1.00 76.62 351 GLU A C 1
ATOM 2833 O O . GLU A 1 351 ? -4.116 5.553 18.700 1.00 76.62 351 GLU A O 1
ATOM 2838 N N . ASP A 1 352 ? -5.407 6.594 20.207 1.00 78.88 352 ASP A N 1
ATOM 2839 C CA . ASP A 1 352 ? -6.547 6.798 19.306 1.00 78.88 352 ASP A CA 1
ATOM 2840 C C . ASP A 1 352 ? -6.214 7.770 18.172 1.00 78.88 352 ASP A C 1
ATOM 2842 O O . ASP A 1 352 ? -6.480 7.476 17.006 1.00 78.88 352 ASP A O 1
ATOM 2846 N N . VAL A 1 353 ? -5.568 8.898 18.480 1.00 80.19 353 VAL A N 1
ATOM 2847 C CA . VAL A 1 353 ? -5.090 9.867 17.484 1.00 80.19 353 VAL A CA 1
ATOM 2848 C C . VAL A 1 353 ? -4.084 9.210 16.549 1.00 80.19 353 VAL A C 1
ATOM 2850 O O . VAL A 1 353 ? -4.234 9.316 15.332 1.00 80.19 353 VAL A O 1
ATOM 2853 N N . PHE A 1 354 ? -3.104 8.481 17.087 1.00 71.12 354 PHE A N 1
ATOM 2854 C CA . PHE A 1 354 ? -2.138 7.728 16.292 1.00 71.12 354 PHE A CA 1
ATOM 2855 C C . PHE A 1 354 ? -2.848 6.733 15.365 1.00 71.12 354 PHE A C 1
ATOM 2857 O O . PHE A 1 354 ? -2.609 6.721 14.159 1.00 71.12 354 PHE A O 1
ATOM 2864 N N . THR A 1 355 ? -3.796 5.960 15.893 1.00 65.38 355 THR A N 1
ATOM 2865 C CA . THR A 1 355 ? -4.576 4.985 15.121 1.00 65.38 355 THR A CA 1
ATOM 2866 C C . THR A 1 355 ? -5.416 5.656 14.032 1.00 65.38 355 THR A C 1
ATOM 2868 O O . THR A 1 355 ? -5.426 5.196 12.889 1.00 65.38 355 THR A O 1
ATOM 2871 N N . LYS A 1 356 ? -6.091 6.766 14.342 1.00 71.62 356 LYS A N 1
ATOM 2872 C CA . LYS A 1 356 ? -6.888 7.548 13.386 1.00 71.62 356 LYS A CA 1
ATOM 2873 C C . LYS A 1 356 ? -6.016 8.143 12.284 1.00 71.62 356 LYS A C 1
ATOM 2875 O O . LYS A 1 356 ? -6.401 8.067 11.122 1.00 71.62 356 LYS A O 1
ATOM 2880 N N . LEU A 1 357 ? -4.834 8.666 12.610 1.00 62.00 357 LEU A N 1
ATOM 2881 C CA . LEU A 1 357 ? -3.869 9.166 11.625 1.00 62.00 357 LEU A CA 1
ATOM 2882 C C . LEU A 1 357 ? -3.306 8.038 10.751 1.00 62.00 357 LEU A C 1
ATOM 2884 O O . LEU A 1 357 ? -3.182 8.210 9.540 1.00 62.00 357 LEU A O 1
ATOM 2888 N N . MET A 1 358 ? -3.057 6.854 11.316 1.00 53.97 358 MET A N 1
ATOM 2889 C CA . MET A 1 358 ? -2.681 5.657 10.554 1.00 53.97 358 MET A CA 1
ATOM 2890 C C . MET A 1 358 ? -3.793 5.210 9.594 1.00 53.97 358 MET A C 1
ATOM 2892 O O . MET A 1 358 ? -3.535 4.865 8.439 1.00 53.97 358 MET A O 1
ATOM 2896 N N . GLN A 1 359 ? -5.049 5.270 10.034 1.00 53.16 359 GLN A N 1
ATOM 2897 C CA . GLN A 1 359 ? -6.221 4.992 9.198 1.00 53.16 359 GLN A CA 1
ATOM 2898 C C . GLN A 1 359 ? -6.460 6.071 8.128 1.00 53.16 359 GLN A C 1
ATOM 2900 O O . GLN A 1 359 ? -7.001 5.769 7.067 1.00 53.16 359 GLN A O 1
ATOM 2905 N N . PHE A 1 360 ? -6.061 7.317 8.392 1.00 45.00 360 PHE A N 1
ATOM 2906 C CA . PHE A 1 360 ? -6.196 8.445 7.469 1.00 45.00 360 PHE A CA 1
ATOM 2907 C C . PHE A 1 360 ? -5.094 8.466 6.399 1.00 45.00 360 PHE A C 1
ATOM 2909 O O . PHE A 1 360 ? -5.363 8.726 5.229 1.00 45.00 360 PHE A O 1
ATOM 2916 N N . SER A 1 361 ? -3.862 8.124 6.788 1.00 40.28 361 SER A N 1
ATOM 2917 C CA . SER A 1 361 ? -2.696 7.989 5.903 1.00 40.28 361 SER A CA 1
ATOM 2918 C C . SER A 1 361 ? -2.776 6.742 5.006 1.00 40.28 361 SER A C 1
ATOM 2920 O O . SER A 1 361 ? -2.246 6.725 3.894 1.00 40.28 361 SER A O 1
ATOM 2922 N N . SER A 1 362 ? -3.520 5.709 5.421 1.00 41.19 362 SER A N 1
ATOM 2923 C CA . SER A 1 362 ? -3.743 4.471 4.654 1.00 41.19 362 SER A CA 1
ATOM 2924 C C . SER A 1 362 ? -4.772 4.612 3.520 1.00 41.19 362 SER A C 1
ATOM 2926 O O . SER A 1 362 ? -5.632 3.758 3.305 1.00 41.19 362 SER A O 1
ATOM 2928 N N . THR A 1 363 ? -4.619 5.649 2.692 1.00 40.31 363 THR A N 1
ATOM 2929 C CA . THR A 1 363 ? -5.093 5.593 1.295 1.00 40.31 363 THR A CA 1
ATOM 2930 C C . THR A 1 363 ? -4.246 4.635 0.442 1.00 40.31 363 THR A C 1
ATOM 2932 O O . THR A 1 363 ? -4.654 4.253 -0.655 1.00 40.31 363 THR A O 1
ATOM 2935 N N . LEU A 1 364 ? -3.112 4.159 0.969 1.00 44.66 364 LEU A N 1
ATOM 2936 C CA . LEU A 1 364 ? -2.367 3.013 0.454 1.00 44.66 364 LEU A CA 1
ATOM 2937 C C . LEU A 1 364 ? -2.759 1.754 1.237 1.00 44.66 364 LEU A C 1
ATOM 2939 O O . LEU A 1 364 ? -2.295 1.517 2.348 1.00 44.66 364 LEU A O 1
ATOM 2943 N N . SER A 1 365 ? -3.619 0.929 0.643 1.00 52.72 365 SER A N 1
ATOM 2944 C CA . SER A 1 365 ? -3.896 -0.433 1.111 1.00 52.72 365 SER A CA 1
ATOM 2945 C C . SER A 1 365 ? -2.584 -1.213 1.285 1.00 52.72 365 SER A C 1
ATOM 2947 O O . SER A 1 365 ? -1.863 -1.419 0.302 1.00 52.72 365 SER A O 1
ATOM 2949 N N . LYS A 1 366 ? -2.276 -1.658 2.510 1.00 59.44 366 LYS A N 1
ATOM 2950 C CA . LYS A 1 366 ? -1.080 -2.465 2.798 1.00 59.44 366 LYS A CA 1
ATOM 2951 C C . LYS A 1 366 ? -1.111 -3.786 2.038 1.00 59.44 366 LYS A C 1
ATOM 2953 O O . LYS A 1 366 ? -0.059 -4.243 1.604 1.00 59.44 366 LYS A O 1
ATOM 2958 N N . TYR A 1 367 ? -2.293 -4.373 1.850 1.00 73.06 367 TYR A N 1
ATOM 2959 C CA . TYR A 1 367 ? -2.479 -5.642 1.152 1.00 73.06 367 TYR A CA 1
ATOM 2960 C C . TYR A 1 367 ? -3.405 -5.474 -0.055 1.00 73.06 367 TYR A C 1
ATOM 2962 O O . TYR A 1 367 ? -4.369 -4.710 -0.051 1.00 73.06 367 TYR A O 1
ATOM 2970 N N . ASP A 1 368 ? -3.134 -6.227 -1.111 1.00 82.06 368 ASP A N 1
ATOM 2971 C CA . ASP A 1 368 ? -4.036 -6.330 -2.251 1.00 82.06 368 ASP A CA 1
ATOM 2972 C C . ASP A 1 368 ? -5.214 -7.257 -1.926 1.00 82.06 368 ASP A C 1
ATOM 2974 O O . ASP A 1 368 ? -6.354 -6.972 -2.299 1.00 82.06 368 ASP A O 1
ATOM 2978 N N . VAL A 1 369 ? -4.949 -8.352 -1.203 1.00 90.88 369 VAL A N 1
ATOM 2979 C CA . VAL A 1 369 ? -5.933 -9.404 -0.921 1.00 90.88 369 VAL A CA 1
ATOM 2980 C C . VAL A 1 369 ? -5.879 -9.849 0.540 1.00 90.88 369 VAL A C 1
ATOM 2982 O O . VAL A 1 369 ? -4.805 -10.141 1.055 1.00 90.88 369 VAL A O 1
ATOM 2985 N N . PHE A 1 370 ? -7.042 -9.996 1.173 1.00 92.38 370 PHE A N 1
ATOM 2986 C CA . PHE A 1 370 ? -7.239 -10.720 2.432 1.00 92.38 370 PHE A CA 1
ATOM 2987 C C . PHE A 1 370 ? -7.919 -12.067 2.159 1.00 92.38 370 PHE A C 1
ATOM 2989 O O . PHE A 1 370 ? -8.924 -12.100 1.447 1.00 92.38 370 PHE A O 1
ATOM 2996 N N . ILE A 1 371 ? -7.420 -13.170 2.726 1.00 92.44 371 ILE A N 1
ATOM 2997 C CA . ILE A 1 371 ? -8.078 -14.485 2.632 1.00 92.44 371 ILE A CA 1
ATOM 2998 C C . ILE A 1 371 ? -8.687 -14.866 3.982 1.00 92.44 371 ILE A C 1
ATOM 3000 O O . ILE A 1 371 ? -7.968 -15.141 4.941 1.00 92.44 371 ILE A O 1
ATOM 3004 N N . ASN A 1 372 ? -10.013 -14.965 4.016 1.00 92.56 372 ASN A N 1
ATOM 3005 C CA . ASN A 1 372 ? -10.787 -15.483 5.137 1.00 92.56 372 ASN A CA 1
ATOM 3006 C C . ASN A 1 372 ? -11.206 -16.931 4.860 1.00 92.56 372 ASN A C 1
ATOM 3008 O O . ASN A 1 372 ? -11.729 -17.238 3.789 1.00 92.56 372 ASN A O 1
ATOM 3012 N N . PHE A 1 373 ? -10.976 -17.826 5.818 1.00 91.94 373 PHE A N 1
ATOM 3013 C CA . PHE A 1 373 ? -11.226 -19.256 5.647 1.00 91.94 373 PHE A CA 1
ATOM 3014 C C . PHE A 1 373 ? -11.288 -19.982 6.995 1.00 91.94 373 PHE A C 1
ATOM 3016 O O . PHE A 1 373 ? -10.865 -19.459 8.030 1.00 91.94 373 PHE A O 1
ATOM 3023 N N . ARG A 1 374 ? -11.774 -21.228 6.985 1.00 89.06 374 ARG A N 1
ATOM 3024 C CA . ARG A 1 374 ? -11.612 -22.159 8.109 1.00 89.06 374 ARG A CA 1
ATOM 3025 C C . ARG A 1 374 ? -10.275 -22.879 7.984 1.00 89.06 374 ARG A C 1
ATOM 3027 O O . ARG A 1 374 ? -10.057 -23.658 7.054 1.00 89.06 374 ARG A O 1
ATOM 3034 N N . GLY A 1 375 ? -9.389 -22.626 8.945 1.00 82.00 375 GLY A N 1
ATOM 3035 C CA . GLY A 1 375 ? -8.034 -23.175 8.959 1.00 82.00 375 GLY A CA 1
ATOM 3036 C C . GLY A 1 375 ? -7.970 -24.704 8.927 1.00 82.00 375 GLY A C 1
ATOM 3037 O O . GLY A 1 375 ? -7.170 -25.261 8.179 1.00 82.00 375 GLY A O 1
ATOM 3038 N N . GLU A 1 376 ? -8.807 -25.381 9.709 1.00 84.06 376 GLU A N 1
ATOM 3039 C CA . GLU A 1 376 ? -8.834 -26.850 9.766 1.00 84.06 376 GLU A CA 1
ATOM 3040 C C . GLU A 1 376 ? -9.222 -27.487 8.423 1.00 84.06 376 GLU A C 1
ATOM 3042 O O . GLU A 1 376 ? -8.624 -28.488 8.034 1.00 84.06 376 GLU A O 1
ATOM 3047 N N . ASP A 1 377 ? -10.144 -26.865 7.686 1.00 84.94 377 ASP A N 1
ATOM 3048 C CA . ASP A 1 377 ? -10.721 -27.445 6.471 1.00 84.94 377 ASP A CA 1
ATOM 3049 C C . ASP A 1 377 ? -9.797 -27.284 5.256 1.00 84.94 377 ASP A C 1
ATOM 3051 O O . ASP A 1 377 ? -9.607 -28.211 4.473 1.00 84.94 377 ASP A O 1
ATOM 3055 N N . THR A 1 378 ? -9.230 -26.087 5.063 1.00 87.00 378 THR A N 1
ATOM 3056 C CA . THR A 1 378 ? -8.678 -25.701 3.748 1.00 87.00 378 THR A CA 1
ATOM 3057 C C . THR A 1 378 ? -7.223 -25.231 3.770 1.00 87.00 378 THR A C 1
ATOM 3059 O O . THR A 1 378 ? -6.602 -25.148 2.706 1.00 87.00 378 THR A O 1
ATOM 3062 N N . ARG A 1 379 ? -6.623 -24.984 4.951 1.00 83.62 379 ARG A N 1
ATOM 3063 C CA . ARG A 1 379 ? -5.287 -24.357 5.082 1.00 83.62 379 ARG A CA 1
ATOM 3064 C C . ARG A 1 379 ? -4.188 -25.096 4.332 1.00 83.62 379 ARG A C 1
ATOM 3066 O O . ARG A 1 379 ? -3.380 -24.457 3.675 1.00 83.62 379 ARG A O 1
ATOM 3073 N N . ARG A 1 380 ? -4.109 -26.423 4.488 1.00 81.88 380 ARG A N 1
ATOM 3074 C CA . ARG A 1 380 ? -3.026 -27.252 3.917 1.00 81.88 380 ARG A CA 1
ATOM 3075 C C . ARG A 1 380 ? -3.293 -27.711 2.482 1.00 81.88 380 ARG A C 1
ATOM 3077 O O . ARG A 1 380 ? -2.392 -28.268 1.869 1.00 81.88 380 ARG A O 1
ATOM 3084 N N . GLY A 1 381 ? -4.512 -27.514 1.986 1.00 87.88 381 GLY A N 1
ATOM 3085 C CA . GLY A 1 381 ? -4.919 -27.861 0.629 1.00 87.88 381 GLY A CA 1
ATOM 3086 C C . GLY A 1 381 ? -5.124 -26.597 -0.193 1.00 87.88 381 GLY A C 1
ATOM 3087 O O . GLY A 1 381 ? -4.195 -25.799 -0.354 1.00 87.88 381 GLY A O 1
ATOM 3088 N N . PHE A 1 382 ? -6.359 -26.407 -0.657 1.00 93.12 382 PHE A N 1
ATOM 3089 C CA . PHE A 1 382 ? -6.791 -25.322 -1.535 1.00 93.12 382 PHE A CA 1
ATOM 3090 C C . PHE A 1 382 ? -6.219 -23.940 -1.180 1.00 93.12 382 PHE A C 1
ATOM 3092 O O . PHE A 1 382 ? -5.597 -23.303 -2.027 1.00 93.12 382 PHE A O 1
ATOM 3099 N N . VAL A 1 383 ? -6.340 -23.489 0.077 1.00 93.19 383 VAL A N 1
ATOM 3100 C CA . VAL A 1 383 ? -5.910 -22.133 0.470 1.00 93.19 383 VAL A CA 1
ATOM 3101 C C . VAL A 1 383 ? -4.395 -21.946 0.351 1.00 93.19 383 VAL A C 1
ATOM 3103 O O . VAL A 1 383 ? -3.952 -20.885 -0.081 1.00 93.19 383 VAL A O 1
ATOM 3106 N N . SER A 1 384 ? -3.580 -22.959 0.676 1.00 85.50 384 SER A N 1
ATOM 3107 C CA . SER A 1 384 ? -2.119 -22.852 0.512 1.00 85.50 384 SER A CA 1
ATOM 3108 C C . SER A 1 384 ? -1.705 -22.712 -0.953 1.00 85.50 384 SER A C 1
ATOM 3110 O O . SER A 1 384 ? -0.786 -21.953 -1.268 1.00 85.50 384 SER A O 1
ATOM 3112 N N . HIS A 1 385 ? -2.402 -23.411 -1.852 1.00 89.50 385 HIS A N 1
ATOM 3113 C CA . HIS A 1 385 ? -2.161 -23.334 -3.287 1.00 89.50 385 HIS A CA 1
ATOM 3114 C C . HIS A 1 385 ? -2.651 -22.005 -3.864 1.00 89.50 385 HIS A C 1
ATOM 3116 O O . HIS A 1 385 ? -1.907 -21.371 -4.611 1.00 89.50 385 HIS A O 1
ATOM 3122 N N . LEU A 1 386 ? -3.833 -21.540 -3.448 1.00 93.44 386 LEU A N 1
ATOM 3123 C CA . LEU A 1 386 ? -4.371 -20.230 -3.811 1.00 93.44 386 LEU A CA 1
ATOM 3124 C C . LEU A 1 386 ? -3.433 -19.098 -3.375 1.00 93.44 386 LEU A C 1
ATOM 3126 O O . LEU A 1 386 ? -3.057 -18.259 -4.189 1.00 93.44 386 LEU A O 1
ATOM 3130 N N . TYR A 1 387 ? -2.992 -19.113 -2.115 1.00 85.50 387 TYR A N 1
ATOM 3131 C CA . TYR A 1 387 ? -2.039 -18.139 -1.586 1.00 85.50 387 TYR A CA 1
ATOM 3132 C C . TYR A 1 387 ? -0.740 -18.122 -2.397 1.00 85.50 387 TYR A C 1
ATOM 3134 O O . TYR A 1 387 ? -0.289 -17.068 -2.843 1.00 85.50 387 TYR A O 1
ATOM 3142 N N . LYS A 1 388 ? -0.163 -19.302 -2.659 1.00 74.31 388 LYS A N 1
ATOM 3143 C CA . LYS A 1 388 ? 1.054 -19.424 -3.465 1.00 74.31 388 LYS A CA 1
ATOM 3144 C C . LYS A 1 388 ? 0.864 -18.858 -4.876 1.00 74.31 388 LYS A C 1
ATOM 3146 O O . LYS A 1 388 ? 1.758 -18.169 -5.361 1.00 74.31 388 LYS A O 1
ATOM 3151 N N . ALA A 1 389 ? -0.266 -19.137 -5.521 1.00 77.38 389 ALA A N 1
ATOM 3152 C CA . ALA A 1 389 ? -0.558 -18.663 -6.870 1.00 77.38 389 ALA A CA 1
ATOM 3153 C C . ALA A 1 389 ? -0.746 -17.134 -6.923 1.00 77.38 389 ALA A C 1
ATOM 3155 O O . ALA A 1 389 ? -0.204 -16.484 -7.817 1.00 77.38 389 ALA A O 1
ATOM 3156 N N . LEU A 1 390 ? -1.412 -16.539 -5.925 1.00 81.06 390 LEU A N 1
ATOM 3157 C CA . LEU A 1 390 ? -1.505 -15.080 -5.775 1.00 81.06 390 LEU A CA 1
ATOM 3158 C C . LEU A 1 390 ? -0.112 -14.447 -5.599 1.00 81.06 390 LEU A C 1
ATOM 3160 O O . LEU A 1 390 ? 0.235 -13.502 -6.310 1.00 81.06 390 LEU A O 1
ATOM 3164 N N . CYS A 1 391 ? 0.737 -15.011 -4.732 1.00 66.06 391 CYS A N 1
ATOM 3165 C CA . CYS A 1 391 ? 2.109 -14.529 -4.541 1.00 66.06 391 CYS A CA 1
ATOM 3166 C C . CYS A 1 391 ? 2.973 -14.653 -5.806 1.00 66.06 391 CYS A C 1
ATOM 3168 O O . CYS A 1 391 ? 3.801 -13.783 -6.070 1.00 66.06 391 CYS A O 1
ATOM 3170 N N . GLN A 1 392 ? 2.786 -15.705 -6.610 1.00 65.62 392 GLN A N 1
ATOM 3171 C CA . GLN A 1 392 ? 3.491 -15.875 -7.889 1.00 65.62 392 GLN A CA 1
ATOM 3172 C C . GLN A 1 392 ? 3.145 -14.786 -8.913 1.00 65.62 392 GLN A C 1
ATOM 3174 O O . GLN A 1 392 ? 3.960 -14.498 -9.785 1.00 65.62 392 G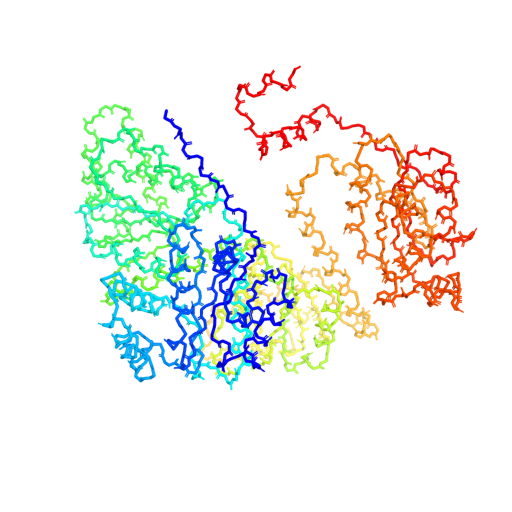LN A O 1
ATOM 3179 N N . LYS A 1 393 ? 1.970 -14.159 -8.791 1.00 66.50 393 LYS A N 1
ATOM 3180 C CA . LYS A 1 393 ? 1.556 -12.986 -9.577 1.00 66.50 393 LYS A CA 1
ATOM 3181 C C . LYS A 1 393 ? 1.912 -11.655 -8.903 1.00 66.50 393 LYS A C 1
ATOM 3183 O O . LYS A 1 393 ? 1.390 -10.620 -9.301 1.00 66.50 393 LYS A O 1
ATOM 3188 N N . SER A 1 394 ? 2.779 -11.678 -7.887 1.00 62.50 394 SER A N 1
ATOM 3189 C CA . SER A 1 394 ? 3.190 -10.501 -7.109 1.00 62.50 394 SER A CA 1
ATOM 3190 C C . SER A 1 394 ? 2.029 -9.762 -6.429 1.00 62.50 394 SER A C 1
ATOM 3192 O O . SER A 1 394 ? 2.149 -8.576 -6.138 1.00 62.50 394 SER A O 1
ATOM 3194 N N . ILE A 1 395 ? 0.922 -10.456 -6.143 1.00 75.50 395 ILE A N 1
ATOM 3195 C CA . ILE A 1 395 ? -0.229 -9.895 -5.427 1.00 75.50 395 ILE A CA 1
ATOM 3196 C C . ILE A 1 395 ? 0.052 -9.972 -3.927 1.00 75.50 395 ILE A C 1
ATOM 3198 O O . ILE A 1 395 ? 0.209 -11.071 -3.376 1.00 75.50 395 ILE A O 1
ATOM 3202 N N . ASN A 1 396 ? 0.107 -8.822 -3.250 1.00 72.69 396 ASN A N 1
ATOM 3203 C CA . ASN A 1 396 ? 0.411 -8.785 -1.826 1.00 72.69 396 ASN A CA 1
ATOM 3204 C C . ASN A 1 396 ? -0.779 -9.303 -1.011 1.00 72.69 396 ASN A C 1
ATOM 3206 O O . ASN A 1 396 ? -1.762 -8.599 -0.791 1.00 72.69 396 ASN A O 1
ATOM 3210 N N . THR A 1 397 ? -0.697 -10.555 -0.574 1.00 80.75 397 THR A N 1
ATOM 3211 C CA . THR A 1 397 ? -1.820 -11.264 0.040 1.00 80.75 397 THR A CA 1
ATOM 3212 C C . THR A 1 397 ? -1.572 -11.474 1.527 1.00 80.75 397 THR A C 1
ATOM 3214 O O . THR A 1 397 ? -0.536 -12.012 1.919 1.00 80.75 397 THR A O 1
ATOM 3217 N N . TYR A 1 398 ? -2.543 -11.103 2.354 1.00 82.38 398 TYR A N 1
ATOM 3218 C CA . TYR A 1 398 ? -2.589 -11.468 3.759 1.00 82.38 398 TYR A CA 1
ATOM 3219 C C . TYR A 1 398 ? -3.339 -12.790 3.937 1.00 82.38 398 TYR A C 1
ATOM 3221 O O . TYR A 1 398 ? -4.471 -12.958 3.476 1.00 82.38 398 TYR A O 1
ATOM 3229 N N . ILE A 1 399 ? -2.704 -13.723 4.640 1.00 78.00 399 ILE A N 1
ATOM 3230 C CA . ILE A 1 399 ? -3.295 -14.982 5.084 1.00 78.00 399 ILE A CA 1
ATOM 3231 C C . ILE A 1 399 ? -2.992 -15.150 6.571 1.00 78.00 399 ILE A C 1
ATOM 3233 O O . ILE A 1 399 ? -1.855 -14.937 6.996 1.00 78.00 399 ILE A O 1
ATOM 3237 N N . ASP A 1 400 ? -3.987 -15.554 7.358 1.00 67.19 400 ASP A N 1
ATOM 3238 C CA . ASP A 1 400 ? -3.777 -15.835 8.777 1.00 67.19 400 ASP A CA 1
ATOM 3239 C C . ASP A 1 400 ? -2.799 -17.018 8.968 1.00 67.19 400 ASP A C 1
ATOM 3241 O O . ASP A 1 400 ? -3.098 -18.194 8.687 1.00 67.19 400 ASP A O 1
ATOM 3245 N N . ALA A 1 401 ? -1.579 -16.681 9.394 1.00 49.12 401 ALA A N 1
ATOM 3246 C CA . ALA A 1 401 ? -0.443 -17.582 9.486 1.00 49.12 401 ALA A CA 1
ATOM 3247 C C . ALA A 1 401 ? -0.495 -18.388 10.787 1.00 49.12 401 ALA A C 1
ATOM 3249 O O . ALA A 1 401 ? 0.114 -18.021 11.789 1.00 49.12 401 ALA A O 1
ATOM 3250 N N . LYS A 1 402 ? -1.136 -19.561 10.687 1.00 45.66 402 LYS A N 1
ATOM 3251 C CA . LYS A 1 402 ? -1.434 -20.504 11.782 1.00 45.66 402 LYS A CA 1
ATOM 3252 C C . LYS A 1 402 ? -2.467 -19.908 12.727 1.00 45.66 402 LYS A C 1
ATOM 3254 O O . LYS A 1 402 ? -2.437 -18.722 12.988 1.00 45.66 402 LYS A O 1
ATOM 3259 N N . GLU A 1 403 ? -3.358 -20.756 13.242 1.00 41.19 403 GLU A N 1
ATOM 3260 C CA . GLU A 1 403 ? -4.139 -20.419 14.434 1.00 41.19 403 GLU A CA 1
ATOM 3261 C C . GLU A 1 403 ? -3.224 -19.688 15.402 1.00 41.19 403 GLU A C 1
ATOM 3263 O O . GLU A 1 403 ? -2.239 -20.260 15.887 1.00 41.19 403 GLU A O 1
ATOM 3268 N N . LEU A 1 404 ? -3.495 -18.394 15.550 1.00 41.03 404 LEU A N 1
ATOM 3269 C CA . LEU A 1 404 ? -2.758 -17.507 16.416 1.00 41.03 404 LEU A CA 1
ATOM 3270 C C . LEU A 1 404 ? -2.546 -18.256 17.721 1.00 41.03 404 LEU A C 1
ATOM 3272 O O . LEU A 1 404 ? -3.494 -18.781 18.316 1.00 41.03 404 LEU A O 1
ATOM 3276 N N . ARG A 1 405 ? -1.283 -18.359 18.143 1.00 38.41 405 ARG A N 1
ATOM 3277 C CA . ARG A 1 405 ? -0.968 -18.786 19.503 1.00 38.41 405 ARG A CA 1
ATOM 3278 C C . ARG A 1 405 ? -1.900 -17.989 20.397 1.00 38.41 405 ARG A C 1
ATOM 3280 O O . ARG A 1 405 ? -1.825 -16.768 20.374 1.00 38.41 405 ARG A O 1
ATOM 3287 N N . ARG A 1 406 ? -2.802 -18.692 21.082 1.00 32.72 406 ARG A N 1
ATOM 3288 C CA . ARG A 1 406 ? -3.748 -18.202 22.091 1.00 32.72 406 ARG A CA 1
ATOM 3289 C C . ARG A 1 406 ? -3.202 -16.903 22.727 1.00 32.72 406 ARG A C 1
ATOM 3291 O O . ARG A 1 406 ? -2.368 -17.000 23.622 1.00 32.72 406 ARG A O 1
ATOM 3298 N N . GLY A 1 407 ? -3.566 -15.722 22.199 1.00 37.03 407 GLY A N 1
ATOM 3299 C CA . GLY A 1 407 ? -2.974 -14.447 22.643 1.00 37.03 407 GLY A CA 1
ATOM 3300 C C . GLY A 1 407 ? -2.655 -13.334 21.624 1.00 37.03 407 GLY A C 1
ATOM 3301 O O . GLY A 1 407 ? -2.358 -12.239 22.091 1.00 37.03 407 GLY A O 1
ATOM 3302 N N . ASP A 1 408 ? -2.708 -13.510 20.295 1.00 42.34 408 ASP A N 1
ATOM 3303 C CA . ASP A 1 408 ? -2.604 -12.336 19.396 1.00 42.34 408 ASP A CA 1
ATOM 3304 C C . ASP A 1 408 ? -3.918 -11.519 19.392 1.00 42.34 408 ASP A C 1
ATOM 3306 O O . ASP A 1 408 ? -5.004 -12.100 19.280 1.00 42.34 408 ASP A O 1
ATOM 3310 N N . PRO A 1 409 ? -3.856 -10.179 19.510 1.00 50.69 409 PRO A N 1
ATOM 3311 C CA . PRO A 1 409 ? -5.045 -9.339 19.598 1.00 50.69 409 PRO A CA 1
ATOM 3312 C C . PRO A 1 409 ? -5.786 -9.252 18.256 1.00 50.69 409 PRO A C 1
ATOM 3314 O O . PRO A 1 409 ? -5.186 -8.976 17.213 1.00 50.69 409 PRO A O 1
ATOM 3317 N N . LEU A 1 410 ? -7.116 -9.414 18.314 1.00 54.12 410 LEU A N 1
ATOM 3318 C CA . LEU A 1 410 ? -8.084 -9.280 17.209 1.00 54.12 410 LEU A CA 1
ATOM 3319 C C . LEU A 1 410 ? -7.826 -8.027 16.342 1.00 54.12 410 LEU A C 1
ATOM 3321 O O . LEU A 1 410 ? -8.035 -8.048 15.133 1.00 54.12 410 LEU A O 1
ATOM 3325 N N . THR A 1 411 ? -7.291 -6.966 16.949 1.00 54.28 411 THR A N 1
ATOM 3326 C CA . THR A 1 411 ? -6.934 -5.680 16.340 1.00 54.28 411 THR A CA 1
ATOM 3327 C C . THR A 1 411 ? -6.044 -5.801 15.099 1.00 54.28 411 THR A C 1
ATOM 3329 O O . THR A 1 411 ? -6.320 -5.143 14.101 1.00 54.28 411 THR A O 1
ATOM 3332 N N . LYS A 1 412 ? -5.018 -6.670 15.099 1.00 60.12 412 LYS A N 1
ATOM 3333 C CA . LYS A 1 412 ? -4.113 -6.823 13.936 1.00 60.12 412 LYS A CA 1
ATOM 3334 C C . LYS A 1 412 ? -4.846 -7.326 12.694 1.00 60.12 412 LYS A C 1
ATOM 3336 O O . LYS A 1 412 ? -4.511 -6.954 11.573 1.00 60.12 412 LYS A O 1
ATOM 3341 N N . LEU A 1 413 ? -5.834 -8.187 12.907 1.00 65.38 413 LEU A N 1
ATOM 3342 C CA . LEU A 1 413 ? -6.593 -8.805 11.835 1.00 65.38 413 LEU A CA 1
ATOM 3343 C C . LEU A 1 413 ? -7.651 -7.850 11.288 1.00 65.38 413 LEU A C 1
ATOM 3345 O O . LEU A 1 413 ? -7.793 -7.733 10.074 1.00 65.38 413 LEU A O 1
ATOM 3349 N N . LEU A 1 414 ? -8.329 -7.111 12.171 1.00 67.12 414 LEU A N 1
ATOM 3350 C CA . LEU A 1 414 ? -9.249 -6.045 11.766 1.00 67.12 414 LEU A CA 1
ATOM 3351 C C . LEU A 1 414 ? -8.529 -5.013 10.885 1.00 67.12 414 LEU A C 1
ATOM 3353 O O . LEU A 1 414 ? -9.053 -4.640 9.839 1.00 67.12 414 LEU A O 1
ATOM 3357 N N . ILE A 1 415 ? -7.296 -4.636 11.247 1.00 64.81 415 ILE A N 1
ATOM 3358 C CA . ILE A 1 415 ? -6.447 -3.766 10.422 1.00 64.81 415 ILE A CA 1
ATOM 3359 C C . ILE A 1 415 ? -6.171 -4.415 9.058 1.00 64.81 415 ILE A C 1
ATOM 3361 O O . ILE A 1 415 ? -6.408 -3.786 8.035 1.00 64.81 415 ILE A O 1
ATOM 3365 N N . ALA A 1 416 ? -5.763 -5.688 9.007 1.00 70.62 416 ALA A N 1
ATOM 3366 C CA . ALA A 1 416 ? -5.484 -6.370 7.739 1.00 70.62 416 ALA A CA 1
ATOM 3367 C C . ALA A 1 416 ? -6.712 -6.457 6.809 1.00 70.62 416 ALA A C 1
ATOM 3369 O O . ALA A 1 416 ? -6.581 -6.243 5.603 1.00 70.62 416 ALA A O 1
ATOM 3370 N N . VAL A 1 417 ? -7.907 -6.717 7.353 1.00 78.69 417 VAL A N 1
ATOM 3371 C CA . VAL A 1 417 ? -9.171 -6.687 6.594 1.00 78.69 417 VAL A CA 1
ATOM 3372 C C . VAL A 1 417 ? -9.429 -5.288 6.041 1.00 78.69 417 VAL A C 1
ATOM 3374 O O . VAL A 1 417 ? -9.756 -5.138 4.863 1.00 78.69 417 VAL A O 1
ATOM 3377 N N . GLN A 1 418 ? -9.259 -4.266 6.880 1.00 72.31 418 GLN A N 1
ATOM 3378 C CA . GLN A 1 418 ? -9.504 -2.868 6.535 1.00 72.31 418 GLN A CA 1
ATOM 3379 C C . GLN A 1 418 ? -8.467 -2.272 5.572 1.00 72.31 418 GLN A C 1
ATOM 3381 O O . GLN A 1 418 ? -8.793 -1.312 4.875 1.00 72.31 418 GLN A O 1
ATOM 3386 N N . GLU A 1 419 ? -7.250 -2.815 5.542 1.00 76.31 419 GLU A N 1
ATOM 3387 C CA . GLU A 1 419 ? -6.138 -2.408 4.673 1.00 76.31 419 GLU A CA 1
ATOM 3388 C C . GLU A 1 419 ? -6.048 -3.234 3.379 1.00 76.31 419 GLU A C 1
ATOM 3390 O O . GLU A 1 419 ? -5.100 -3.062 2.610 1.00 76.31 419 GLU A O 1
ATOM 3395 N N . SER A 1 420 ? -7.005 -4.134 3.128 1.00 82.31 420 SER A N 1
ATOM 3396 C CA . SER A 1 420 ? -7.036 -4.972 1.925 1.00 82.31 420 SER A CA 1
ATOM 3397 C C . SER A 1 420 ? -7.989 -4.429 0.863 1.00 82.31 420 SER A C 1
ATOM 3399 O O . SER A 1 420 ? -9.129 -4.088 1.169 1.00 82.31 420 SER A O 1
ATOM 3401 N N . LYS A 1 421 ? -7.584 -4.415 -0.413 1.00 86.12 421 LYS A N 1
ATOM 3402 C CA . LYS A 1 421 ? -8.465 -3.984 -1.524 1.00 86.12 421 LYS A CA 1
ATOM 3403 C C . LYS A 1 421 ? -9.568 -5.003 -1.835 1.00 86.12 421 LYS A C 1
ATOM 3405 O O . LYS A 1 421 ? -10.700 -4.635 -2.160 1.00 86.12 421 LYS A O 1
ATOM 3410 N N . ILE A 1 422 ? -9.229 -6.288 -1.749 1.00 92.88 422 ILE A N 1
ATOM 3411 C CA . ILE A 1 422 ? -10.113 -7.416 -2.056 1.00 92.88 422 ILE A CA 1
ATOM 3412 C C . ILE A 1 422 ? -10.120 -8.390 -0.874 1.00 92.88 422 ILE A C 1
ATOM 3414 O O . ILE A 1 422 ? -9.075 -8.683 -0.305 1.00 92.88 422 ILE A O 1
ATOM 3418 N N . SER A 1 423 ? -11.287 -8.921 -0.519 1.00 95.06 423 SER A N 1
ATOM 3419 C CA . SER A 1 423 ? -11.437 -10.015 0.446 1.00 95.06 423 SER A CA 1
ATOM 3420 C C . SER A 1 423 ? -11.970 -11.273 -0.245 1.00 95.06 423 SER A C 1
ATOM 3422 O O . SER A 1 423 ? -13.056 -11.251 -0.831 1.00 95.06 423 SER A O 1
ATOM 3424 N N . LEU A 1 424 ? -11.216 -12.371 -0.165 1.00 96.75 424 LEU A N 1
ATOM 3425 C CA . LEU A 1 424 ? -11.620 -13.705 -0.612 1.00 96.75 424 LEU A CA 1
ATOM 3426 C C . LEU A 1 424 ? -12.227 -14.476 0.567 1.00 96.75 424 LEU A C 1
ATOM 3428 O O . LEU A 1 424 ? -11.551 -14.691 1.574 1.00 96.75 424 LEU A O 1
ATOM 3432 N N . LEU A 1 425 ? -13.490 -14.891 0.441 1.00 95.50 425 LEU A N 1
ATOM 3433 C CA . LEU A 1 425 ? -14.211 -15.659 1.466 1.00 95.50 425 LEU A CA 1
ATOM 3434 C C . LEU A 1 425 ? -14.268 -17.138 1.064 1.00 95.50 425 LEU A C 1
ATOM 3436 O O . LEU A 1 425 ? -15.133 -17.524 0.280 1.00 95.50 425 LEU A O 1
ATOM 3440 N N . VAL A 1 426 ? -13.375 -17.974 1.592 1.00 96.44 426 VAL A N 1
ATOM 3441 C CA . VAL A 1 426 ? -13.377 -19.423 1.329 1.00 96.44 426 VAL A CA 1
ATOM 3442 C C . VAL A 1 426 ? -14.313 -20.115 2.316 1.00 96.44 426 VAL A C 1
ATOM 3444 O O . VAL A 1 426 ? -13.947 -20.414 3.454 1.00 96.44 426 VAL A O 1
ATOM 3447 N N . LEU A 1 427 ? -15.541 -20.354 1.863 1.00 96.00 427 LEU A N 1
ATOM 3448 C CA . LEU A 1 427 ? -16.592 -21.026 2.614 1.00 96.00 427 LEU A CA 1
ATOM 3449 C C . LEU A 1 427 ? -16.479 -22.536 2.396 1.00 96.00 427 LEU A C 1
ATOM 3451 O O . LEU A 1 427 ? -16.669 -23.014 1.281 1.00 96.00 427 LEU A O 1
ATOM 3455 N N . SER A 1 428 ? -16.171 -23.265 3.464 1.00 94.50 428 SER A N 1
ATOM 3456 C CA . SER A 1 428 ? -16.081 -24.727 3.516 1.00 94.50 428 SER A CA 1
ATOM 3457 C C . SER A 1 428 ? -17.201 -25.329 4.368 1.00 94.50 428 SER A C 1
ATOM 3459 O O . SER A 1 428 ? -17.930 -24.605 5.050 1.00 94.50 428 SER A O 1
ATOM 3461 N N . GLU A 1 429 ? -17.333 -26.657 4.351 1.00 92.38 429 GLU A N 1
ATOM 3462 C CA . GLU A 1 429 ? -18.388 -27.385 5.067 1.00 92.38 429 GLU A CA 1
ATOM 3463 C C . GLU A 1 429 ? -18.480 -27.008 6.555 1.00 92.38 429 GLU A C 1
ATOM 3465 O O . GLU A 1 429 ? -19.572 -26.713 7.035 1.00 92.38 429 GLU A O 1
ATOM 3470 N N . ASN A 1 430 ? -17.356 -26.914 7.275 1.00 92.25 430 ASN A N 1
ATOM 3471 C CA . ASN A 1 430 ? -17.347 -26.607 8.710 1.00 92.25 430 ASN A CA 1
ATOM 3472 C C . ASN A 1 430 ? -17.013 -25.142 9.007 1.00 92.25 430 ASN A C 1
ATOM 3474 O O . ASN A 1 430 ? -16.656 -24.801 10.138 1.00 92.25 430 ASN A O 1
ATOM 3478 N N . TYR A 1 431 ? -17.147 -24.248 8.026 1.00 93.44 431 TYR A N 1
ATOM 3479 C CA . TYR A 1 431 ? -16.774 -22.844 8.176 1.00 93.44 431 TYR A CA 1
ATOM 3480 C C . TYR A 1 431 ? -17.458 -22.167 9.374 1.00 93.44 431 TYR A C 1
ATOM 3482 O O . TYR A 1 431 ? -16.799 -21.519 10.190 1.00 93.44 431 TYR A O 1
ATOM 3490 N N . ALA A 1 432 ? -18.770 -22.378 9.534 1.00 92.44 432 ALA A N 1
ATOM 3491 C CA . ALA A 1 432 ? -19.559 -21.755 10.597 1.00 92.44 432 ALA A CA 1
ATOM 3492 C C . ALA A 1 432 ? -19.244 -22.273 12.012 1.00 92.44 432 ALA A C 1
ATOM 3494 O O . ALA A 1 432 ? -19.660 -21.652 12.987 1.00 92.44 432 ALA A O 1
ATOM 3495 N N . SER A 1 433 ? -18.482 -23.361 12.161 1.00 89.81 433 SER A N 1
ATOM 3496 C CA . SER A 1 433 ? -18.026 -23.818 13.483 1.00 89.81 433 SER A CA 1
ATOM 3497 C C . SER A 1 433 ? -16.990 -22.867 14.103 1.00 89.81 433 SER A C 1
ATOM 3499 O O . SER A 1 433 ? -16.821 -22.826 15.321 1.00 89.81 433 SER A O 1
ATOM 3501 N N . SER A 1 434 ? -16.309 -22.052 13.287 1.00 87.19 434 SER A N 1
ATOM 3502 C CA . SER A 1 434 ? -15.284 -21.128 13.763 1.00 87.19 434 SER A CA 1
ATOM 3503 C C . SER A 1 434 ? -15.851 -19.763 14.121 1.00 87.19 434 SER A C 1
ATOM 3505 O O . SER A 1 434 ? -16.111 -18.936 13.249 1.00 87.19 434 SER A O 1
ATOM 3507 N N . THR A 1 435 ? -15.920 -19.463 15.418 1.00 83.44 435 THR A N 1
ATOM 3508 C CA . THR A 1 435 ? -16.225 -18.101 15.893 1.00 83.44 435 THR A CA 1
ATOM 3509 C C . THR A 1 435 ? -15.244 -17.065 15.342 1.00 83.44 435 THR A C 1
ATOM 3511 O O . THR A 1 435 ? -15.630 -15.927 15.091 1.00 83.44 435 THR A O 1
ATOM 3514 N N . TRP A 1 436 ? -13.987 -17.455 15.113 1.00 81.81 436 TRP A N 1
ATOM 3515 C CA . TRP A 1 436 ? -12.973 -16.594 14.517 1.00 81.81 436 TRP A CA 1
ATOM 3516 C C . TRP A 1 436 ? -13.305 -16.262 13.060 1.00 81.81 436 TRP A C 1
ATOM 3518 O O . TRP A 1 436 ? -13.532 -15.093 12.762 1.00 81.81 436 TRP A O 1
ATOM 3528 N N . SER A 1 437 ? -13.471 -17.267 12.187 1.00 86.50 437 SER A N 1
ATOM 3529 C CA . SER A 1 437 ? -13.841 -17.036 10.780 1.00 86.50 437 SER A CA 1
ATOM 3530 C C . SER A 1 437 ? -15.130 -16.206 10.649 1.00 86.50 437 SER A C 1
ATOM 3532 O O . SER A 1 437 ? -15.202 -15.326 9.794 1.00 86.50 437 SER A O 1
ATOM 3534 N N . LEU A 1 438 ? -16.110 -16.411 11.541 1.00 89.31 438 LEU A N 1
ATOM 3535 C CA . LEU A 1 438 ? -17.354 -15.630 11.589 1.00 89.31 438 LEU A CA 1
ATOM 3536 C C . LEU A 1 438 ? -17.158 -14.167 12.025 1.00 89.31 438 LEU A C 1
ATOM 3538 O O . LEU A 1 438 ? -17.820 -13.275 11.490 1.00 89.31 438 LEU A O 1
ATOM 3542 N N . LYS A 1 439 ? -16.258 -13.891 12.978 1.00 84.25 439 LYS A N 1
ATOM 3543 C CA . LYS A 1 439 ? -15.908 -12.516 13.378 1.00 84.25 439 LYS A CA 1
ATOM 3544 C C . LYS A 1 439 ? -15.231 -11.760 12.237 1.00 84.25 439 LYS A C 1
ATOM 3546 O O . LYS A 1 439 ? -15.599 -10.618 11.971 1.00 84.25 439 LYS A O 1
ATOM 3551 N N . GLU A 1 440 ? -14.301 -12.405 11.537 1.00 86.62 440 GLU A N 1
ATOM 3552 C CA . GLU A 1 440 ? -13.655 -11.828 10.353 1.00 86.62 440 GLU A CA 1
ATOM 3553 C C . GLU A 1 440 ? -14.673 -11.519 9.250 1.00 86.62 440 GLU A C 1
ATOM 3555 O O . GLU A 1 440 ? -14.657 -10.429 8.682 1.00 86.62 440 GLU A O 1
ATOM 3560 N N . LEU A 1 441 ? -15.606 -12.442 8.987 1.00 91.38 441 LEU A N 1
ATOM 3561 C CA . LEU A 1 441 ? -16.666 -12.262 7.994 1.00 91.38 441 LEU A CA 1
ATOM 3562 C C . LEU A 1 441 ? -17.501 -11.003 8.261 1.00 91.38 441 LEU A C 1
ATOM 3564 O O . LEU A 1 441 ? -17.809 -10.256 7.332 1.00 91.38 441 LEU A O 1
ATOM 3568 N N . VAL A 1 442 ? -17.866 -10.752 9.520 1.00 89.69 442 VAL A N 1
ATOM 3569 C CA . VAL A 1 442 ? -18.617 -9.544 9.892 1.00 89.69 442 VAL A CA 1
ATOM 3570 C C . VAL A 1 442 ? -17.802 -8.282 9.634 1.00 89.69 442 VAL A C 1
ATOM 3572 O O . VAL A 1 442 ? -18.354 -7.302 9.132 1.00 89.69 442 VAL A O 1
ATOM 3575 N N . GLU A 1 443 ? -16.501 -8.291 9.927 1.00 85.19 443 GLU A N 1
ATOM 3576 C CA . GLU A 1 443 ? -15.646 -7.136 9.647 1.00 85.19 443 GLU A CA 1
ATOM 3577 C C . GLU A 1 443 ? -15.481 -6.892 8.143 1.00 85.19 443 GLU A C 1
ATOM 3579 O O . GLU A 1 443 ? -15.570 -5.751 7.690 1.00 85.19 443 GLU A O 1
ATOM 3584 N N . ILE A 1 444 ? -15.344 -7.954 7.347 1.00 89.69 444 ILE A N 1
ATOM 3585 C CA . ILE A 1 444 ? -15.305 -7.864 5.881 1.00 89.69 444 ILE A CA 1
ATOM 3586 C C . ILE A 1 444 ? -16.590 -7.220 5.352 1.00 89.69 444 ILE A C 1
ATOM 3588 O O . ILE A 1 444 ? -16.536 -6.344 4.492 1.00 89.69 444 ILE A O 1
ATOM 3592 N N . TRP A 1 445 ? -17.755 -7.590 5.891 1.00 88.00 445 TRP A N 1
ATOM 3593 C CA . TRP A 1 445 ? -19.026 -6.966 5.515 1.00 88.00 445 TRP A CA 1
ATOM 3594 C C . TRP A 1 445 ? -19.113 -5.489 5.909 1.00 88.00 445 TRP A C 1
ATOM 3596 O O . TRP A 1 445 ? -19.635 -4.686 5.133 1.00 88.00 445 TRP A O 1
ATOM 3606 N N . LYS A 1 446 ? -18.577 -5.098 7.071 1.00 85.00 446 LYS A N 1
ATOM 3607 C CA . LYS A 1 446 ? -18.473 -3.677 7.433 1.00 85.00 446 LYS A CA 1
ATOM 3608 C C . LYS A 1 446 ? -17.578 -2.931 6.448 1.00 85.00 446 LYS A C 1
ATOM 3610 O O . LYS A 1 446 ? -18.012 -1.924 5.903 1.00 85.00 446 LYS A O 1
ATOM 3615 N N . SER A 1 447 ? -16.383 -3.453 6.174 1.00 78.31 447 SER A N 1
ATOM 3616 C CA . SER A 1 447 ? -15.408 -2.859 5.252 1.00 78.31 447 SER A CA 1
ATOM 3617 C C . SER A 1 447 ? -15.950 -2.748 3.820 1.00 78.31 447 SER A C 1
ATOM 3619 O O . SER A 1 447 ? -15.825 -1.706 3.176 1.00 78.31 447 SER A O 1
ATOM 3621 N N . LYS A 1 448 ? -16.672 -3.767 3.340 1.00 84.00 448 LYS A N 1
ATOM 3622 C CA . LYS A 1 448 ? -17.411 -3.722 2.069 1.00 84.00 448 LYS A CA 1
ATOM 3623 C C . LYS A 1 448 ? -18.372 -2.534 2.004 1.00 84.00 448 LYS A C 1
ATOM 3625 O O . LYS A 1 448 ? -18.411 -1.845 0.989 1.00 84.00 448 LYS A O 1
ATOM 3630 N N . ASN A 1 449 ? -19.133 -2.302 3.073 1.00 78.62 449 ASN A N 1
ATOM 3631 C CA . ASN A 1 449 ? -20.169 -1.270 3.120 1.00 78.62 449 ASN A CA 1
ATOM 3632 C C . ASN A 1 449 ? -19.614 0.143 3.355 1.00 78.62 449 ASN A C 1
ATOM 3634 O O . ASN A 1 449 ? -20.214 1.107 2.890 1.00 78.62 449 ASN A O 1
ATOM 3638 N N . THR A 1 450 ? -18.502 0.285 4.081 1.00 71.38 450 THR A N 1
ATOM 3639 C CA . THR A 1 450 ? -17.934 1.596 4.441 1.00 71.38 450 THR A CA 1
ATOM 3640 C C . THR A 1 450 ? -16.812 2.052 3.512 1.00 71.38 450 THR A C 1
ATOM 3642 O O . THR A 1 450 ? -16.645 3.252 3.318 1.00 71.38 450 THR A O 1
ATOM 3645 N N . LYS A 1 451 ? -16.053 1.119 2.922 1.00 65.06 451 LYS A N 1
ATOM 3646 C CA . LYS A 1 451 ? -14.854 1.394 2.111 1.00 65.06 451 LYS A CA 1
ATOM 3647 C C . LYS A 1 451 ? -14.944 0.873 0.672 1.00 65.06 451 LYS A C 1
ATOM 3649 O O . LYS A 1 451 ? -13.945 0.888 -0.039 1.00 65.06 451 LYS A O 1
ATOM 3654 N N . ASN A 1 452 ? -16.112 0.396 0.228 1.00 72.69 452 ASN A N 1
ATOM 3655 C CA . ASN A 1 452 ? -16.309 -0.215 -1.096 1.00 72.69 452 ASN A CA 1
ATOM 3656 C C . ASN A 1 452 ? -15.334 -1.371 -1.402 1.00 72.69 452 ASN A C 1
ATOM 3658 O O . ASN A 1 452 ? -15.006 -1.626 -2.562 1.00 72.69 452 ASN A O 1
ATOM 3662 N N . GLN A 1 453 ? -14.878 -2.087 -0.369 1.00 85.12 453 GLN A N 1
ATOM 3663 C CA . GLN A 1 453 ? -13.999 -3.241 -0.536 1.00 85.12 453 GLN A CA 1
ATOM 3664 C C . GLN A 1 453 ? -14.676 -4.309 -1.409 1.00 85.12 453 GLN A C 1
ATOM 3666 O O . GLN A 1 453 ? -15.851 -4.647 -1.216 1.00 85.12 453 GLN A O 1
ATOM 3671 N N . ILE A 1 454 ? -13.940 -4.879 -2.366 1.00 89.81 454 ILE A N 1
ATOM 3672 C CA . ILE A 1 454 ? -14.471 -5.974 -3.182 1.00 89.81 454 ILE A CA 1
ATOM 3673 C C . ILE A 1 454 ? -14.452 -7.254 -2.347 1.00 89.81 454 ILE A C 1
ATOM 3675 O O . ILE A 1 454 ? -13.435 -7.608 -1.763 1.00 89.81 454 ILE A O 1
ATOM 3679 N N . VAL A 1 455 ? -15.572 -7.973 -2.321 1.00 95.06 455 VAL A N 1
ATOM 3680 C CA . VAL A 1 455 ? -15.710 -9.235 -1.583 1.00 95.06 455 VAL A CA 1
ATOM 3681 C C . VAL A 1 455 ? -16.143 -10.319 -2.555 1.00 95.06 455 VAL A C 1
ATOM 3683 O O . VAL A 1 455 ? -17.164 -10.137 -3.223 1.00 95.06 455 VAL A O 1
ATOM 3686 N N . LEU A 1 456 ? -15.375 -11.408 -2.626 1.00 96.56 456 LEU A N 1
ATOM 3687 C CA . LEU A 1 456 ? -15.581 -12.510 -3.566 1.00 96.56 456 LEU A CA 1
ATOM 3688 C C . LEU A 1 456 ? -15.663 -13.843 -2.802 1.00 96.56 456 LEU A C 1
ATOM 3690 O O . LEU A 1 456 ? -14.652 -14.296 -2.255 1.00 96.56 456 LEU A O 1
ATOM 3694 N N . PRO A 1 457 ? -16.848 -14.471 -2.714 1.00 96.75 457 PRO A N 1
ATOM 3695 C CA . PRO A 1 457 ? -16.983 -15.783 -2.101 1.00 96.75 457 PRO A CA 1
ATOM 3696 C C . PRO A 1 457 ? -16.493 -16.927 -2.991 1.00 96.75 457 PRO A C 1
ATOM 3698 O O . PRO A 1 457 ? -16.658 -16.923 -4.209 1.00 96.75 457 PRO A O 1
ATOM 3701 N N . ILE A 1 458 ? -15.925 -17.940 -2.345 1.00 97.75 458 ILE A N 1
ATOM 3702 C CA . ILE A 1 458 ? -15.509 -19.213 -2.926 1.00 97.75 458 ILE A CA 1
ATOM 3703 C C . ILE A 1 458 ? -16.201 -20.309 -2.111 1.00 97.75 458 ILE A C 1
ATOM 3705 O O . ILE A 1 458 ? -15.856 -20.548 -0.955 1.00 97.75 458 ILE A O 1
ATOM 3709 N N . PHE A 1 459 ? -17.193 -20.963 -2.706 1.00 97.00 459 PHE A N 1
ATOM 3710 C CA . PHE A 1 459 ? -17.922 -22.086 -2.121 1.00 97.00 459 PHE A CA 1
ATOM 3711 C C . PHE A 1 459 ? -17.130 -23.372 -2.378 1.00 97.00 459 PHE A C 1
ATOM 3713 O O . PHE A 1 459 ? -17.272 -24.037 -3.413 1.00 97.00 459 PHE A O 1
ATOM 3720 N N . TYR A 1 460 ? -16.227 -23.683 -1.452 1.00 96.31 460 TYR A N 1
ATOM 3721 C CA . TYR A 1 460 ? -15.301 -24.803 -1.546 1.00 96.31 460 TYR A CA 1
ATOM 3722 C C . TYR A 1 460 ? -15.904 -26.062 -0.911 1.00 96.31 460 TYR A C 1
ATOM 3724 O O . TYR A 1 460 ? -16.085 -26.133 0.301 1.00 96.31 460 TYR A O 1
ATOM 3732 N N . GLN A 1 461 ? -16.233 -27.047 -1.749 1.00 93.31 461 GLN A N 1
ATOM 3733 C CA . GLN A 1 461 ? -16.903 -28.302 -1.395 1.00 93.31 461 GLN A CA 1
ATOM 3734 C C . GLN A 1 461 ? -18.193 -28.110 -0.575 1.00 93.31 461 GLN A C 1
ATOM 3736 O O . GLN A 1 461 ? -18.573 -28.957 0.225 1.00 93.31 461 GLN A O 1
ATOM 3741 N N . VAL A 1 462 ? -18.892 -26.994 -0.796 1.00 94.06 462 VAL A N 1
ATOM 3742 C CA . VAL A 1 462 ? -20.164 -26.658 -0.146 1.00 94.06 462 VAL A CA 1
ATOM 3743 C C . VAL A 1 462 ? -21.135 -26.091 -1.176 1.00 94.06 462 VAL A C 1
ATOM 3745 O O . VAL A 1 462 ? -20.728 -25.398 -2.110 1.00 94.06 462 VAL A O 1
ATOM 3748 N N . ASN A 1 463 ? -22.429 -26.367 -1.013 1.00 91.88 463 ASN A N 1
ATOM 3749 C CA . ASN A 1 463 ? -23.457 -25.776 -1.861 1.00 91.88 463 ASN A CA 1
ATOM 3750 C C . ASN A 1 463 ? -23.829 -24.368 -1.348 1.00 91.88 463 ASN A C 1
ATOM 3752 O O . ASN A 1 463 ? -24.172 -24.230 -0.169 1.00 91.88 463 ASN A O 1
ATOM 3756 N N . PRO A 1 464 ? -23.831 -23.322 -2.199 1.00 93.25 464 PRO A N 1
ATOM 3757 C CA . PRO A 1 464 ? -24.301 -21.989 -1.816 1.00 93.25 464 PRO A CA 1
ATOM 3758 C C . PRO A 1 464 ? -25.703 -21.963 -1.184 1.00 93.25 464 PRO A C 1
ATOM 3760 O O . PRO A 1 464 ? -25.973 -21.099 -0.345 1.00 93.25 464 PRO A O 1
ATOM 3763 N N . SER A 1 465 ? -26.599 -22.893 -1.553 1.00 91.62 465 SER A N 1
ATOM 3764 C CA . SER A 1 465 ? -27.932 -23.006 -0.940 1.00 91.62 465 SER A CA 1
ATOM 3765 C C . SER A 1 465 ? -27.864 -23.347 0.542 1.00 91.62 465 SER A C 1
ATOM 3767 O O . SER A 1 465 ? -28.622 -22.776 1.321 1.00 91.62 465 SER A O 1
ATOM 3769 N N . ASP A 1 466 ? -26.933 -24.217 0.931 1.00 91.75 466 ASP A N 1
ATOM 3770 C CA . ASP A 1 466 ? -26.787 -24.690 2.308 1.00 91.75 466 ASP A CA 1
ATOM 3771 C C . ASP A 1 466 ? -26.247 -23.555 3.188 1.00 91.75 466 ASP A C 1
ATOM 3773 O O . ASP A 1 466 ? -26.740 -23.329 4.293 1.00 91.75 466 ASP A O 1
ATOM 3777 N N . VAL A 1 467 ? -25.321 -22.749 2.651 1.00 92.31 467 VAL A N 1
ATOM 3778 C CA . VAL A 1 467 ? -24.835 -21.519 3.301 1.00 92.31 467 VAL A CA 1
ATOM 3779 C C . VAL A 1 467 ? -25.966 -20.496 3.453 1.00 92.31 467 VAL A C 1
ATOM 3781 O O . VAL A 1 467 ? -26.122 -19.886 4.510 1.00 92.31 467 VAL A O 1
ATOM 3784 N N . ARG A 1 468 ? -26.793 -20.309 2.415 1.00 91.19 468 ARG A N 1
ATOM 3785 C CA . ARG A 1 468 ? -27.919 -19.361 2.442 1.00 91.19 468 ARG A CA 1
ATOM 3786 C C . ARG A 1 468 ? -29.013 -19.792 3.419 1.00 91.19 468 ARG A C 1
ATOM 3788 O O . ARG A 1 468 ? -29.564 -18.958 4.135 1.00 91.19 468 ARG A O 1
ATOM 3795 N N . GLY A 1 469 ? -29.361 -21.073 3.414 1.00 88.81 469 GLY A N 1
ATOM 3796 C CA . GLY A 1 469 ? -30.359 -21.653 4.308 1.00 88.81 469 GLY A CA 1
ATOM 3797 C C . GLY A 1 469 ? -29.863 -21.756 5.750 1.00 88.81 469 GLY A C 1
ATOM 3798 O O . GLY A 1 469 ? -30.680 -21.745 6.669 1.00 88.81 469 GLY A O 1
ATOM 3799 N N . LEU A 1 470 ? -28.536 -21.753 5.946 1.00 89.75 470 LEU A N 1
ATOM 3800 C CA . LEU A 1 470 ? -27.872 -22.206 7.169 1.00 89.75 470 LEU A CA 1
ATOM 3801 C C . LEU A 1 470 ? -28.305 -23.636 7.506 1.00 89.75 470 LEU A C 1
ATOM 3803 O O . LEU A 1 470 ? -28.749 -23.914 8.615 1.00 89.75 470 LEU A O 1
ATOM 3807 N N . GLU A 1 471 ? -28.228 -24.518 6.514 1.00 89.12 471 GLU A N 1
ATOM 3808 C CA . GLU A 1 471 ? -28.641 -25.919 6.599 1.00 89.12 471 GLU A CA 1
ATOM 3809 C C . GLU A 1 471 ? -27.430 -26.840 6.822 1.00 89.12 471 GLU A C 1
ATOM 3811 O O . GLU A 1 471 ? -26.277 -26.431 6.671 1.00 89.12 471 GLU A O 1
ATOM 3816 N N . ARG A 1 472 ? -27.686 -28.104 7.186 1.00 92.00 472 ARG A N 1
ATOM 3817 C CA . ARG A 1 472 ? -26.652 -29.137 7.405 1.00 92.00 472 ARG A CA 1
ATOM 3818 C C . ARG A 1 472 ? -25.616 -28.708 8.458 1.00 92.00 472 ARG A C 1
ATOM 3820 O O . ARG A 1 472 ? -26.006 -28.285 9.544 1.00 92.00 472 ARG A O 1
ATOM 3827 N N . SER A 1 473 ? -24.323 -28.782 8.143 1.00 91.00 473 SER A N 1
ATOM 3828 C CA . SER A 1 473 ? -23.216 -28.418 9.037 1.00 91.00 473 SER A CA 1
ATOM 3829 C C . SER A 1 473 ? -23.319 -26.983 9.574 1.00 91.00 473 SER A C 1
ATOM 3831 O O . SER A 1 473 ? -22.936 -26.715 10.713 1.00 91.00 473 SER A O 1
ATOM 3833 N N . PHE A 1 474 ? -23.902 -26.055 8.806 1.00 92.38 474 PHE A N 1
ATOM 3834 C CA . PHE A 1 474 ? -24.144 -24.683 9.259 1.00 92.38 474 PHE A CA 1
ATOM 3835 C C . PHE A 1 474 ? -25.238 -24.633 10.332 1.00 92.38 474 PHE A C 1
ATOM 3837 O O . PHE A 1 474 ? -25.092 -23.898 11.309 1.00 92.38 474 PHE A O 1
ATOM 3844 N N . ALA A 1 475 ? -26.304 -25.430 10.195 1.00 90.94 475 ALA A N 1
ATOM 3845 C CA . ALA A 1 475 ? -27.368 -25.517 11.198 1.00 90.94 475 ALA A CA 1
ATOM 3846 C C . ALA A 1 475 ? -26.832 -26.059 12.528 1.00 90.94 475 ALA A C 1
ATOM 3848 O O . ALA A 1 475 ? -27.111 -25.498 13.587 1.00 90.94 475 ALA A O 1
ATOM 3849 N N . GLU A 1 476 ? -26.029 -27.124 12.462 1.00 91.38 476 GLU A N 1
ATOM 3850 C CA . GLU A 1 476 ? -25.405 -27.746 13.632 1.00 91.38 476 GLU A CA 1
ATOM 3851 C C . GLU A 1 476 ? -24.462 -26.773 14.349 1.00 91.38 476 GLU A C 1
ATOM 3853 O O . GLU A 1 476 ? -24.537 -26.629 15.570 1.00 91.38 476 GLU A O 1
ATOM 3858 N N . ALA A 1 477 ? -23.638 -26.035 13.597 1.00 90.94 477 ALA A N 1
ATOM 3859 C CA . ALA A 1 477 ? -22.752 -25.021 14.159 1.00 90.94 477 ALA A CA 1
ATOM 3860 C C . ALA A 1 477 ? -23.526 -23.897 14.871 1.00 90.94 477 ALA A C 1
ATOM 3862 O O . ALA A 1 477 ? -23.177 -23.515 15.987 1.00 90.94 477 ALA A O 1
ATOM 3863 N N . PHE A 1 478 ? -24.607 -23.381 14.275 1.00 90.50 478 PHE A N 1
ATOM 3864 C CA . PHE A 1 478 ? -25.416 -22.339 14.919 1.00 90.50 478 PHE A CA 1
ATOM 3865 C C . PHE A 1 478 ? -26.215 -22.845 16.121 1.00 90.50 478 PHE A C 1
ATOM 3867 O O . PHE A 1 478 ? -26.388 -22.084 17.069 1.00 90.50 478 PHE A O 1
ATOM 3874 N N . ALA A 1 479 ? -26.643 -24.110 16.131 1.00 88.81 479 ALA A N 1
ATOM 3875 C CA . ALA A 1 479 ? -27.248 -24.712 17.316 1.00 88.81 479 ALA A CA 1
ATOM 3876 C C . ALA A 1 479 ? -26.260 -24.762 18.495 1.00 88.81 479 ALA A C 1
ATOM 3878 O O . ALA A 1 479 ? -26.663 -24.550 19.633 1.00 88.81 479 ALA A O 1
ATOM 3879 N N . GLN A 1 480 ? -24.966 -24.988 18.234 1.00 85.94 480 GLN A N 1
ATOM 3880 C CA . GLN A 1 480 ? -23.930 -24.927 19.270 1.00 85.94 480 GLN A CA 1
ATOM 3881 C C . GLN A 1 480 ? -23.675 -23.494 19.753 1.00 85.94 480 GLN A C 1
ATOM 3883 O O . GLN A 1 480 ? -23.626 -23.270 20.960 1.00 85.94 480 GLN A O 1
ATOM 3888 N N . HIS A 1 481 ? -23.570 -22.520 18.842 1.00 85.88 481 HIS A N 1
ATOM 3889 C CA . HIS A 1 481 ? -23.374 -21.109 19.216 1.00 85.88 481 HIS A CA 1
ATOM 3890 C C . HIS A 1 481 ? -24.547 -20.545 20.025 1.00 85.88 481 HIS A C 1
ATOM 3892 O O . HIS A 1 481 ? -24.326 -19.748 20.928 1.00 85.88 481 HIS A O 1
ATOM 3898 N N . ASP A 1 482 ? -25.780 -20.972 19.737 1.00 82.75 482 ASP A N 1
ATOM 3899 C CA . ASP A 1 482 ? -26.974 -20.568 20.493 1.00 82.75 482 ASP A CA 1
ATOM 3900 C C . ASP A 1 482 ? -26.987 -21.118 21.934 1.00 82.75 482 ASP A C 1
ATOM 3902 O O . ASP A 1 482 ? -27.661 -20.558 22.800 1.00 82.75 482 ASP A O 1
ATOM 3906 N N . LEU A 1 483 ? -26.272 -22.220 22.194 1.00 80.75 483 LEU A N 1
ATOM 3907 C CA . LEU A 1 483 ? -26.158 -22.845 23.516 1.00 80.75 483 LEU A CA 1
ATOM 3908 C C . LEU A 1 483 ? -24.990 -22.287 24.346 1.00 80.75 483 LEU A C 1
ATOM 3910 O O . LEU A 1 483 ? -24.955 -22.508 25.559 1.00 80.75 483 LEU A O 1
ATOM 3914 N N . ASP A 1 484 ? -24.037 -21.584 23.727 1.00 72.81 484 ASP A N 1
ATOM 3915 C CA . ASP A 1 484 ? -22.894 -20.991 24.425 1.00 72.81 484 ASP A CA 1
ATOM 3916 C C . ASP A 1 484 ? -23.315 -19.708 25.156 1.00 72.81 484 ASP A C 1
ATOM 3918 O O . ASP A 1 484 ? -23.581 -18.670 24.551 1.00 72.81 484 ASP A O 1
ATOM 3922 N N . SER A 1 485 ? -23.329 -19.757 26.491 1.00 58.53 485 SER A N 1
ATOM 3923 C CA . SER A 1 485 ? -23.685 -18.622 27.350 1.00 58.53 485 SER A CA 1
ATOM 3924 C C . SER A 1 485 ? -22.736 -17.421 27.235 1.00 58.53 485 SER A C 1
ATOM 3926 O O . SER A 1 485 ? -23.057 -16.356 27.756 1.00 58.53 485 SER A O 1
ATOM 3928 N N . ASN A 1 486 ? -21.573 -17.579 26.591 1.00 60.59 486 ASN A N 1
ATOM 3929 C CA . ASN A 1 486 ? -20.618 -16.494 26.345 1.00 60.59 486 ASN A CA 1
ATOM 3930 C C . ASN A 1 486 ? -20.852 -15.762 25.012 1.00 60.59 486 ASN A C 1
ATOM 3932 O O . ASN A 1 486 ? -20.213 -14.737 24.765 1.00 60.59 486 ASN A O 1
ATOM 3936 N N . ALA A 1 487 ? -21.713 -16.278 24.130 1.00 60.44 487 ALA A N 1
ATOM 3937 C CA . ALA A 1 487 ? -21.996 -15.649 22.848 1.00 60.44 487 ALA A CA 1
ATOM 3938 C C . ALA A 1 487 ? -23.087 -14.577 23.005 1.00 60.44 487 ALA A C 1
ATOM 3940 O O . ALA A 1 487 ? -24.238 -14.869 23.326 1.00 60.44 487 ALA A O 1
ATOM 3941 N N . GLU A 1 488 ? -22.745 -13.310 22.753 1.00 70.62 488 GLU A N 1
ATOM 3942 C CA . GLU A 1 488 ? -23.740 -12.236 22.723 1.00 70.62 488 GLU A CA 1
ATOM 3943 C C . GLU A 1 488 ? -24.769 -12.487 21.609 1.00 70.62 488 GLU A C 1
ATOM 3945 O O . GLU A 1 488 ? -24.423 -12.673 20.439 1.00 70.62 488 GLU A O 1
ATOM 3950 N N . VAL A 1 489 ? -26.057 -12.439 21.960 1.00 76.62 489 VAL A N 1
ATOM 3951 C CA . VAL A 1 489 ? -27.183 -12.700 21.042 1.00 76.62 489 VAL A CA 1
ATOM 3952 C C . VAL A 1 489 ? -27.120 -11.822 19.783 1.00 76.62 489 VAL A C 1
ATOM 3954 O O . VAL A 1 489 ? -27.467 -12.266 18.686 1.00 76.62 489 VAL A O 1
ATOM 3957 N N . GLU A 1 490 ? -26.663 -10.575 19.911 1.00 77.12 490 GLU A N 1
ATOM 3958 C CA . GLU A 1 490 ? -26.493 -9.658 18.777 1.00 77.12 490 GLU A CA 1
ATOM 3959 C C . GLU A 1 490 ? -25.350 -10.075 17.841 1.00 77.12 490 GLU A C 1
ATOM 3961 O O . GLU A 1 490 ? -25.481 -9.969 16.618 1.00 77.12 490 GLU A O 1
ATOM 3966 N N . MET A 1 491 ? -24.272 -10.643 18.385 1.00 79.38 491 MET A N 1
ATOM 3967 C CA . MET A 1 491 ? -23.136 -11.135 17.608 1.00 79.38 491 MET A CA 1
ATOM 3968 C C . MET A 1 491 ? -23.548 -12.328 16.739 1.00 79.38 491 MET A C 1
ATOM 3970 O O . MET A 1 491 ? -23.327 -12.307 15.526 1.00 79.38 491 MET A O 1
ATOM 3974 N N . VAL A 1 492 ? -24.254 -13.310 17.307 1.00 86.12 492 VAL A N 1
ATOM 3975 C CA . VAL A 1 492 ? -24.756 -14.475 16.554 1.00 86.12 492 VAL A CA 1
ATOM 3976 C C . VAL A 1 492 ? -25.734 -14.047 15.453 1.00 86.12 492 VAL A C 1
ATOM 3978 O O . VAL A 1 492 ? -25.688 -14.569 14.334 1.00 86.12 492 VAL A O 1
ATOM 3981 N N . ARG A 1 493 ? -26.586 -13.043 15.712 1.00 86.88 493 ARG A N 1
ATOM 3982 C CA . ARG A 1 493 ? -27.463 -12.457 14.681 1.00 86.88 493 ARG A CA 1
ATOM 3983 C C . ARG A 1 493 ? -26.666 -11.850 13.527 1.00 86.88 493 ARG A C 1
ATOM 3985 O O . ARG A 1 493 ? -27.032 -12.073 12.372 1.00 86.88 493 ARG A O 1
ATOM 3992 N N . SER A 1 494 ? -25.583 -11.128 13.820 1.00 88.38 494 SER A N 1
ATOM 3993 C CA . SER A 1 494 ? -24.717 -10.541 12.789 1.00 88.38 494 SER A CA 1
ATOM 3994 C C . SER A 1 494 ? -24.039 -11.610 11.921 1.00 88.38 494 SER A C 1
ATOM 3996 O O . SER A 1 494 ? -24.024 -11.477 10.696 1.00 88.38 494 SER A O 1
ATOM 3998 N N . TRP A 1 495 ? -23.594 -12.722 12.521 1.00 93.69 495 TRP A N 1
ATOM 3999 C CA . TRP A 1 495 ? -23.026 -13.867 11.801 1.00 93.69 495 TRP A CA 1
ATOM 4000 C C . TRP A 1 495 ? -24.037 -14.501 10.846 1.00 93.69 495 TRP A C 1
ATOM 4002 O O . TRP A 1 495 ? -23.739 -14.701 9.667 1.00 93.69 495 TRP A O 1
ATOM 4012 N N . ARG A 1 496 ? -25.260 -14.769 11.331 1.00 92.75 496 ARG A N 1
ATOM 4013 C CA . ARG A 1 496 ? -26.340 -15.317 10.494 1.00 92.75 496 ARG A CA 1
ATOM 4014 C C . ARG A 1 496 ? -26.661 -14.396 9.328 1.00 92.75 496 ARG A C 1
ATOM 4016 O O . ARG A 1 496 ? -26.865 -14.873 8.216 1.00 92.75 496 ARG A O 1
ATOM 4023 N N . HIS A 1 497 ? -26.729 -13.090 9.579 1.00 92.06 497 HIS A N 1
ATOM 4024 C CA . HIS A 1 497 ? -27.006 -12.116 8.532 1.00 92.06 497 HIS A CA 1
ATOM 4025 C C . HIS A 1 497 ? -25.920 -12.141 7.451 1.00 92.06 497 HIS A C 1
ATOM 4027 O O . HIS A 1 497 ? -26.251 -12.335 6.285 1.00 92.06 497 HIS A O 1
ATOM 4033 N N . ALA A 1 498 ? -24.646 -12.046 7.846 1.00 92.75 498 ALA A N 1
ATOM 4034 C CA . ALA A 1 498 ? -23.509 -12.036 6.931 1.00 92.75 498 ALA A CA 1
ATOM 4035 C C . ALA A 1 498 ? -23.417 -13.311 6.068 1.00 92.75 498 ALA A C 1
ATOM 4037 O O . ALA A 1 498 ? -23.190 -13.235 4.858 1.00 92.75 498 ALA A O 1
ATOM 4038 N N . LEU A 1 499 ? -23.644 -14.494 6.650 1.00 94.56 499 LEU A N 1
ATOM 4039 C CA . LEU A 1 499 ? -23.640 -15.751 5.893 1.00 94.56 499 LEU A CA 1
ATOM 4040 C C . LEU A 1 499 ? -24.826 -15.858 4.931 1.00 94.56 499 LEU A C 1
ATOM 4042 O O . LEU A 1 499 ? -24.647 -16.303 3.803 1.00 94.56 499 LEU A O 1
ATOM 4046 N N . ARG A 1 500 ? -26.018 -15.398 5.325 1.00 93.69 500 ARG A N 1
ATOM 4047 C CA . ARG A 1 500 ? -27.202 -15.411 4.450 1.00 93.69 500 ARG A CA 1
ATOM 4048 C C . ARG A 1 500 ? -27.070 -14.482 3.251 1.00 93.69 500 ARG A C 1
ATOM 4050 O O . ARG A 1 500 ? -27.630 -14.774 2.198 1.00 93.69 500 ARG A O 1
ATOM 4057 N N . THR A 1 501 ? -26.353 -13.371 3.402 1.00 90.69 501 THR A N 1
ATOM 4058 C CA . THR A 1 501 ? -26.132 -12.408 2.319 1.00 90.69 501 THR A CA 1
ATOM 4059 C C . THR A 1 501 ? -24.971 -12.778 1.405 1.00 90.69 501 THR A C 1
ATOM 4061 O O . THR A 1 501 ? -24.994 -12.407 0.234 1.00 90.69 501 THR A O 1
ATOM 4064 N N . THR A 1 502 ? -23.976 -13.526 1.890 1.00 92.62 502 THR A N 1
ATOM 4065 C CA . THR A 1 502 ? -22.774 -13.879 1.109 1.00 92.62 502 THR A CA 1
ATOM 4066 C C . THR A 1 502 ? -23.076 -14.587 -0.225 1.00 92.62 502 THR A C 1
ATOM 4068 O O . THR A 1 502 ? -22.509 -14.169 -1.233 1.00 92.62 502 THR A O 1
ATOM 4071 N N . PRO A 1 503 ? -24.012 -15.556 -0.311 1.00 92.44 503 PRO A N 1
ATOM 4072 C CA . PRO A 1 503 ? -24.416 -16.199 -1.569 1.00 92.44 503 PRO A CA 1
ATOM 4073 C C . PRO A 1 503 ? -25.017 -15.285 -2.639 1.00 92.44 503 PRO A C 1
ATOM 4075 O O . PRO A 1 503 ? -25.176 -15.713 -3.777 1.00 92.44 503 PRO A O 1
ATOM 4078 N N . HIS A 1 504 ? -25.363 -14.040 -2.304 1.00 90.06 504 HIS A N 1
ATOM 4079 C CA . HIS A 1 504 ? -25.827 -13.057 -3.286 1.00 90.06 504 HIS A CA 1
ATOM 4080 C C . HIS A 1 504 ? -24.680 -12.304 -3.977 1.00 90.06 504 HIS A C 1
ATOM 4082 O O . HIS A 1 504 ? -24.933 -11.532 -4.901 1.00 90.06 504 HIS A O 1
ATOM 4088 N N . LEU A 1 505 ? -23.433 -12.498 -3.537 1.00 91.50 505 LEU A N 1
ATOM 4089 C CA . LEU A 1 505 ? -22.255 -11.899 -4.157 1.00 91.50 505 LEU A CA 1
ATOM 4090 C C . LEU A 1 505 ? -21.735 -12.764 -5.317 1.00 91.50 505 LEU A C 1
ATOM 4092 O O . LEU A 1 505 ? -21.832 -13.990 -5.252 1.00 91.50 505 LEU A O 1
ATOM 4096 N N . PRO A 1 506 ? -21.150 -12.149 -6.363 1.00 87.50 506 PRO A N 1
ATOM 4097 C CA . PRO A 1 506 ? -20.513 -12.892 -7.444 1.00 87.50 506 PRO A CA 1
ATOM 4098 C C . PRO A 1 506 ? -19.283 -13.636 -6.913 1.00 87.50 506 PRO A C 1
ATOM 4100 O O . PRO A 1 506 ? -18.421 -13.025 -6.283 1.00 87.50 506 PRO A O 1
ATOM 4103 N N . GLY A 1 507 ? -19.205 -14.937 -7.180 1.00 92.06 507 GLY A N 1
ATOM 4104 C CA . GLY A 1 507 ? -18.151 -15.811 -6.678 1.00 92.06 507 GLY A CA 1
ATOM 4105 C C . GLY A 1 507 ? -18.124 -17.157 -7.396 1.00 92.06 507 GLY A C 1
ATOM 4106 O O . GLY A 1 507 ? -18.777 -17.319 -8.426 1.00 92.06 507 GLY A O 1
ATOM 4107 N N . TRP A 1 508 ? -17.391 -18.120 -6.837 1.00 97.31 508 TRP A N 1
ATOM 4108 C CA . TRP A 1 508 ? -17.135 -19.418 -7.472 1.00 97.31 508 TRP A CA 1
ATOM 4109 C C . TRP A 1 508 ? -17.673 -20.580 -6.655 1.00 97.31 508 TRP A C 1
ATOM 4111 O O . TRP A 1 508 ? -17.525 -20.600 -5.435 1.00 97.31 508 TRP A O 1
ATOM 4121 N N . VAL A 1 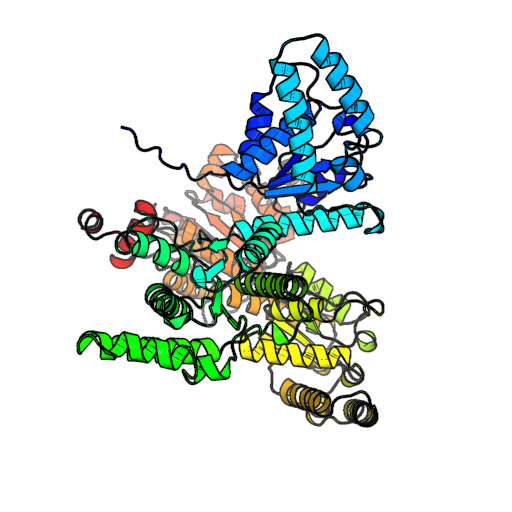509 ? -18.231 -21.584 -7.329 1.00 96.38 509 VAL A N 1
ATOM 4122 C CA . VAL A 1 509 ? -18.599 -22.864 -6.721 1.00 96.38 509 VAL A CA 1
ATOM 4123 C C . VAL A 1 509 ? -17.606 -23.911 -7.188 1.00 96.38 509 VAL A C 1
ATOM 4125 O O . VAL A 1 509 ? -17.543 -24.230 -8.366 1.00 96.38 509 VAL A O 1
ATOM 4128 N N . SER A 1 510 ? -16.822 -24.456 -6.263 1.00 94.56 510 SER A N 1
ATOM 4129 C CA . SER A 1 510 ? -15.746 -25.403 -6.598 1.00 94.56 510 SER A CA 1
ATOM 4130 C C . SER A 1 510 ? -16.208 -26.646 -7.366 1.00 94.56 510 SER A C 1
ATOM 4132 O O . SER A 1 510 ? -15.456 -27.153 -8.186 1.00 94.56 510 SER A O 1
ATOM 4134 N N . ALA A 1 511 ? -17.446 -27.105 -7.154 1.00 92.50 511 ALA A N 1
ATOM 4135 C CA . ALA A 1 511 ? -18.017 -28.249 -7.866 1.00 92.50 511 ALA A CA 1
ATOM 4136 C C . ALA A 1 511 ? -18.230 -28.000 -9.372 1.00 92.50 511 ALA A C 1
ATOM 4138 O O . ALA A 1 511 ? -18.323 -28.961 -10.134 1.00 92.50 511 ALA A O 1
ATOM 4139 N N . ASP A 1 512 ? -18.279 -26.734 -9.803 1.00 92.88 512 ASP A N 1
ATOM 4140 C CA . ASP A 1 512 ? -18.385 -26.366 -11.221 1.00 92.88 512 ASP A CA 1
ATOM 4141 C C . ASP A 1 512 ? -17.037 -26.517 -11.952 1.00 92.88 512 ASP A C 1
ATOM 4143 O O . ASP A 1 512 ? -16.969 -26.455 -13.181 1.00 92.88 512 ASP A O 1
ATOM 4147 N N . PHE A 1 513 ? -15.957 -26.748 -11.200 1.00 91.44 513 PHE A N 1
ATOM 4148 C CA . PHE A 1 513 ? -14.602 -26.900 -11.703 1.00 91.44 513 PHE A CA 1
ATOM 4149 C C . PHE A 1 513 ? -14.178 -28.368 -11.656 1.00 91.44 513 PHE A C 1
ATOM 4151 O O . PHE A 1 513 ? -14.445 -29.091 -10.701 1.00 91.44 513 PHE A O 1
ATOM 4158 N N . GLY A 1 514 ? -13.483 -28.822 -12.703 1.00 81.69 514 GLY A N 1
ATOM 4159 C CA . GLY A 1 514 ? -12.998 -30.205 -12.771 1.00 81.69 514 GLY A CA 1
ATOM 4160 C C . GLY A 1 514 ? -11.859 -30.518 -11.793 1.00 81.69 514 GLY A C 1
ATOM 4161 O O . GLY A 1 514 ? -11.649 -31.685 -11.470 1.00 81.69 514 GLY A O 1
ATOM 4162 N N . ASP A 1 515 ? -11.116 -29.500 -11.353 1.00 90.62 515 ASP A N 1
ATOM 4163 C CA . ASP A 1 515 ? -9.994 -29.614 -10.421 1.00 90.62 515 ASP A CA 1
ATOM 4164 C C . ASP A 1 515 ? -9.679 -28.260 -9.751 1.00 90.62 515 ASP A C 1
ATOM 4166 O O . ASP A 1 515 ? -9.994 -27.193 -10.288 1.00 90.62 515 ASP A O 1
ATOM 4170 N N . ASP A 1 516 ? -9.028 -28.308 -8.583 1.00 92.75 516 ASP A N 1
ATOM 4171 C CA . ASP A 1 516 ? -8.659 -27.121 -7.796 1.00 92.75 516 ASP A CA 1
ATOM 4172 C C . ASP A 1 516 ? -7.691 -26.188 -8.537 1.00 92.75 516 ASP A C 1
ATOM 4174 O O . ASP A 1 516 ? -7.695 -24.983 -8.290 1.00 92.75 516 ASP A O 1
ATOM 4178 N N . ALA A 1 517 ? -6.848 -26.717 -9.431 1.00 90.00 517 ALA A N 1
ATOM 4179 C CA . ALA A 1 517 ? -5.839 -25.918 -10.119 1.00 90.00 517 ALA A CA 1
ATOM 4180 C C . ALA A 1 517 ? -6.492 -24.928 -11.092 1.00 90.00 517 ALA A C 1
ATOM 4182 O O . ALA A 1 517 ? -6.147 -23.748 -11.064 1.00 90.00 517 ALA A O 1
ATOM 4183 N N . LYS A 1 518 ? -7.483 -25.378 -11.872 1.00 90.25 518 LYS A N 1
ATOM 4184 C CA . LYS A 1 518 ? -8.280 -24.504 -12.751 1.00 90.25 518 LYS A CA 1
ATOM 4185 C C . LYS A 1 518 ? -9.049 -23.446 -11.975 1.00 90.25 518 LYS A C 1
ATOM 4187 O O . LYS A 1 518 ? -9.062 -22.287 -12.374 1.00 90.25 518 LYS A O 1
ATOM 4192 N N . LEU A 1 519 ? -9.664 -23.838 -10.858 1.00 95.31 519 LEU A N 1
ATOM 4193 C CA . LEU A 1 519 ? -10.369 -22.899 -9.988 1.00 95.31 519 LEU A CA 1
ATOM 4194 C C . LEU A 1 519 ? -9.420 -21.809 -9.469 1.00 95.31 519 LEU A C 1
ATOM 4196 O O . LEU A 1 519 ? -9.746 -20.627 -9.518 1.00 95.31 519 LEU A O 1
ATOM 4200 N N . ILE A 1 520 ? -8.232 -22.194 -8.996 1.00 93.56 520 ILE A N 1
ATOM 4201 C CA . ILE A 1 520 ? -7.220 -21.248 -8.509 1.00 93.56 520 ILE A CA 1
ATOM 4202 C C . ILE A 1 520 ? -6.745 -20.319 -9.628 1.00 93.56 520 ILE A C 1
ATOM 4204 O O . ILE A 1 520 ? -6.625 -19.119 -9.391 1.00 93.56 520 ILE A O 1
ATOM 4208 N N . GLU A 1 521 ? -6.480 -20.847 -10.824 1.00 87.88 521 GLU A N 1
ATOM 4209 C CA . GLU A 1 521 ? -6.063 -20.050 -11.981 1.00 87.88 521 GLU A CA 1
ATOM 4210 C C . GLU A 1 521 ? -7.104 -18.970 -12.308 1.00 87.88 521 GLU A C 1
ATOM 4212 O O . GLU A 1 521 ? -6.760 -17.788 -12.364 1.00 87.88 521 GLU A O 1
ATOM 4217 N N . GLU A 1 522 ? -8.385 -19.342 -12.386 1.00 89.62 522 GLU A N 1
ATOM 4218 C CA . GLU A 1 522 ? -9.471 -18.398 -12.669 1.00 89.62 522 GLU A CA 1
ATOM 4219 C C . GLU A 1 522 ? -9.633 -17.335 -11.568 1.00 89.62 522 GLU A C 1
ATOM 4221 O O . GLU A 1 522 ? -9.769 -16.144 -11.868 1.00 89.62 522 GLU A O 1
ATOM 4226 N N . ILE A 1 523 ? -9.557 -17.734 -10.290 1.00 93.75 523 ILE A N 1
ATOM 4227 C CA . ILE A 1 523 ? -9.611 -16.796 -9.157 1.00 93.75 523 ILE A CA 1
ATOM 4228 C C . ILE A 1 523 ? -8.461 -15.790 -9.245 1.00 93.75 523 ILE A C 1
ATOM 4230 O O . ILE A 1 523 ? -8.679 -14.586 -9.109 1.00 93.75 523 ILE A O 1
ATOM 4234 N N . VAL A 1 524 ? -7.232 -16.261 -9.464 1.00 88.75 524 VAL A N 1
ATOM 4235 C CA . VAL A 1 524 ? -6.036 -15.408 -9.504 1.00 88.75 524 VAL A CA 1
ATOM 4236 C C . VAL A 1 524 ? -6.106 -14.423 -10.672 1.00 88.75 524 VAL A C 1
ATOM 4238 O O . VAL A 1 524 ? -5.769 -13.248 -10.503 1.00 88.75 524 VAL A O 1
ATOM 4241 N N . GLU A 1 525 ? -6.581 -14.861 -11.838 1.00 82.50 525 GLU A N 1
ATOM 4242 C CA . GLU A 1 525 ? -6.782 -13.988 -12.997 1.00 82.50 525 GLU A CA 1
ATOM 4243 C C . GLU A 1 525 ? -7.864 -12.928 -12.762 1.00 82.50 525 GLU A C 1
ATOM 4245 O O . GLU A 1 525 ? -7.683 -11.762 -13.126 1.00 82.50 525 GLU A O 1
ATOM 4250 N N . ASP A 1 526 ? -8.991 -13.298 -12.152 1.00 85.44 526 ASP A N 1
ATOM 4251 C CA . ASP A 1 526 ? -10.072 -12.357 -11.849 1.00 85.44 526 ASP A CA 1
ATOM 4252 C C . ASP A 1 526 ? -9.670 -11.336 -10.778 1.00 85.44 526 ASP A C 1
ATOM 4254 O O . ASP A 1 526 ? -9.892 -10.134 -10.948 1.00 85.44 526 ASP A O 1
ATOM 4258 N N . VAL A 1 527 ? -8.994 -11.787 -9.719 1.00 87.69 527 VAL A N 1
ATOM 4259 C CA . VAL A 1 527 ? -8.417 -10.918 -8.685 1.00 87.69 527 VAL A CA 1
ATOM 4260 C C . VAL A 1 527 ? -7.414 -9.945 -9.302 1.00 87.69 527 VAL A C 1
ATOM 4262 O O . VAL A 1 527 ? -7.513 -8.742 -9.063 1.00 87.69 527 VAL A O 1
ATOM 4265 N N . SER A 1 528 ? -6.497 -10.429 -10.145 1.00 77.19 528 SER A N 1
ATOM 4266 C CA . SER A 1 528 ? -5.518 -9.582 -10.836 1.00 77.19 528 SER A CA 1
ATOM 4267 C C . SER A 1 528 ? -6.201 -8.506 -11.689 1.00 77.19 528 SER A C 1
ATOM 4269 O O . SER A 1 528 ? -5.903 -7.320 -11.533 1.00 77.19 528 SER A O 1
ATOM 4271 N N . ARG A 1 529 ? -7.199 -8.878 -12.507 1.00 79.44 529 ARG A N 1
ATOM 4272 C CA . ARG A 1 529 ? -7.989 -7.922 -13.309 1.00 79.44 529 ARG A CA 1
ATOM 4273 C C . ARG A 1 529 ? -8.674 -6.861 -12.451 1.00 79.44 529 ARG A C 1
ATOM 4275 O O . ARG A 1 529 ? -8.658 -5.682 -12.805 1.00 79.44 529 ARG A O 1
ATOM 4282 N N . LYS A 1 530 ? -9.265 -7.252 -11.319 1.00 81.94 530 LYS A N 1
ATOM 4283 C CA . LYS A 1 530 ? -9.917 -6.306 -10.401 1.00 81.94 530 LYS A CA 1
ATOM 4284 C C . LYS A 1 530 ? -8.914 -5.363 -9.745 1.00 81.94 530 LYS A C 1
ATOM 4286 O O . LYS A 1 530 ? -9.198 -4.175 -9.663 1.00 81.94 530 LYS A O 1
ATOM 4291 N N . LEU A 1 531 ? -7.742 -5.848 -9.339 1.00 75.38 531 LEU A N 1
ATOM 4292 C CA . LEU A 1 531 ? -6.680 -5.011 -8.770 1.00 75.38 531 LEU A CA 1
ATOM 4293 C C . LEU A 1 531 ? -6.147 -3.985 -9.771 1.00 75.38 531 LEU A C 1
ATOM 4295 O O . LEU A 1 531 ? -5.914 -2.836 -9.393 1.00 75.38 531 LEU A O 1
ATOM 4299 N N . ILE A 1 532 ? -6.018 -4.364 -11.044 1.00 66.19 532 ILE A N 1
ATOM 4300 C CA . ILE A 1 532 ? -5.663 -3.434 -12.123 1.00 66.19 532 ILE A CA 1
ATOM 4301 C C . ILE A 1 532 ? -6.750 -2.374 -12.259 1.00 66.19 532 ILE A C 1
ATOM 4303 O O . ILE A 1 532 ? -6.445 -1.191 -12.234 1.00 66.19 532 ILE A O 1
ATOM 4307 N N . HIS A 1 533 ? -8.024 -2.773 -12.304 1.00 64.81 533 HIS A N 1
ATOM 4308 C CA . HIS A 1 533 ? -9.128 -1.819 -12.405 1.00 64.81 533 HIS A CA 1
ATOM 4309 C C . HIS A 1 533 ? -9.200 -0.855 -11.208 1.00 64.81 533 HIS A C 1
ATOM 4311 O O . HIS A 1 533 ? -9.439 0.337 -11.399 1.00 64.81 533 HIS A O 1
ATOM 4317 N N . ILE A 1 534 ? -8.945 -1.339 -9.988 1.00 65.50 534 ILE A N 1
ATOM 4318 C CA . ILE A 1 534 ? -8.840 -0.497 -8.786 1.00 65.50 534 ILE A CA 1
ATOM 4319 C C . ILE A 1 534 ? -7.680 0.494 -8.941 1.00 65.50 534 ILE A C 1
ATOM 4321 O O . ILE A 1 534 ? -7.861 1.684 -8.715 1.00 65.50 534 ILE A O 1
ATOM 4325 N N . SER A 1 535 ? -6.522 0.028 -9.412 1.00 56.25 535 SER A N 1
ATOM 4326 C CA . SER A 1 535 ? -5.337 0.871 -9.629 1.00 56.25 535 SER A CA 1
ATOM 4327 C C . SER A 1 535 ? -5.561 1.927 -10.722 1.00 56.25 535 SER A C 1
ATOM 4329 O O . SER A 1 535 ? -5.159 3.076 -10.563 1.00 56.25 535 SER A O 1
ATOM 4331 N N . SER A 1 536 ? -6.270 1.576 -11.799 1.00 42.28 536 SER A N 1
ATOM 4332 C CA . SER A 1 536 ? -6.637 2.487 -12.895 1.00 42.28 536 SER A CA 1
ATOM 4333 C C . SER A 1 536 ? -7.747 3.479 -12.527 1.00 42.28 536 SER A C 1
ATOM 4335 O O . SER A 1 536 ? -7.919 4.492 -13.198 1.00 42.28 536 SER A O 1
ATOM 4337 N N . THR A 1 537 ? -8.541 3.196 -11.490 1.00 41.50 537 THR A N 1
ATOM 4338 C CA . THR A 1 537 ? -9.593 4.105 -10.997 1.00 41.50 537 THR A CA 1
ATOM 4339 C C . THR A 1 537 ? -9.094 5.002 -9.863 1.00 41.50 537 THR A C 1
ATOM 4341 O O . THR A 1 537 ? -9.554 6.141 -9.755 1.00 41.50 537 THR A O 1
ATOM 4344 N N . SER A 1 538 ? -8.107 4.551 -9.076 1.00 39.09 538 SER A N 1
ATOM 4345 C CA . SER A 1 538 ? -7.357 5.384 -8.124 1.00 39.09 538 SER A CA 1
ATOM 4346 C C . SER A 1 538 ? -6.332 6.291 -8.809 1.00 39.09 538 SER A C 1
ATOM 4348 O O . SER A 1 538 ? -5.975 7.329 -8.260 1.00 39.09 538 SER A O 1
ATOM 4350 N N . SER A 1 539 ? -5.907 5.972 -10.036 1.00 38.06 539 SER A N 1
ATOM 4351 C CA . SER A 1 539 ? -5.033 6.818 -10.858 1.00 38.06 539 SER A CA 1
ATOM 4352 C C . SER A 1 539 ? -5.758 8.013 -11.495 1.00 38.06 539 SER A C 1
ATOM 4354 O O . SER A 1 539 ? -5.473 8.388 -12.633 1.00 38.06 539 SER A O 1
ATOM 4356 N N . LYS A 1 540 ? -6.666 8.673 -10.763 1.00 36.78 540 LYS A N 1
ATOM 4357 C CA . LYS A 1 540 ? -7.024 10.068 -11.083 1.00 36.78 540 LYS A CA 1
ATOM 4358 C C . LYS A 1 540 ? -5.853 11.033 -10.868 1.00 36.78 540 LYS A C 1
ATOM 4360 O O . LYS A 1 540 ? -5.965 12.194 -11.246 1.00 36.78 540 LYS A O 1
ATOM 4365 N N . ASP A 1 541 ? -4.743 10.521 -10.340 1.00 38.81 541 ASP A N 1
ATOM 4366 C CA . ASP A 1 541 ? -3.440 11.175 -10.296 1.00 38.81 541 ASP A CA 1
ATOM 4367 C C . ASP A 1 541 ? -2.453 10.620 -11.339 1.00 38.81 541 ASP A C 1
ATOM 4369 O O . ASP A 1 541 ? -1.238 10.752 -11.204 1.00 38.81 541 ASP A O 1
ATOM 4373 N N . ASN A 1 542 ? -2.950 10.008 -12.427 1.00 42.12 542 ASN A N 1
ATOM 4374 C CA . ASN A 1 542 ? -2.116 9.886 -13.614 1.00 42.12 542 ASN A CA 1
ATOM 4375 C C . ASN A 1 542 ? -1.950 11.273 -14.229 1.00 42.12 542 ASN A C 1
ATOM 4377 O O . ASN A 1 542 ? -2.814 11.832 -14.902 1.00 42.12 542 ASN A O 1
ATOM 4381 N N . ASP A 1 543 ? -0.761 11.776 -13.960 1.00 54.19 543 ASP A N 1
ATOM 4382 C CA . ASP A 1 543 ? -0.018 12.924 -14.439 1.00 54.19 543 ASP A CA 1
ATOM 4383 C C . ASP A 1 543 ? 0.049 13.062 -15.992 1.00 54.19 543 ASP A C 1
ATOM 4385 O O . ASP A 1 543 ? 0.993 13.629 -16.546 1.00 54.19 543 ASP A O 1
ATOM 4389 N N . LEU A 1 544 ? -0.934 12.574 -16.753 1.00 59.56 544 LEU A N 1
ATOM 4390 C CA . LEU A 1 544 ? -0.953 12.553 -18.218 1.00 59.56 544 LEU A CA 1
ATOM 4391 C C . LEU A 1 544 ? -2.265 13.153 -18.737 1.00 59.56 544 LEU A C 1
ATOM 4393 O O . LEU A 1 544 ? -3.363 12.728 -18.389 1.00 59.56 544 LEU A O 1
ATOM 4397 N N . VAL A 1 545 ? -2.151 14.199 -19.555 1.00 68.06 545 VAL A N 1
ATOM 4398 C CA . VAL A 1 545 ? -3.301 14.965 -20.051 1.00 68.06 545 VAL A CA 1
ATOM 4399 C C . VAL A 1 545 ? -3.928 14.254 -21.255 1.00 68.06 545 VAL A C 1
ATOM 4401 O O . VAL A 1 545 ? -3.208 13.867 -22.166 1.00 68.06 545 VAL A O 1
ATOM 4404 N N . GLU A 1 546 ? -5.258 14.095 -21.253 1.00 74.12 546 GLU A N 1
ATOM 4405 C CA . GLU A 1 546 ? -6.065 13.533 -22.363 1.00 74.12 546 GLU A CA 1
ATOM 4406 C C . GLU A 1 546 ? -5.759 12.066 -22.754 1.00 74.12 546 GLU A C 1
ATOM 4408 O O . GLU A 1 546 ? -6.209 11.585 -23.797 1.00 74.12 546 GLU A O 1
ATOM 4413 N N . MET A 1 547 ? -5.080 11.313 -21.876 1.00 81.25 547 MET A N 1
ATOM 4414 C CA . MET A 1 547 ? -4.637 9.934 -22.139 1.00 81.25 547 MET A CA 1
ATOM 4415 C C . MET A 1 547 ? -5.783 8.928 -22.348 1.00 81.25 547 MET A C 1
ATOM 4417 O O . MET A 1 547 ? -5.630 7.992 -23.129 1.00 81.25 547 MET A O 1
ATOM 4421 N N . ASP A 1 548 ? -6.946 9.133 -21.722 1.00 71.38 548 ASP A N 1
ATOM 4422 C CA . ASP A 1 548 ? -8.089 8.208 -21.808 1.00 71.38 548 ASP A CA 1
ATOM 4423 C C . ASP A 1 548 ? -8.529 7.933 -23.257 1.00 71.38 548 ASP A C 1
ATOM 4425 O O . ASP A 1 548 ? -8.865 6.801 -23.614 1.00 71.38 548 ASP A O 1
ATOM 4429 N N . SER A 1 549 ? -8.482 8.961 -24.112 1.00 76.44 549 SER A N 1
ATOM 4430 C CA . SER A 1 549 ? -8.843 8.851 -25.530 1.00 76.44 549 SER A CA 1
ATOM 4431 C C . SER A 1 549 ? -7.856 7.973 -26.307 1.00 76.44 549 SER A C 1
ATOM 4433 O O . SER A 1 549 ? -8.261 7.059 -27.027 1.00 76.44 549 SER A O 1
ATOM 4435 N N . HIS A 1 550 ? -6.555 8.180 -26.083 1.00 85.50 550 HIS A N 1
ATOM 4436 C CA . HIS A 1 550 ? -5.486 7.394 -26.690 1.00 85.50 550 HIS A CA 1
ATOM 4437 C C . HIS A 1 550 ? -5.544 5.925 -26.257 1.00 85.50 550 HIS A C 1
ATOM 4439 O O . HIS A 1 550 ? -5.393 5.025 -27.086 1.00 85.50 550 HIS A O 1
ATOM 4445 N N . MET A 1 551 ? -5.819 5.673 -24.974 1.00 81.94 551 MET A N 1
ATOM 4446 C CA . MET A 1 551 ? -5.944 4.321 -24.424 1.00 81.94 551 MET A CA 1
ATOM 4447 C C . MET A 1 551 ? -7.127 3.567 -25.034 1.00 81.94 551 MET A C 1
ATOM 4449 O O . MET A 1 551 ? -6.990 2.402 -25.411 1.00 81.94 551 MET A O 1
ATOM 4453 N N . LEU A 1 552 ? -8.279 4.230 -25.185 1.00 76.81 552 LEU A N 1
ATOM 4454 C CA . LEU A 1 552 ? -9.464 3.622 -25.786 1.00 76.81 552 LEU A CA 1
ATOM 4455 C C . LEU A 1 552 ? -9.209 3.191 -27.237 1.00 76.81 552 LEU A C 1
ATOM 4457 O O . LEU A 1 552 ? -9.523 2.059 -27.607 1.00 76.81 552 LEU A O 1
ATOM 4461 N N . GLU A 1 553 ? -8.609 4.064 -28.047 1.00 83.62 553 GLU A N 1
ATOM 4462 C CA . GLU A 1 553 ? -8.290 3.747 -29.441 1.00 83.62 553 GLU A CA 1
ATOM 4463 C C . GLU A 1 553 ? -7.260 2.617 -29.544 1.00 83.62 553 GLU A C 1
ATOM 4465 O O . GLU A 1 553 ? -7.459 1.659 -30.295 1.00 83.62 553 GLU A O 1
ATOM 4470 N N . MET A 1 554 ? -6.200 2.659 -28.732 1.00 89.88 554 MET A N 1
ATOM 4471 C CA . MET A 1 554 ? -5.185 1.603 -28.706 1.00 89.88 554 MET A CA 1
ATOM 4472 C C . MET A 1 554 ? -5.769 0.240 -28.320 1.00 89.88 554 MET A C 1
ATOM 4474 O O . MET A 1 554 ? -5.416 -0.764 -28.942 1.00 89.88 554 MET A O 1
ATOM 4478 N N . ARG A 1 555 ? -6.711 0.181 -27.367 1.00 82.94 555 ARG A N 1
ATOM 4479 C CA . ARG A 1 555 ? -7.411 -1.068 -27.011 1.00 82.94 555 ARG A CA 1
ATOM 4480 C C . ARG A 1 555 ? -8.152 -1.670 -28.203 1.00 82.94 555 ARG A C 1
ATOM 4482 O O . ARG A 1 555 ? -8.062 -2.878 -28.420 1.00 82.94 555 ARG A O 1
ATOM 4489 N N . VAL A 1 556 ? -8.841 -0.843 -28.991 1.00 82.69 556 VAL A N 1
ATOM 4490 C CA . VAL A 1 556 ? -9.565 -1.291 -30.193 1.00 82.69 556 VAL A CA 1
ATOM 4491 C C . VAL A 1 556 ? -8.597 -1.778 -31.271 1.00 82.69 556 VAL A C 1
ATOM 4493 O O . VAL A 1 556 ? -8.851 -2.798 -31.908 1.00 82.69 556 VAL A O 1
ATOM 4496 N N . LEU A 1 557 ? -7.471 -1.089 -31.469 1.00 88.56 557 LEU A N 1
ATOM 4497 C CA . LEU A 1 557 ? -6.481 -1.474 -32.480 1.00 88.56 557 LEU A CA 1
ATOM 4498 C C . LEU A 1 557 ? -5.736 -2.758 -32.119 1.00 88.56 557 LEU A C 1
ATOM 4500 O O . LEU A 1 557 ? -5.421 -3.547 -33.011 1.00 88.56 557 LEU A O 1
ATOM 4504 N N . LEU A 1 558 ? -5.468 -2.974 -30.831 1.00 88.12 558 LEU A N 1
ATOM 4505 C CA . LEU A 1 558 ? -4.826 -4.184 -30.329 1.00 88.12 558 LEU A CA 1
ATOM 4506 C C . LEU A 1 558 ? -5.794 -5.369 -30.293 1.00 88.12 558 LEU A C 1
ATOM 4508 O O . LEU A 1 558 ? -5.372 -6.493 -30.547 1.00 88.12 558 LEU A O 1
ATOM 4512 N N . ASN A 1 559 ? -7.077 -5.140 -30.005 1.00 83.25 559 ASN A N 1
ATOM 4513 C CA . ASN A 1 559 ? -8.093 -6.187 -29.881 1.00 83.25 559 ASN A CA 1
ATOM 4514 C C . ASN A 1 559 ? -9.403 -5.781 -30.583 1.00 83.25 559 ASN A C 1
ATOM 4516 O O . ASN A 1 559 ? -10.382 -5.436 -29.916 1.00 83.25 559 ASN A O 1
ATOM 4520 N N . PRO A 1 560 ? -9.451 -5.812 -31.926 1.00 75.50 560 PRO A N 1
ATOM 4521 C CA . PRO A 1 560 ? -10.633 -5.389 -32.662 1.00 75.50 560 PRO A CA 1
ATOM 4522 C C . PRO A 1 560 ? -11.810 -6.360 -32.458 1.00 75.50 560 PRO A C 1
ATOM 4524 O O . PRO A 1 560 ? -11.630 -7.582 -32.537 1.00 75.50 560 PRO A O 1
ATOM 4527 N N . PRO A 1 561 ? -13.034 -5.849 -32.241 1.00 58.00 561 PRO A N 1
ATOM 4528 C CA . PRO A 1 561 ? -14.217 -6.687 -32.080 1.00 58.00 561 PRO A CA 1
ATOM 4529 C C . PRO A 1 561 ? -14.520 -7.476 -33.366 1.00 58.00 561 PRO A C 1
ATOM 4531 O O . PRO A 1 561 ? -14.505 -6.923 -34.463 1.00 58.00 561 PRO A O 1
ATOM 4534 N N . GLY A 1 562 ? -14.811 -8.776 -33.229 1.00 57.78 562 GLY A N 1
ATOM 4535 C CA . GLY A 1 562 ? -15.201 -9.659 -34.342 1.00 57.78 562 GLY A CA 1
ATOM 4536 C C . GLY A 1 562 ? -14.075 -10.482 -34.991 1.00 57.78 562 GLY A C 1
ATOM 4537 O O . GLY A 1 562 ? -14.362 -11.276 -35.885 1.00 57.78 562 GLY A O 1
ATOM 4538 N N . PHE A 1 563 ? -12.823 -10.355 -34.539 1.00 54.62 563 PHE A N 1
ATOM 4539 C CA . PHE A 1 563 ? -11.689 -11.177 -34.991 1.00 54.62 563 PHE A CA 1
ATOM 4540 C C . PHE A 1 563 ? -11.321 -12.274 -33.976 1.00 54.62 563 PHE A C 1
ATOM 4542 O O . PHE A 1 563 ? -11.626 -12.170 -32.789 1.00 54.62 563 PHE A O 1
ATOM 4549 N N . LYS A 1 564 ? -10.659 -13.348 -34.437 1.00 55.03 564 LYS A N 1
ATOM 4550 C CA . LYS A 1 564 ? -10.137 -14.403 -33.550 1.00 55.03 564 LYS A CA 1
ATOM 4551 C C . LYS A 1 564 ? -9.069 -13.798 -32.631 1.00 55.03 564 LYS A C 1
ATOM 4553 O O . LYS A 1 564 ? -8.060 -13.315 -33.121 1.00 55.03 564 LYS A O 1
ATOM 4558 N N . THR A 1 565 ? -9.247 -13.909 -31.317 1.00 58.69 565 THR A N 1
ATOM 4559 C CA . THR A 1 565 ? -8.342 -13.406 -30.260 1.00 58.69 565 THR A CA 1
ATOM 4560 C C . THR A 1 565 ? -6.961 -14.082 -30.206 1.00 58.69 565 THR A C 1
ATOM 4562 O O . THR A 1 565 ? -6.165 -13.782 -29.322 1.00 58.69 565 THR A O 1
ATOM 4565 N N . ASN A 1 566 ? -6.669 -14.984 -31.147 1.00 68.81 566 ASN A N 1
ATOM 4566 C CA . ASN A 1 566 ? -5.493 -15.854 -31.172 1.00 68.81 566 ASN A CA 1
ATOM 4567 C C . ASN A 1 566 ? -4.539 -15.543 -32.346 1.00 68.81 566 ASN A C 1
ATOM 4569 O O . ASN A 1 566 ? -3.818 -16.426 -32.804 1.00 68.81 566 ASN A O 1
ATOM 4573 N N . ASP A 1 567 ? -4.534 -14.310 -32.860 1.00 83.06 567 ASP A N 1
ATOM 4574 C CA . ASP A 1 567 ? -3.591 -13.821 -33.878 1.00 83.06 567 ASP A CA 1
ATOM 4575 C C . ASP A 1 567 ? -2.357 -13.140 -33.257 1.00 83.06 567 ASP A C 1
ATOM 4577 O O . ASP A 1 567 ? -2.381 -12.734 -32.096 1.00 83.06 567 ASP A O 1
ATOM 4581 N N . VAL A 1 568 ? -1.267 -13.012 -34.017 1.00 87.00 568 VAL A N 1
ATOM 4582 C CA . VAL A 1 568 ? -0.161 -12.097 -33.686 1.00 87.00 568 VAL A CA 1
ATOM 4583 C C . VAL A 1 568 ? -0.449 -10.782 -34.393 1.00 87.00 568 VAL A C 1
ATOM 4585 O O . VAL A 1 568 ? -0.696 -10.803 -35.596 1.00 87.00 568 VAL A O 1
ATOM 4588 N N . ARG A 1 569 ? -0.433 -9.663 -33.663 1.00 89.50 569 ARG A N 1
ATOM 4589 C CA . ARG A 1 569 ? -0.822 -8.358 -34.216 1.00 89.50 569 ARG A CA 1
ATOM 4590 C C . ARG A 1 569 ? 0.202 -7.271 -33.920 1.00 89.50 569 ARG A C 1
ATOM 4592 O O . ARG A 1 569 ? 0.599 -7.098 -32.766 1.00 89.50 569 ARG A O 1
ATOM 4599 N N . ILE A 1 570 ? 0.575 -6.519 -34.951 1.00 92.19 570 ILE A N 1
ATOM 4600 C CA . ILE A 1 570 ? 1.514 -5.399 -34.910 1.00 92.19 570 ILE A CA 1
ATOM 4601 C C . ILE A 1 570 ? 0.742 -4.084 -35.064 1.00 92.19 570 ILE A C 1
ATOM 4603 O O . ILE A 1 570 ? 0.066 -3.855 -36.066 1.00 92.19 570 ILE A O 1
ATOM 4607 N N . VAL A 1 571 ? 0.872 -3.188 -34.085 1.00 95.25 571 VAL A N 1
ATOM 4608 C CA . VAL A 1 571 ? 0.293 -1.839 -34.118 1.00 95.25 571 VAL A CA 1
ATOM 4609 C C . VAL A 1 571 ? 1.409 -0.797 -34.149 1.00 95.25 571 VAL A C 1
ATOM 4611 O O . VAL A 1 571 ? 2.220 -0.703 -33.230 1.00 95.25 571 VAL A O 1
ATOM 4614 N N . GLY A 1 572 ? 1.454 0.012 -35.206 1.00 96.12 572 GLY A N 1
ATOM 4615 C CA . GLY A 1 572 ? 2.408 1.113 -35.336 1.00 96.12 572 GLY A CA 1
ATOM 4616 C C . GLY A 1 572 ? 1.841 2.424 -34.793 1.00 96.12 572 GLY A C 1
ATOM 4617 O O . GLY A 1 572 ? 0.835 2.903 -35.303 1.00 96.12 572 GLY A O 1
ATOM 4618 N N . ILE A 1 573 ? 2.489 3.045 -33.809 1.00 96.75 573 ILE A N 1
ATOM 4619 C CA . ILE A 1 573 ? 2.194 4.409 -33.354 1.00 96.75 573 ILE A CA 1
ATOM 4620 C C . ILE A 1 573 ? 3.072 5.376 -34.149 1.00 96.75 573 ILE A C 1
ATOM 4622 O O . ILE A 1 573 ? 4.296 5.407 -33.989 1.00 96.75 573 ILE A O 1
ATOM 4626 N N . TRP A 1 574 ? 2.446 6.194 -34.991 1.00 95.25 574 TRP A N 1
ATOM 4627 C CA . TRP A 1 574 ? 3.145 7.074 -35.924 1.00 95.25 574 TRP A CA 1
ATOM 4628 C C . TRP A 1 574 ? 2.813 8.547 -35.727 1.00 95.25 574 TRP A C 1
ATOM 4630 O O . TRP A 1 574 ? 1.663 8.923 -35.518 1.00 95.25 574 TRP A O 1
ATOM 4640 N N . GLY A 1 575 ? 3.833 9.393 -35.863 1.00 91.88 575 GLY A N 1
ATOM 4641 C CA . GLY A 1 575 ? 3.680 10.842 -35.819 1.00 91.88 575 GLY A CA 1
ATOM 4642 C C . GLY A 1 575 ? 4.994 11.576 -35.573 1.00 91.88 575 GLY A C 1
ATOM 4643 O O . GLY A 1 575 ? 6.036 10.975 -35.294 1.00 91.88 575 GLY A O 1
ATOM 4644 N N . MET A 1 576 ? 4.942 12.905 -35.631 1.00 89.00 576 MET A N 1
ATOM 4645 C CA . MET A 1 576 ? 6.090 13.784 -35.392 1.00 89.00 576 MET A CA 1
ATOM 4646 C C . MET A 1 576 ? 6.708 13.595 -33.993 1.00 89.00 576 MET A C 1
ATOM 4648 O O . MET A 1 576 ? 6.102 13.035 -33.073 1.00 89.00 576 MET A O 1
ATOM 4652 N N . GLY A 1 577 ? 7.961 14.028 -33.831 1.00 86.69 577 GLY A N 1
ATOM 4653 C CA . GLY A 1 577 ? 8.600 14.095 -32.513 1.00 86.69 577 GLY A CA 1
ATOM 4654 C C . GLY A 1 577 ? 7.831 15.030 -31.573 1.00 86.69 577 GLY A C 1
ATOM 4655 O O . GLY A 1 577 ? 7.271 16.019 -32.028 1.00 86.69 577 GLY A O 1
ATOM 4656 N N . GLY A 1 578 ? 7.785 14.706 -30.278 1.00 83.50 578 GLY A N 1
ATOM 4657 C CA . GLY A 1 578 ? 7.107 15.530 -29.265 1.00 83.50 578 GLY A CA 1
ATOM 4658 C C . GLY A 1 578 ? 5.609 15.260 -29.067 1.00 83.50 578 GLY A C 1
ATOM 4659 O O . GLY A 1 578 ? 5.056 15.729 -28.084 1.00 83.50 578 GLY A O 1
ATOM 4660 N N . LEU A 1 579 ? 4.961 14.443 -29.909 1.00 86.94 579 LEU A N 1
ATOM 4661 C CA . LEU A 1 579 ? 3.535 14.078 -29.767 1.00 86.94 579 LEU A CA 1
ATOM 4662 C C . LEU A 1 579 ? 3.224 13.079 -28.632 1.00 86.94 579 LEU A C 1
ATOM 4664 O O . LEU A 1 579 ? 2.101 12.607 -28.525 1.00 86.94 579 LEU A O 1
ATOM 4668 N N . GLY A 1 580 ? 4.212 12.678 -27.829 1.00 89.06 580 GLY A N 1
ATOM 4669 C CA . GLY A 1 580 ? 3.988 11.726 -26.733 1.00 89.06 580 GLY A CA 1
ATOM 4670 C C . GLY A 1 580 ? 3.816 10.260 -27.156 1.00 89.06 580 GLY A C 1
ATOM 4671 O O . GLY A 1 580 ? 3.289 9.471 -26.384 1.00 89.06 580 GLY A O 1
ATOM 4672 N N . LYS A 1 581 ? 4.278 9.849 -28.349 1.00 94.44 581 LYS A N 1
ATOM 4673 C CA . LYS A 1 581 ? 4.183 8.447 -28.823 1.00 94.44 581 LYS A CA 1
ATOM 4674 C C . LYS A 1 581 ? 4.732 7.427 -27.818 1.00 94.44 581 LYS A C 1
ATOM 4676 O O . LYS A 1 581 ? 4.046 6.464 -27.499 1.00 94.44 581 LYS A O 1
ATOM 4681 N N . THR A 1 582 ? 5.941 7.667 -27.309 1.00 93.56 582 THR A N 1
ATOM 4682 C CA . THR A 1 582 ? 6.586 6.842 -26.275 1.00 93.56 582 THR A CA 1
ATOM 4683 C C . THR A 1 582 ? 5.748 6.800 -25.000 1.00 93.56 582 THR A C 1
ATOM 4685 O O . THR A 1 582 ? 5.563 5.740 -24.414 1.00 93.56 582 THR A O 1
ATOM 4688 N N . THR A 1 583 ? 5.176 7.940 -24.603 1.00 91.56 583 THR A N 1
ATOM 4689 C CA . THR A 1 583 ? 4.306 8.061 -23.428 1.00 91.56 583 THR A CA 1
ATOM 4690 C C . THR A 1 583 ? 3.024 7.246 -23.582 1.00 91.56 583 THR A C 1
ATOM 4692 O O . THR A 1 583 ? 2.649 6.533 -22.658 1.00 91.56 583 THR A O 1
ATOM 4695 N N . ILE A 1 584 ? 2.383 7.291 -24.753 1.00 92.62 584 ILE A N 1
ATOM 4696 C CA . ILE A 1 584 ? 1.191 6.487 -25.060 1.00 92.62 584 ILE A CA 1
ATOM 4697 C C . ILE A 1 584 ? 1.548 4.999 -25.068 1.00 92.62 584 ILE A C 1
ATOM 4699 O O . ILE A 1 584 ? 0.871 4.203 -24.427 1.00 92.62 584 ILE A O 1
ATOM 4703 N N . ALA A 1 585 ? 2.634 4.614 -25.747 1.00 94.75 585 ALA A N 1
ATOM 4704 C CA . ALA A 1 585 ? 3.087 3.225 -25.784 1.00 94.75 585 ALA A CA 1
ATOM 4705 C C . ALA A 1 585 ? 3.370 2.678 -24.378 1.00 94.75 585 ALA A C 1
ATOM 4707 O O . ALA A 1 585 ? 3.030 1.533 -24.092 1.00 94.75 585 ALA A O 1
ATOM 4708 N N . ARG A 1 586 ? 3.954 3.503 -23.498 1.00 93.44 586 ARG A N 1
ATOM 4709 C CA . ARG A 1 586 ? 4.228 3.155 -22.100 1.00 93.44 586 ARG A CA 1
ATOM 4710 C C . ARG A 1 586 ? 2.957 2.996 -21.285 1.00 93.44 586 ARG A C 1
ATOM 4712 O O . ARG A 1 586 ? 2.789 1.961 -20.663 1.00 93.44 586 ARG A O 1
ATOM 4719 N N . ALA A 1 587 ? 2.035 3.953 -21.369 1.00 86.25 587 ALA A N 1
ATOM 4720 C CA . ALA A 1 587 ? 0.750 3.859 -20.681 1.00 86.25 587 ALA A CA 1
ATOM 4721 C C . ALA A 1 587 ? -0.021 2.590 -21.087 1.00 86.25 587 ALA A C 1
ATOM 4723 O O . ALA A 1 587 ? -0.534 1.871 -20.233 1.00 86.25 587 ALA A O 1
ATOM 4724 N N . VAL A 1 588 ? -0.036 2.267 -22.386 1.00 88.75 588 VAL A N 1
ATOM 4725 C CA . VAL A 1 588 ? -0.629 1.023 -22.898 1.00 88.75 588 VAL A CA 1
ATOM 4726 C C . VAL A 1 588 ? 0.103 -0.202 -22.355 1.00 88.75 588 VAL A C 1
ATOM 4728 O O . VAL A 1 588 ? -0.545 -1.134 -21.888 1.00 88.75 588 VAL A O 1
ATOM 4731 N N . TYR A 1 589 ? 1.436 -0.211 -22.408 1.00 90.25 589 TYR A N 1
ATOM 4732 C CA . TYR A 1 589 ? 2.254 -1.317 -21.914 1.00 90.25 589 TYR A CA 1
ATOM 4733 C C . TYR A 1 589 ? 2.017 -1.596 -20.430 1.00 90.25 589 TYR A C 1
ATOM 4735 O O . TYR A 1 589 ? 1.741 -2.737 -20.062 1.00 90.25 589 TYR A O 1
ATOM 4743 N N . ASP A 1 590 ? 2.074 -0.563 -19.595 1.00 82.88 590 ASP A N 1
ATOM 4744 C CA . ASP A 1 590 ? 1.880 -0.674 -18.151 1.00 82.88 590 ASP A CA 1
ATOM 4745 C C . ASP A 1 590 ? 0.481 -1.217 -17.828 1.00 82.88 590 ASP A C 1
ATOM 4747 O O . ASP A 1 590 ? 0.326 -2.042 -16.929 1.00 82.88 590 ASP A O 1
ATOM 4751 N N . GLU A 1 591 ? -0.532 -0.835 -18.613 1.00 80.12 591 GLU A N 1
ATOM 4752 C CA . GLU A 1 591 ? -1.903 -1.308 -18.428 1.00 80.12 591 GLU A CA 1
ATOM 4753 C C . GLU A 1 591 ? -2.095 -2.784 -18.816 1.00 80.12 591 GLU A C 1
ATOM 4755 O O . GLU A 1 591 ? -2.769 -3.532 -18.102 1.00 80.12 591 GLU A O 1
ATOM 4760 N N . ILE A 1 592 ? -1.548 -3.218 -19.957 1.00 81.25 592 ILE A N 1
ATOM 4761 C CA . ILE A 1 592 ? -1.908 -4.522 -20.540 1.00 81.25 592 ILE A CA 1
ATOM 4762 C C . ILE A 1 592 ? -0.827 -5.595 -20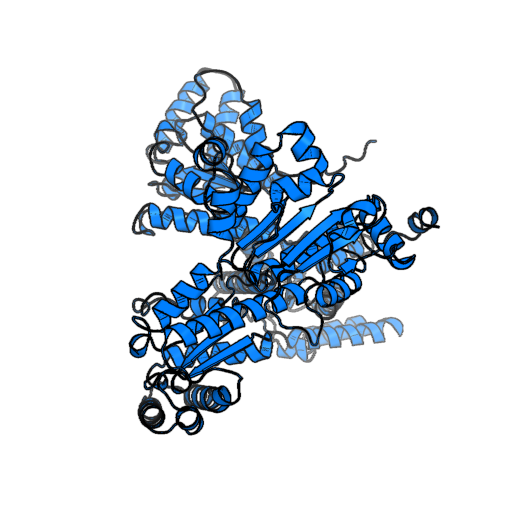.401 1.00 81.25 592 ILE A C 1
ATOM 4764 O O . ILE A 1 592 ? -1.125 -6.759 -20.655 1.00 81.25 592 ILE A O 1
ATOM 4768 N N . SER A 1 593 ? 0.401 -5.255 -19.997 1.00 82.50 593 SER A N 1
ATOM 4769 C CA . SER A 1 593 ? 1.543 -6.189 -19.903 1.00 82.50 593 SER A CA 1
ATOM 4770 C C . SER A 1 593 ? 1.253 -7.441 -19.074 1.00 82.50 593 SER A C 1
ATOM 4772 O O . SER A 1 593 ? 1.677 -8.535 -19.439 1.00 82.50 593 SER A O 1
ATOM 4774 N N . CYS A 1 594 ? 0.465 -7.302 -18.009 1.00 75.12 594 CYS A N 1
ATOM 4775 C CA . CYS A 1 594 ? 0.022 -8.390 -17.135 1.00 75.12 594 CYS A CA 1
ATOM 4776 C C . CYS A 1 594 ? -0.854 -9.458 -17.827 1.00 75.12 594 CYS A C 1
ATOM 4778 O O . CYS A 1 594 ? -0.989 -10.566 -17.309 1.00 75.12 594 CYS A O 1
ATOM 4780 N N . GLN A 1 595 ? -1.442 -9.150 -18.990 1.00 79.56 595 GLN A N 1
ATOM 4781 C CA . GLN A 1 595 ? -2.303 -10.053 -19.773 1.00 79.56 595 GLN A CA 1
ATOM 4782 C C . GLN A 1 595 ? -1.504 -11.012 -20.678 1.00 79.56 595 GLN A C 1
ATOM 4784 O O . GLN A 1 595 ? -2.090 -11.775 -21.463 1.00 79.56 595 GLN A O 1
ATOM 4789 N N . PHE A 1 596 ? -0.173 -10.936 -20.611 1.00 82.44 596 PHE A N 1
ATOM 4790 C CA . PHE A 1 596 ? 0.778 -11.680 -21.427 1.00 82.44 596 PHE A CA 1
ATOM 4791 C C . PHE A 1 596 ? 1.717 -12.481 -20.523 1.00 82.44 596 PHE A C 1
ATOM 4793 O O . PHE A 1 596 ? 2.033 -12.080 -19.405 1.00 82.44 596 PHE A O 1
ATOM 4800 N N . GLU A 1 597 ? 2.177 -13.634 -21.000 1.00 83.38 597 GLU A N 1
ATOM 4801 C CA . GLU A 1 597 ? 3.080 -14.512 -20.247 1.00 83.38 597 GLU A CA 1
ATOM 4802 C C . GLU A 1 597 ? 4.492 -13.935 -20.108 1.00 83.38 597 GLU A C 1
ATOM 4804 O O . GLU A 1 597 ? 5.241 -14.304 -19.197 1.00 83.38 597 GLU A O 1
ATOM 4809 N N . ALA A 1 598 ? 4.866 -13.069 -21.045 1.00 85.25 598 ALA A N 1
ATOM 4810 C CA . ALA A 1 598 ? 6.081 -12.283 -21.003 1.00 85.25 598 ALA A CA 1
ATOM 4811 C C . ALA A 1 598 ? 5.859 -10.951 -21.719 1.00 85.25 598 ALA A C 1
ATOM 4813 O O . ALA A 1 598 ? 5.105 -10.864 -22.693 1.00 85.25 598 ALA A O 1
ATOM 4814 N N . SER A 1 599 ? 6.532 -9.912 -21.243 1.00 89.44 599 SER A N 1
ATOM 4815 C CA . SER A 1 599 ? 6.452 -8.582 -21.826 1.00 89.44 599 SER A CA 1
ATOM 4816 C C . SER A 1 599 ? 7.825 -7.921 -21.859 1.00 89.44 599 SER A C 1
ATOM 4818 O O . SER A 1 599 ? 8.702 -8.226 -21.050 1.00 89.44 599 SER A O 1
ATOM 4820 N N . CYS A 1 600 ? 8.046 -7.072 -22.857 1.00 92.06 600 CYS A N 1
ATOM 4821 C CA . CYS A 1 600 ? 9.289 -6.335 -23.012 1.00 92.06 600 CYS A CA 1
ATOM 4822 C C . CYS A 1 600 ? 9.006 -4.951 -23.593 1.00 92.06 600 CYS A C 1
ATOM 4824 O O . CYS A 1 600 ? 8.341 -4.834 -24.624 1.00 92.06 600 CYS A O 1
ATOM 4826 N N . PHE A 1 601 ? 9.537 -3.918 -22.944 1.00 95.50 601 PHE A N 1
ATOM 4827 C CA . PHE A 1 601 ? 9.581 -2.562 -23.472 1.00 95.50 601 PHE A CA 1
ATOM 4828 C C . PHE A 1 601 ? 11.037 -2.222 -23.776 1.00 95.50 601 PHE A C 1
ATOM 4830 O O . PHE A 1 601 ? 11.821 -2.012 -22.854 1.00 95.50 601 PHE A O 1
ATOM 4837 N N . LEU A 1 602 ? 11.398 -2.170 -25.056 1.00 94.31 602 LEU A N 1
ATOM 4838 C CA . LEU A 1 602 ? 12.723 -1.736 -25.481 1.00 94.31 602 LEU A CA 1
ATOM 4839 C C . LEU A 1 602 ? 12.693 -0.245 -25.796 1.00 94.31 602 LEU A C 1
ATOM 4841 O O . LEU A 1 602 ? 12.070 0.188 -26.769 1.00 94.31 602 LEU A O 1
ATOM 4845 N N . GLU A 1 603 ? 13.361 0.529 -24.947 1.00 92.75 603 GLU A N 1
ATOM 4846 C CA . GLU A 1 603 ? 13.441 1.981 -25.062 1.00 92.75 603 GLU A CA 1
ATOM 4847 C C . GLU A 1 603 ? 14.478 2.413 -26.108 1.00 92.75 603 GLU A C 1
ATOM 4849 O O . GLU A 1 603 ? 15.547 1.816 -26.215 1.00 92.75 603 GLU A O 1
ATOM 4854 N N . ASN A 1 604 ? 14.191 3.504 -26.830 1.00 90.38 604 ASN A N 1
ATOM 4855 C CA . ASN A 1 604 ? 15.153 4.207 -27.689 1.00 90.38 604 ASN A CA 1
ATOM 4856 C C . ASN A 1 604 ? 15.955 3.290 -28.641 1.00 90.38 604 ASN A C 1
ATOM 4858 O O . ASN A 1 604 ? 17.185 3.373 -28.711 1.00 90.38 604 ASN A O 1
ATOM 4862 N N . ILE A 1 605 ? 15.269 2.436 -29.409 1.00 93.75 605 ILE A N 1
ATOM 4863 C CA . ILE A 1 605 ? 15.865 1.443 -30.320 1.00 93.75 605 ILE A CA 1
ATOM 4864 C C . ILE A 1 605 ? 16.914 2.065 -31.241 1.00 93.75 605 ILE A C 1
ATOM 4866 O O . ILE A 1 605 ? 18.024 1.541 -31.360 1.00 93.75 605 ILE A O 1
ATOM 4870 N N . ARG A 1 606 ? 16.599 3.206 -31.863 1.00 91.81 606 ARG A N 1
ATOM 4871 C CA . ARG A 1 606 ? 17.537 3.933 -32.723 1.00 91.81 606 ARG A CA 1
ATOM 4872 C C . ARG A 1 606 ? 18.871 4.213 -32.030 1.00 91.81 606 ARG A C 1
ATOM 4874 O O . ARG A 1 606 ? 19.931 3.972 -32.604 1.00 91.81 606 ARG A O 1
ATOM 4881 N N . GLU A 1 607 ? 18.828 4.713 -30.799 1.00 91.56 607 GLU A N 1
ATOM 4882 C CA . GLU A 1 607 ? 20.024 5.049 -30.028 1.00 91.56 607 GLU A CA 1
ATOM 4883 C C . GLU A 1 607 ? 20.753 3.795 -29.527 1.00 91.56 607 GLU A C 1
ATOM 4885 O O . GLU A 1 607 ? 21.981 3.726 -29.625 1.00 91.56 607 GLU A O 1
ATOM 4890 N N . GLY A 1 608 ? 20.014 2.785 -29.060 1.00 90.50 608 GLY A N 1
ATOM 4891 C CA . GLY A 1 608 ? 20.566 1.514 -28.591 1.00 90.50 608 GLY A CA 1
ATOM 4892 C C . GLY A 1 608 ? 21.362 0.784 -29.676 1.00 90.50 608 GLY A C 1
ATOM 4893 O O . GLY A 1 608 ? 22.518 0.406 -29.463 1.00 90.50 608 GLY A O 1
ATOM 4894 N N . PHE A 1 609 ? 20.824 0.694 -30.897 1.00 92.56 609 PHE A N 1
ATOM 4895 C CA . PHE A 1 609 ? 21.555 0.119 -32.034 1.00 92.56 609 PHE A CA 1
ATOM 4896 C C . PHE A 1 609 ? 22.816 0.915 -32.392 1.00 92.56 609 PHE A C 1
ATOM 4898 O O . PHE A 1 609 ? 23.827 0.312 -32.751 1.00 92.56 609 PHE A O 1
ATOM 4905 N N . MET A 1 610 ? 22.789 2.247 -32.276 1.00 90.56 610 MET A N 1
ATOM 4906 C CA . MET A 1 610 ? 23.961 3.083 -32.557 1.00 90.56 610 MET A CA 1
ATOM 4907 C C . MET A 1 610 ? 25.052 2.971 -31.485 1.00 90.56 610 MET A C 1
ATOM 4909 O O . MET A 1 610 ? 26.233 2.957 -31.827 1.00 90.56 610 MET A O 1
ATOM 4913 N N . LYS A 1 611 ? 24.680 2.926 -30.200 1.00 91.81 611 LYS A N 1
ATOM 4914 C CA . LYS A 1 611 ? 25.632 2.970 -29.077 1.00 91.81 611 LYS A CA 1
ATOM 4915 C C . LYS A 1 611 ? 26.111 1.594 -28.621 1.00 91.81 611 LYS A C 1
ATOM 4917 O O . LYS A 1 611 ? 27.272 1.455 -28.249 1.00 91.81 611 LYS A O 1
ATOM 4922 N N . GLN A 1 612 ? 25.225 0.603 -28.607 1.00 89.81 612 GLN A N 1
ATOM 4923 C CA . GLN A 1 612 ? 25.466 -0.709 -27.992 1.00 89.81 612 GLN A CA 1
ATOM 4924 C C . GLN A 1 612 ? 25.487 -1.848 -29.021 1.00 89.81 612 GLN A C 1
ATOM 4926 O O . GLN A 1 612 ? 26.114 -2.883 -28.789 1.00 89.81 612 GLN A O 1
ATOM 4931 N N . GLY A 1 613 ? 24.853 -1.643 -30.179 1.00 90.62 613 GLY A N 1
ATOM 4932 C CA . GLY A 1 613 ? 24.858 -2.576 -31.303 1.00 90.62 613 GLY A CA 1
ATOM 4933 C C . GLY A 1 613 ? 23.810 -3.689 -31.206 1.00 90.62 613 GLY A C 1
ATOM 4934 O O . GLY A 1 613 ? 23.226 -3.960 -30.158 1.00 90.62 613 GLY A O 1
ATOM 4935 N N . THR A 1 614 ? 23.592 -4.374 -32.331 1.00 90.56 614 THR A N 1
ATOM 4936 C CA . THR A 1 614 ? 22.509 -5.355 -32.520 1.00 90.56 614 THR A CA 1
ATOM 4937 C C . THR A 1 614 ? 22.496 -6.479 -31.482 1.00 90.56 614 THR A C 1
ATOM 4939 O O . THR A 1 614 ? 21.440 -6.820 -30.958 1.00 90.56 614 THR A O 1
ATOM 4942 N N . LEU A 1 615 ? 23.663 -7.046 -31.152 1.00 87.69 615 LEU A N 1
ATOM 4943 C CA . LEU A 1 615 ? 23.757 -8.163 -30.202 1.00 87.69 615 LEU A CA 1
ATOM 4944 C C . LEU A 1 615 ? 23.324 -7.773 -28.784 1.00 87.69 615 LEU A C 1
ATOM 4946 O O . LEU A 1 615 ? 22.814 -8.621 -28.054 1.00 87.69 615 LEU A O 1
ATOM 4950 N N . HIS A 1 616 ? 23.529 -6.515 -28.389 1.00 90.38 616 HIS A N 1
ATOM 4951 C CA . HIS A 1 616 ? 23.097 -6.029 -27.084 1.00 90.38 616 HIS A CA 1
ATOM 4952 C C . HIS A 1 616 ? 21.573 -5.924 -27.021 1.00 90.38 616 HIS A C 1
ATOM 4954 O O . HIS A 1 616 ? 20.962 -6.491 -26.121 1.00 90.38 616 HIS A O 1
ATOM 4960 N N . MET A 1 617 ? 20.967 -5.306 -28.036 1.00 92.38 617 MET A N 1
ATOM 4961 C CA . MET A 1 617 ? 19.512 -5.144 -28.125 1.00 92.38 617 MET A CA 1
ATOM 4962 C C . MET A 1 617 ? 18.788 -6.497 -28.176 1.00 92.38 617 MET A C 1
ATOM 4964 O O . MET A 1 617 ? 17.764 -6.701 -27.529 1.00 92.38 617 MET A O 1
ATOM 4968 N N . GLN A 1 618 ? 19.360 -7.467 -28.894 1.00 91.19 618 GLN A N 1
ATOM 4969 C CA . GLN A 1 618 ? 18.863 -8.843 -28.916 1.00 91.19 618 GLN A CA 1
ATOM 4970 C C . GLN A 1 618 ? 18.951 -9.531 -27.543 1.00 91.19 618 GLN A C 1
ATOM 4972 O O . GLN A 1 618 ? 18.045 -10.278 -27.169 1.00 91.19 618 GLN A O 1
ATOM 4977 N N . ALA A 1 619 ? 20.027 -9.297 -26.787 1.00 88.50 619 ALA A N 1
ATOM 4978 C CA . ALA A 1 619 ? 20.195 -9.843 -25.439 1.00 88.50 619 ALA A CA 1
ATOM 4979 C C . ALA A 1 619 ? 19.227 -9.230 -24.432 1.00 88.50 619 ALA A C 1
ATOM 4981 O O . ALA A 1 619 ? 18.700 -9.957 -23.589 1.00 88.50 619 ALA A O 1
ATOM 4982 N N . GLU A 1 620 ? 18.961 -7.932 -24.543 1.00 89.75 620 GLU A N 1
ATOM 4983 C CA . GLU A 1 620 ? 17.971 -7.235 -23.728 1.00 89.75 620 GLU A CA 1
ATOM 4984 C C . GLU A 1 620 ? 16.571 -7.815 -23.960 1.00 89.75 620 GLU A C 1
ATOM 4986 O O . GLU A 1 620 ? 15.946 -8.287 -23.010 1.00 89.75 620 GLU A O 1
ATOM 4991 N N . LEU A 1 621 ? 16.151 -7.937 -25.227 1.00 90.06 621 LEU A N 1
ATOM 4992 C CA . LEU A 1 621 ? 14.871 -8.550 -25.597 1.00 90.06 621 LEU A CA 1
ATOM 4993 C C . LEU A 1 621 ? 14.712 -9.962 -25.018 1.00 90.06 621 LEU A C 1
ATOM 4995 O O . LEU A 1 621 ? 13.713 -10.278 -24.370 1.00 90.06 621 LEU A O 1
ATOM 4999 N N . LEU A 1 622 ? 15.704 -10.828 -25.253 1.00 87.62 622 LEU A N 1
ATOM 5000 C CA . LEU A 1 622 ? 15.659 -12.213 -24.788 1.00 87.62 622 LEU A CA 1
ATOM 5001 C C . LEU A 1 622 ? 15.682 -12.296 -23.263 1.00 87.62 622 LEU A C 1
ATOM 5003 O O . LEU A 1 622 ? 15.005 -13.155 -22.696 1.00 87.62 622 LEU A O 1
ATOM 5007 N N . SER A 1 623 ? 16.425 -11.416 -22.592 1.00 85.56 623 SER A N 1
ATOM 5008 C CA . SER A 1 623 ? 16.476 -11.392 -21.130 1.00 85.56 623 SER A CA 1
ATOM 5009 C C . SER A 1 623 ? 15.130 -10.991 -20.531 1.00 85.56 623 SER A C 1
ATOM 5011 O O . SER A 1 623 ? 14.661 -11.647 -19.601 1.00 85.56 623 SER A O 1
ATOM 5013 N N . SER A 1 624 ? 14.473 -9.979 -21.106 1.00 83.88 624 SER A N 1
ATOM 5014 C CA . SER A 1 624 ? 13.139 -9.544 -20.683 1.00 83.88 624 SER A CA 1
ATOM 5015 C C . SER A 1 624 ? 12.082 -10.624 -20.907 1.00 83.88 624 SER A C 1
ATOM 5017 O O . SER A 1 624 ? 11.295 -10.907 -20.012 1.00 83.88 624 SER A O 1
ATOM 5019 N N . ILE A 1 625 ? 12.073 -11.284 -22.070 1.00 83.69 625 ILE A N 1
ATOM 5020 C CA . ILE A 1 625 ? 11.035 -12.279 -22.389 1.00 83.69 625 ILE A CA 1
ATOM 5021 C C . ILE A 1 625 ? 11.250 -13.605 -21.636 1.00 83.69 625 ILE A C 1
ATOM 5023 O O . ILE A 1 625 ? 10.291 -14.298 -21.279 1.00 83.69 625 ILE A O 1
ATOM 5027 N N . SER A 1 626 ? 12.505 -13.991 -21.390 1.00 78.94 626 SER A N 1
ATOM 5028 C CA . SER A 1 626 ? 12.837 -15.257 -20.720 1.00 78.94 626 SER A CA 1
ATOM 5029 C C . SER A 1 626 ? 12.860 -15.178 -19.191 1.00 78.94 626 SER A C 1
ATOM 5031 O O . SER A 1 626 ? 12.990 -16.225 -18.551 1.00 78.94 626 SER A O 1
ATOM 5033 N N . ASN A 1 627 ? 12.753 -13.978 -18.601 1.00 68.94 627 ASN A N 1
ATOM 5034 C CA . ASN A 1 627 ? 12.963 -13.713 -17.169 1.00 68.94 627 ASN A CA 1
ATOM 5035 C C . ASN A 1 627 ? 14.297 -14.270 -16.626 1.00 68.94 627 ASN A C 1
ATOM 5037 O O . ASN A 1 627 ? 14.427 -14.564 -15.439 1.00 68.94 627 ASN A O 1
ATOM 5041 N N . ASN A 1 628 ? 15.296 -14.436 -17.494 1.00 72.81 628 ASN A N 1
ATOM 5042 C CA . ASN A 1 628 ? 16.620 -14.954 -17.170 1.00 72.81 628 ASN A CA 1
ATOM 5043 C C . ASN A 1 628 ? 17.680 -14.085 -17.842 1.00 72.81 628 ASN A C 1
ATOM 5045 O O . ASN A 1 628 ? 17.456 -13.542 -18.918 1.00 72.81 628 ASN A O 1
ATOM 5049 N N . LYS A 1 629 ? 18.866 -13.968 -17.237 1.00 75.69 629 LYS A N 1
ATOM 5050 C CA . LYS A 1 629 ? 19.967 -13.232 -17.872 1.00 75.69 629 LYS A CA 1
ATOM 5051 C C . LYS A 1 629 ? 20.462 -13.996 -19.100 1.00 75.69 629 LYS A C 1
ATOM 5053 O O . LYS A 1 629 ? 20.968 -15.107 -18.960 1.00 75.69 629 LYS A O 1
ATOM 5058 N N . VAL A 1 630 ? 20.355 -13.379 -20.275 1.00 78.56 630 VAL A N 1
ATOM 5059 C CA . VAL A 1 630 ? 20.911 -13.885 -21.535 1.00 78.56 630 VAL A CA 1
ATOM 5060 C C . VAL A 1 630 ? 22.109 -13.026 -21.925 1.00 78.56 630 VAL A C 1
ATOM 5062 O O . VAL A 1 630 ? 21.985 -11.815 -22.093 1.00 78.56 630 VAL A O 1
ATOM 5065 N N . GLY A 1 631 ? 23.288 -13.638 -22.059 1.00 77.81 631 GLY A N 1
ATOM 5066 C CA . GLY A 1 631 ? 24.493 -12.938 -22.493 1.00 77.81 631 GLY A CA 1
ATOM 5067 C C . GLY A 1 631 ? 24.631 -12.881 -24.016 1.00 77.81 631 GLY A C 1
ATOM 5068 O O . GLY A 1 631 ? 24.178 -13.766 -24.741 1.00 77.81 631 GLY A O 1
ATOM 5069 N N . SER A 1 632 ? 25.368 -11.889 -24.520 1.00 76.38 632 SER A N 1
ATOM 5070 C CA . SER A 1 632 ? 25.739 -11.798 -25.945 1.00 76.38 632 SER A CA 1
ATOM 5071 C C . SER A 1 632 ? 26.526 -13.027 -26.438 1.00 76.38 632 SER A C 1
ATOM 5073 O O . SER A 1 632 ? 26.414 -13.438 -27.598 1.00 76.38 632 SER A O 1
ATOM 5075 N N . SER A 1 633 ? 27.286 -13.666 -25.543 1.00 72.88 633 SER A N 1
ATOM 5076 C CA . SER A 1 633 ? 28.013 -14.911 -25.808 1.00 72.88 633 SER A CA 1
ATOM 5077 C C . SER A 1 633 ? 27.087 -16.122 -25.970 1.00 72.88 633 SER A C 1
ATOM 5079 O O . SER A 1 633 ? 27.415 -17.025 -26.739 1.00 72.88 633 SER A O 1
ATOM 5081 N N . ASP A 1 634 ? 25.924 -16.137 -25.312 1.00 71.50 634 ASP A N 1
ATOM 5082 C CA . ASP A 1 634 ? 24.916 -17.193 -25.459 1.00 71.50 634 ASP A CA 1
ATOM 5083 C C . ASP A 1 634 ? 24.228 -17.101 -26.819 1.00 71.50 634 ASP A C 1
ATOM 5085 O O . ASP A 1 634 ? 24.082 -18.113 -27.507 1.00 71.50 634 ASP A O 1
ATOM 5089 N N . ILE A 1 635 ? 23.897 -15.878 -27.241 1.00 79.19 635 ILE A N 1
ATOM 5090 C CA . ILE A 1 635 ? 23.305 -15.595 -28.555 1.00 79.19 635 ILE A CA 1
ATOM 5091 C C . ILE A 1 635 ? 24.260 -16.006 -29.671 1.00 79.19 635 ILE A C 1
ATOM 5093 O O . ILE A 1 635 ? 23.852 -16.673 -30.619 1.00 79.19 635 ILE A O 1
ATOM 5097 N N . SER A 1 636 ? 25.543 -15.671 -29.531 1.00 75.69 636 SER A N 1
ATOM 5098 C CA . SER A 1 636 ? 26.571 -16.019 -30.519 1.00 75.69 636 SER A CA 1
ATOM 5099 C C . SER A 1 636 ? 26.777 -17.534 -30.645 1.00 75.69 636 SER A C 1
ATOM 5101 O O . SER A 1 636 ? 27.105 -18.022 -31.721 1.00 75.69 636 SER A O 1
ATOM 5103 N N . LYS A 1 637 ? 26.579 -18.291 -29.556 1.00 71.50 637 LYS A N 1
ATOM 5104 C CA . LYS A 1 637 ? 26.748 -19.754 -29.526 1.00 71.50 637 LYS A CA 1
ATOM 5105 C C . LYS A 1 637 ? 25.514 -20.521 -29.996 1.00 71.50 637 LYS A C 1
ATOM 5107 O O . LYS A 1 637 ? 25.659 -21.543 -30.658 1.00 71.50 637 LYS A O 1
ATOM 5112 N N . LYS A 1 638 ? 24.318 -20.082 -29.595 1.00 74.06 638 LYS A N 1
ATOM 5113 C CA . LYS A 1 638 ? 23.053 -20.806 -29.820 1.00 74.06 638 LYS A CA 1
ATOM 5114 C C . LYS A 1 638 ? 22.255 -20.272 -31.012 1.00 74.06 638 LYS A C 1
ATOM 5116 O O . LYS A 1 638 ? 21.418 -20.994 -31.542 1.00 74.06 638 LYS A O 1
ATOM 5121 N N . GLY A 1 639 ? 22.533 -19.042 -31.440 1.00 80.00 639 GLY A N 1
ATOM 5122 C CA . GLY A 1 639 ? 21.812 -18.331 -32.490 1.00 80.00 639 GLY A CA 1
ATOM 5123 C C . GLY A 1 639 ? 20.565 -17.621 -31.959 1.00 80.00 639 GLY A C 1
ATOM 5124 O O . GLY A 1 639 ? 19.699 -18.242 -31.343 1.00 80.00 639 GLY A O 1
ATOM 5125 N N . PHE A 1 640 ? 20.444 -16.319 -32.247 1.00 81.94 640 PHE A N 1
ATOM 5126 C CA . PHE A 1 640 ? 19.317 -15.482 -31.813 1.00 81.94 640 PHE A CA 1
ATOM 5127 C C . PHE A 1 640 ? 17.956 -16.075 -32.200 1.00 81.94 640 PHE A C 1
ATOM 5129 O O . PHE A 1 640 ? 17.094 -16.240 -31.344 1.00 81.94 640 PHE A O 1
ATOM 5136 N N . GLN A 1 641 ? 17.786 -16.471 -33.466 1.00 77.81 641 GLN A N 1
ATOM 5137 C CA . GLN A 1 641 ? 16.505 -16.979 -33.964 1.00 77.81 641 GLN A CA 1
ATOM 5138 C C . GLN A 1 641 ? 16.078 -18.282 -33.277 1.00 77.81 641 GLN A C 1
ATOM 5140 O O . GLN A 1 641 ? 14.897 -18.490 -33.028 1.00 77.81 641 GLN A O 1
ATOM 5145 N N . VAL A 1 642 ? 17.029 -19.156 -32.933 1.00 78.06 642 VAL A N 1
ATOM 5146 C CA . VAL A 1 642 ? 16.737 -20.405 -32.212 1.00 78.06 642 VAL A CA 1
ATOM 5147 C C . VAL A 1 642 ? 16.224 -20.089 -30.809 1.00 78.06 642 VAL A C 1
ATOM 5149 O O . VAL A 1 642 ? 15.236 -20.671 -30.363 1.00 78.06 642 VAL A O 1
ATOM 5152 N N . MET A 1 643 ? 16.858 -19.128 -30.134 1.00 77.19 643 MET A N 1
ATOM 5153 C CA . MET A 1 643 ? 16.445 -18.686 -28.803 1.00 77.19 643 MET A CA 1
ATOM 5154 C C . MET A 1 643 ? 15.086 -17.979 -28.839 1.00 77.19 643 MET A C 1
ATOM 5156 O O . MET A 1 643 ? 14.209 -18.311 -28.042 1.00 77.19 643 MET A O 1
ATOM 5160 N N . LEU A 1 644 ? 14.872 -17.083 -29.803 1.00 78.25 644 LEU A N 1
ATOM 5161 C CA . LEU A 1 644 ? 13.600 -16.387 -29.991 1.00 78.25 644 LEU A CA 1
ATOM 5162 C C . LEU A 1 644 ? 12.461 -17.376 -30.298 1.00 78.25 644 LEU A C 1
ATOM 5164 O O . LEU A 1 644 ? 11.410 -17.312 -29.668 1.00 78.25 644 LEU A O 1
ATOM 5168 N N . ASN A 1 645 ? 12.692 -18.364 -31.170 1.00 75.62 645 ASN A N 1
ATOM 5169 C CA . ASN A 1 645 ? 11.703 -19.397 -31.504 1.00 75.62 645 ASN A CA 1
ATOM 5170 C C . ASN A 1 645 ? 11.356 -20.295 -30.310 1.00 75.62 645 ASN A C 1
ATOM 5172 O O . ASN A 1 645 ? 10.200 -20.683 -30.160 1.00 75.62 645 ASN A O 1
ATOM 5176 N N . SER A 1 646 ? 12.324 -20.608 -29.439 1.00 71.44 646 SER A N 1
ATOM 5177 C CA . SER A 1 646 ? 12.046 -21.370 -28.211 1.00 71.44 646 SER A CA 1
ATOM 5178 C C . SER A 1 646 ? 11.144 -20.612 -27.228 1.00 71.44 646 SER A C 1
ATOM 5180 O O . SER A 1 646 ? 10.425 -21.234 -26.451 1.00 71.44 646 SER A O 1
ATOM 5182 N N . LEU A 1 647 ? 11.136 -19.277 -27.303 1.00 68.62 647 LEU A N 1
ATOM 5183 C CA . LEU A 1 647 ? 10.246 -18.400 -26.537 1.00 68.62 647 LEU A CA 1
ATOM 5184 C C . LEU A 1 647 ? 8.918 -18.121 -27.263 1.00 68.62 647 LEU A C 1
ATOM 5186 O O . LEU A 1 647 ? 7.938 -17.763 -26.615 1.00 68.62 647 LEU A O 1
ATOM 5190 N N . GLY A 1 648 ? 8.855 -18.339 -28.581 1.00 62.81 648 GLY A N 1
ATOM 5191 C CA . GLY A 1 648 ? 7.683 -18.117 -29.439 1.00 62.81 648 GLY A CA 1
ATOM 5192 C C . GLY A 1 648 ? 6.480 -19.033 -29.180 1.00 62.81 648 GLY A C 1
ATOM 5193 O O . GLY A 1 648 ? 5.489 -18.929 -29.891 1.00 62.81 648 GLY A O 1
ATOM 5194 N N . GLN A 1 649 ? 6.534 -19.908 -28.170 1.00 70.88 649 GLN A N 1
ATOM 5195 C CA . GLN A 1 649 ? 5.385 -20.685 -27.672 1.00 70.88 649 GLN A CA 1
ATOM 5196 C C . GLN A 1 649 ? 4.585 -19.955 -26.581 1.00 70.88 649 GLN A C 1
ATOM 5198 O O . GLN A 1 649 ? 3.619 -20.505 -26.066 1.00 70.88 649 GLN A O 1
ATOM 5203 N N . ARG A 1 650 ? 4.994 -18.738 -26.209 1.00 76.25 650 ARG A N 1
ATOM 5204 C CA . ARG A 1 650 ? 4.367 -17.935 -25.153 1.00 76.25 650 ARG A CA 1
ATOM 5205 C C . ARG A 1 650 ? 3.611 -16.764 -25.757 1.00 76.25 650 ARG A C 1
ATOM 5207 O O . ARG A 1 650 ? 4.067 -16.170 -26.736 1.00 76.25 650 ARG A O 1
ATOM 5214 N N . LYS A 1 651 ? 2.487 -16.390 -25.151 1.00 85.19 651 LYS A N 1
ATOM 5215 C CA . LYS A 1 651 ? 1.766 -15.162 -25.509 1.00 85.19 651 LYS A CA 1
ATOM 5216 C C . LYS A 1 651 ? 2.546 -13.937 -25.009 1.00 85.19 651 LYS A C 1
ATOM 5218 O O . LYS A 1 651 ? 2.642 -13.743 -23.797 1.00 85.19 651 LYS A O 1
ATOM 5223 N N . VAL A 1 652 ? 3.086 -13.106 -25.909 1.00 89.00 652 VAL A N 1
ATOM 5224 C CA . VAL A 1 652 ? 3.987 -11.989 -25.541 1.00 89.00 652 VAL A CA 1
ATOM 5225 C C . VAL A 1 652 ? 3.473 -10.598 -25.919 1.00 89.00 652 VAL A C 1
ATOM 5227 O O . VAL A 1 652 ? 2.765 -10.442 -26.915 1.00 89.00 652 VAL A O 1
ATOM 5230 N N . LEU A 1 653 ? 3.869 -9.588 -25.136 1.00 92.50 653 LEU A N 1
ATOM 5231 C CA . LEU A 1 653 ? 3.720 -8.165 -25.463 1.00 92.50 653 LEU A CA 1
ATOM 5232 C C . LEU A 1 653 ? 5.091 -7.520 -25.669 1.00 92.50 653 LEU A C 1
ATOM 5234 O O . LEU A 1 653 ? 5.890 -7.472 -24.738 1.00 92.50 653 LEU A O 1
ATOM 5238 N N . ILE A 1 654 ? 5.360 -6.983 -26.855 1.00 93.94 654 ILE A N 1
ATOM 5239 C CA . ILE A 1 654 ? 6.641 -6.329 -27.159 1.00 93.94 654 ILE A CA 1
ATOM 5240 C C . ILE A 1 654 ? 6.388 -4.888 -27.593 1.00 93.94 654 ILE A C 1
ATOM 5242 O O . ILE A 1 654 ? 5.575 -4.650 -28.481 1.00 93.94 654 ILE A O 1
ATOM 5246 N N . VAL A 1 655 ? 7.110 -3.934 -27.010 1.00 96.88 655 VAL A N 1
ATOM 5247 C CA . VAL A 1 655 ? 7.133 -2.538 -27.458 1.00 96.88 655 VAL A CA 1
ATOM 5248 C C . VAL A 1 655 ? 8.527 -2.191 -27.958 1.00 96.88 655 VAL A C 1
ATOM 5250 O O . VAL A 1 655 ? 9.502 -2.338 -27.225 1.00 96.88 655 VAL A O 1
ATOM 5253 N N . LEU A 1 656 ? 8.608 -1.729 -29.205 1.00 96.00 656 LEU A N 1
ATOM 5254 C CA . LEU A 1 656 ? 9.823 -1.214 -29.831 1.00 96.00 656 LEU A CA 1
ATOM 5255 C C . LEU A 1 656 ? 9.701 0.306 -29.966 1.00 96.00 656 LEU A C 1
ATOM 5257 O O . LEU A 1 656 ? 8.936 0.795 -30.802 1.00 96.00 656 LEU A O 1
ATOM 5261 N N . ASP A 1 657 ? 10.418 1.050 -29.127 1.00 96.56 657 ASP A N 1
ATOM 5262 C CA . ASP A 1 657 ? 10.317 2.509 -29.068 1.00 96.56 657 ASP A CA 1
ATOM 5263 C C . ASP A 1 657 ? 11.377 3.228 -29.924 1.00 96.56 657 ASP A C 1
ATOM 5265 O O . ASP A 1 657 ? 12.548 2.867 -29.914 1.00 96.56 657 ASP A O 1
ATOM 5269 N N . ASP A 1 658 ? 10.961 4.270 -30.646 1.00 94.25 658 ASP A N 1
ATOM 5270 C CA . ASP A 1 658 ? 11.766 5.143 -31.515 1.00 94.25 658 ASP A CA 1
ATOM 5271 C C . ASP A 1 658 ? 12.582 4.377 -32.571 1.00 94.25 658 ASP A C 1
ATOM 5273 O O . ASP A 1 658 ? 13.799 4.520 -32.685 1.00 94.25 658 ASP A O 1
ATOM 5277 N N . VAL A 1 659 ? 11.896 3.553 -33.367 1.00 94.62 659 VAL A N 1
ATOM 5278 C CA . VAL A 1 659 ? 12.492 2.812 -34.491 1.00 94.62 659 VAL A CA 1
ATOM 5279 C C . VAL A 1 659 ? 12.576 3.700 -35.736 1.00 94.62 659 VAL A C 1
ATOM 5281 O O . VAL A 1 659 ? 11.585 4.336 -36.112 1.00 94.62 659 VAL A O 1
ATOM 5284 N N . ASP A 1 660 ? 13.727 3.718 -36.413 1.00 94.00 660 ASP A N 1
ATOM 5285 C CA . ASP A 1 660 ? 13.953 4.521 -37.627 1.00 94.00 660 ASP A CA 1
ATOM 5286 C C . ASP A 1 660 ? 14.408 3.719 -38.853 1.00 94.00 660 ASP A C 1
ATOM 5288 O O . ASP A 1 660 ? 14.483 4.280 -39.946 1.00 94.00 660 ASP A O 1
ATOM 5292 N N . ARG A 1 661 ? 14.675 2.414 -38.713 1.00 92.69 661 ARG A N 1
ATOM 5293 C CA . ARG A 1 661 ? 15.073 1.555 -39.836 1.00 92.69 661 ARG A CA 1
ATOM 5294 C C . ARG A 1 661 ? 14.440 0.167 -39.777 1.00 92.69 661 ARG A C 1
ATOM 5296 O O . ARG A 1 661 ? 14.233 -0.400 -38.709 1.00 92.69 661 ARG A O 1
ATOM 5303 N N . LEU A 1 662 ? 14.192 -0.411 -40.953 1.00 90.31 662 LEU A N 1
ATOM 5304 C CA . LEU A 1 662 ? 13.579 -1.735 -41.099 1.00 90.31 662 LEU A CA 1
ATOM 5305 C C . LEU A 1 662 ? 14.447 -2.857 -40.509 1.00 90.31 662 LEU A C 1
ATOM 5307 O O . LEU A 1 662 ? 13.936 -3.752 -39.843 1.00 90.31 662 LEU A O 1
ATOM 5311 N N . ASP A 1 663 ? 15.763 -2.775 -40.698 1.00 89.31 663 ASP A N 1
ATOM 5312 C CA . ASP A 1 663 ? 16.708 -3.793 -40.238 1.00 89.31 663 ASP A CA 1
ATOM 5313 C C . ASP A 1 663 ? 16.785 -3.898 -38.707 1.00 89.31 663 ASP A C 1
ATOM 5315 O O . ASP A 1 663 ? 17.107 -4.962 -38.186 1.00 89.31 663 ASP A O 1
ATOM 5319 N N . GLN A 1 664 ? 16.431 -2.837 -37.969 1.00 92.75 664 GLN A N 1
ATOM 5320 C CA . GLN A 1 664 ? 16.282 -2.892 -36.509 1.00 92.75 664 GLN A CA 1
ATOM 5321 C C . GLN A 1 664 ? 15.120 -3.809 -36.103 1.00 92.75 664 GLN A C 1
ATOM 5323 O O . GLN A 1 664 ? 15.254 -4.610 -35.179 1.00 92.75 664 GLN A O 1
ATOM 5328 N N . ILE A 1 665 ? 13.990 -3.715 -36.812 1.00 89.81 665 ILE A N 1
ATOM 5329 C CA . ILE A 1 665 ? 12.803 -4.543 -36.563 1.00 89.81 665 ILE A CA 1
ATOM 5330 C C . ILE A 1 665 ? 13.108 -5.994 -36.929 1.00 89.81 665 ILE A C 1
ATOM 5332 O O . ILE A 1 665 ? 12.869 -6.891 -36.123 1.00 89.81 665 ILE A O 1
ATOM 5336 N N . GLU A 1 666 ? 13.681 -6.228 -38.112 1.00 88.69 666 GLU A N 1
ATOM 5337 C CA . GLU A 1 666 ? 14.049 -7.571 -38.577 1.00 88.69 666 GLU A CA 1
ATOM 5338 C C . GLU A 1 666 ? 15.064 -8.239 -37.641 1.00 88.69 666 GLU A C 1
ATOM 5340 O O . GLU A 1 666 ? 14.943 -9.427 -37.339 1.00 88.69 666 GLU A O 1
ATOM 5345 N N . ALA A 1 667 ? 16.028 -7.477 -37.116 1.00 88.12 667 ALA A N 1
ATOM 5346 C CA . ALA A 1 667 ? 17.009 -7.990 -36.169 1.00 88.12 667 ALA A CA 1
ATOM 5347 C C . ALA A 1 667 ? 16.409 -8.391 -34.810 1.00 88.12 667 ALA A C 1
ATOM 5349 O O . ALA A 1 667 ? 16.994 -9.240 -34.138 1.00 88.12 667 ALA A O 1
ATOM 5350 N N . LEU A 1 668 ? 15.283 -7.801 -34.392 1.00 89.62 668 LEU A N 1
ATOM 5351 C CA . LEU A 1 668 ? 14.645 -8.071 -33.095 1.00 89.62 668 LEU A CA 1
ATOM 5352 C C . LEU A 1 668 ? 13.483 -9.065 -33.182 1.00 89.62 668 LEU A C 1
ATOM 5354 O O . LEU A 1 668 ? 13.304 -9.877 -32.279 1.00 89.62 668 LEU A O 1
ATOM 5358 N N . LEU A 1 669 ? 12.690 -9.011 -34.249 1.00 85.38 669 LEU A N 1
ATOM 5359 C CA . LEU A 1 669 ? 11.478 -9.822 -34.399 1.00 85.38 669 LEU A CA 1
ATOM 5360 C C . LEU A 1 669 ? 11.644 -10.992 -35.380 1.00 85.38 669 LEU A C 1
ATOM 5362 O O . LEU A 1 669 ? 10.760 -11.848 -35.446 1.00 85.38 669 LEU A O 1
ATOM 5366 N N . GLY A 1 670 ? 12.748 -11.041 -36.133 1.00 77.81 670 GLY A N 1
ATOM 5367 C CA . GLY A 1 670 ? 12.964 -12.005 -37.213 1.00 77.81 670 GLY A CA 1
ATOM 5368 C C . GLY A 1 670 ? 12.161 -11.687 -38.486 1.00 77.81 670 GLY A C 1
ATOM 5369 O O . GLY A 1 670 ? 11.304 -10.807 -38.503 1.00 77.81 670 GLY A O 1
ATOM 5370 N N . GLY A 1 671 ? 12.442 -12.418 -39.574 1.00 64.50 671 GLY A N 1
ATOM 5371 C CA . GLY A 1 671 ? 11.822 -12.207 -40.898 1.00 64.50 671 GLY A CA 1
ATOM 5372 C C . GLY A 1 671 ? 10.433 -12.841 -41.098 1.00 64.50 671 GLY A C 1
ATOM 5373 O O . GLY A 1 671 ? 9.761 -12.554 -42.084 1.00 64.50 671 GLY A O 1
ATOM 5374 N N . GLN A 1 672 ? 9.990 -13.700 -40.175 1.00 59.75 672 GLN A N 1
ATOM 5375 C CA . GLN A 1 672 ? 8.615 -14.201 -40.070 1.00 59.75 672 GLN A CA 1
ATOM 5376 C C . GLN A 1 672 ? 8.248 -14.165 -38.587 1.00 59.75 672 GLN A C 1
ATOM 5378 O O . GLN A 1 672 ? 8.893 -14.842 -37.792 1.00 59.75 672 GLN A O 1
ATOM 5383 N N . HIS A 1 673 ? 7.262 -13.353 -38.205 1.00 62.50 673 HIS A N 1
ATOM 5384 C CA . HIS A 1 673 ? 6.864 -13.098 -36.814 1.00 62.50 673 HIS A CA 1
ATOM 5385 C C . HIS A 1 673 ? 6.227 -14.336 -36.148 1.00 62.50 673 HIS A C 1
ATOM 5387 O O . HIS A 1 673 ? 5.024 -14.383 -35.903 1.00 62.50 673 HIS A O 1
ATOM 5393 N N . SER A 1 674 ? 7.029 -15.366 -35.872 1.00 63.09 674 SER A N 1
ATOM 5394 C CA . SER A 1 674 ? 6.614 -16.669 -35.341 1.00 63.09 674 SER A CA 1
ATOM 5395 C C . SER A 1 674 ? 6.393 -16.640 -33.825 1.00 63.09 674 SER A C 1
ATOM 5397 O O . SER A 1 674 ? 6.970 -17.439 -33.086 1.00 63.09 674 SER A O 1
ATOM 5399 N N . PHE A 1 675 ? 5.595 -15.684 -33.355 1.00 75.56 675 PHE A N 1
ATOM 5400 C CA . PHE A 1 675 ? 5.121 -15.643 -31.974 1.00 75.56 675 PHE A CA 1
ATOM 5401 C C . PHE A 1 675 ? 3.829 -16.450 -31.824 1.00 75.56 675 PHE A C 1
ATOM 5403 O O . PHE A 1 675 ? 3.118 -16.711 -32.798 1.00 75.56 675 PHE A O 1
ATOM 5410 N N . TYR A 1 676 ? 3.517 -16.841 -30.591 1.00 75.62 676 TYR A N 1
ATOM 5411 C CA . TYR A 1 676 ? 2.303 -17.585 -30.286 1.00 75.62 676 TYR A CA 1
ATOM 5412 C C . TYR A 1 676 ? 1.059 -16.727 -30.544 1.00 75.62 676 TYR A C 1
ATOM 5414 O O . TYR A 1 676 ? 1.083 -15.500 -30.379 1.00 75.62 676 TYR A O 1
ATOM 5422 N N . GLY A 1 677 ? -0.043 -17.379 -30.916 1.00 81.69 677 GLY A N 1
ATOM 5423 C CA . GLY A 1 677 ? -1.329 -16.719 -31.122 1.00 81.69 677 GLY A CA 1
ATOM 5424 C C . GLY A 1 677 ? -1.767 -15.906 -29.899 1.00 81.69 677 GLY A C 1
ATOM 5425 O O . GLY A 1 677 ? -1.635 -16.352 -28.763 1.00 81.69 677 GLY A O 1
ATOM 5426 N N . GLY A 1 678 ? -2.261 -14.690 -30.124 1.00 83.25 678 GLY A N 1
ATOM 5427 C CA . GLY A 1 678 ? -2.636 -13.737 -29.077 1.00 83.25 678 GLY A CA 1
ATOM 5428 C C . GLY A 1 678 ? -1.527 -12.755 -28.682 1.00 83.25 678 GLY A C 1
ATOM 5429 O O . GLY A 1 678 ? -1.762 -11.904 -27.823 1.00 83.25 678 GLY A O 1
ATOM 5430 N N . SER A 1 679 ? -0.334 -12.840 -29.281 1.00 89.31 679 SER A N 1
ATOM 5431 C CA . SER A 1 679 ? 0.768 -11.900 -29.022 1.00 89.31 679 SER A CA 1
ATOM 5432 C C . SER A 1 679 ? 0.507 -10.520 -29.638 1.00 89.31 679 SER A C 1
ATOM 5434 O O . SER A 1 679 ? -0.161 -10.392 -30.671 1.00 89.31 679 SER A O 1
ATOM 5436 N N . ARG A 1 680 ? 1.031 -9.467 -29.005 1.00 92.12 680 ARG A N 1
ATOM 5437 C CA . ARG A 1 680 ? 0.869 -8.073 -29.440 1.00 92.12 680 ARG A CA 1
ATOM 5438 C C . ARG A 1 680 ? 2.219 -7.378 -29.523 1.00 92.12 680 ARG A C 1
ATOM 5440 O O . ARG A 1 680 ? 3.038 -7.485 -28.616 1.00 92.12 680 ARG A O 1
ATOM 5447 N N . ILE A 1 681 ? 2.442 -6.653 -30.609 1.00 93.62 681 ILE A N 1
ATOM 5448 C CA . ILE A 1 681 ? 3.672 -5.901 -30.842 1.00 93.62 681 ILE A CA 1
ATOM 5449 C C . ILE A 1 681 ? 3.287 -4.452 -31.123 1.00 93.62 681 ILE A C 1
ATOM 5451 O O . ILE A 1 681 ? 2.414 -4.186 -31.946 1.00 93.62 681 ILE A O 1
ATOM 5455 N N . ILE A 1 682 ? 3.926 -3.512 -30.438 1.00 96.31 682 ILE A N 1
ATOM 5456 C CA . ILE A 1 682 ? 3.724 -2.076 -30.622 1.00 96.31 682 ILE A CA 1
ATOM 5457 C C . ILE A 1 682 ? 5.039 -1.473 -31.099 1.00 96.31 682 ILE A C 1
ATOM 5459 O O . ILE A 1 682 ? 6.086 -1.722 -30.510 1.00 96.31 682 ILE A O 1
ATOM 5463 N N . ILE A 1 683 ? 4.995 -0.669 -32.157 1.00 96.19 683 ILE A N 1
ATOM 5464 C CA . ILE A 1 683 ? 6.181 0.001 -32.702 1.00 96.19 683 ILE A CA 1
ATOM 5465 C C . ILE A 1 683 ? 5.928 1.501 -32.697 1.00 96.19 683 ILE A C 1
ATOM 5467 O O . ILE A 1 683 ? 4.964 1.949 -33.313 1.00 96.19 683 ILE A O 1
ATOM 5471 N N . THR A 1 684 ? 6.778 2.293 -32.042 1.00 96.94 684 THR A N 1
ATOM 5472 C CA . THR A 1 684 ? 6.718 3.756 -32.163 1.00 96.94 684 THR A CA 1
ATOM 5473 C C . THR A 1 684 ? 7.731 4.224 -33.206 1.00 96.94 684 THR A C 1
ATOM 5475 O O . THR A 1 684 ? 8.889 3.808 -33.218 1.00 96.94 684 THR A O 1
ATOM 5478 N N . THR A 1 685 ? 7.296 5.076 -34.136 1.00 95.19 685 THR A N 1
ATOM 5479 C CA . THR A 1 685 ? 8.185 5.581 -35.190 1.00 95.19 685 THR A CA 1
ATOM 5480 C C . THR A 1 685 ? 7.762 6.952 -35.708 1.00 95.19 685 THR A C 1
ATOM 5482 O O . THR A 1 685 ? 6.608 7.377 -35.597 1.00 95.19 685 THR A O 1
ATOM 5485 N N . ARG A 1 686 ? 8.730 7.679 -36.269 1.00 94.06 686 ARG A N 1
ATOM 5486 C CA . ARG A 1 686 ? 8.507 8.908 -37.045 1.00 94.06 686 ARG A CA 1
ATOM 5487 C C . ARG A 1 686 ? 8.482 8.623 -38.549 1.00 94.06 686 ARG A C 1
ATOM 5489 O O . ARG A 1 686 ? 7.959 9.440 -39.304 1.00 94.06 686 ARG A O 1
ATOM 5496 N N . ASP A 1 687 ? 9.012 7.479 -38.978 1.00 91.06 687 ASP A N 1
ATOM 5497 C CA . ASP A 1 687 ? 9.105 7.103 -40.383 1.00 91.06 687 ASP A CA 1
ATOM 5498 C C . ASP A 1 687 ? 7.862 6.319 -40.818 1.00 91.06 687 ASP A C 1
ATOM 5500 O O . ASP A 1 687 ? 7.591 5.206 -40.367 1.00 91.06 687 ASP A O 1
ATOM 5504 N N . GLY A 1 688 ? 7.092 6.913 -41.729 1.00 86.25 688 GLY A N 1
ATOM 5505 C CA . GLY A 1 688 ? 5.893 6.284 -42.274 1.00 86.25 688 GLY A CA 1
ATOM 5506 C C . GLY A 1 688 ? 6.184 5.042 -43.122 1.00 86.25 688 GLY A C 1
ATOM 5507 O O . GLY A 1 688 ? 5.284 4.229 -43.321 1.00 86.25 688 GLY A O 1
ATOM 5508 N N . GLN A 1 689 ? 7.415 4.863 -43.619 1.00 88.69 689 GLN A N 1
ATOM 5509 C CA . GLN A 1 689 ? 7.777 3.705 -44.442 1.00 88.69 689 GLN A CA 1
ATOM 5510 C C . GLN A 1 689 ? 7.735 2.392 -43.651 1.00 88.69 689 GLN A C 1
ATOM 5512 O O . GLN A 1 689 ? 7.349 1.361 -44.206 1.00 88.69 689 GLN A O 1
ATOM 5517 N N . LEU A 1 690 ? 8.044 2.437 -42.350 1.00 86.69 690 LEU A N 1
ATOM 5518 C CA . LEU A 1 690 ? 8.047 1.269 -41.462 1.00 86.69 690 LEU A CA 1
ATOM 5519 C C . LEU A 1 690 ? 6.638 0.746 -41.146 1.00 86.69 690 LEU A C 1
ATOM 5521 O O . LEU A 1 690 ? 6.475 -0.403 -40.744 1.00 86.69 690 LEU A O 1
ATOM 5525 N N . LEU A 1 691 ? 5.599 1.550 -41.394 1.00 83.62 691 LEU A N 1
ATOM 5526 C CA . LEU A 1 691 ? 4.204 1.179 -41.134 1.00 83.62 691 LEU A CA 1
ATOM 5527 C C . LEU A 1 691 ? 3.672 0.093 -42.065 1.00 83.62 691 LEU A C 1
ATOM 5529 O O . LEU A 1 691 ? 2.632 -0.487 -41.777 1.00 83.62 691 LEU A O 1
ATOM 5533 N N . ARG A 1 692 ? 4.374 -0.207 -43.164 1.00 85.06 692 ARG A N 1
ATOM 5534 C CA . ARG A 1 692 ? 4.010 -1.307 -44.072 1.00 85.06 692 ARG A CA 1
ATOM 5535 C C . ARG A 1 692 ? 4.042 -2.678 -43.392 1.00 85.06 692 ARG A C 1
ATOM 5537 O O . ARG A 1 692 ? 3.425 -3.602 -43.905 1.00 85.06 692 ARG A O 1
ATOM 5544 N N . LEU A 1 693 ? 4.761 -2.796 -42.275 1.00 83.25 693 LEU A N 1
ATOM 5545 C CA . LEU A 1 693 ? 4.819 -4.003 -41.454 1.00 83.25 693 LEU A CA 1
ATOM 5546 C C . LEU A 1 693 ? 3.695 -4.097 -40.413 1.00 83.25 693 LEU A C 1
ATOM 5548 O O . LEU A 1 693 ? 3.543 -5.142 -39.790 1.00 83.25 693 LEU A O 1
ATOM 5552 N N . ALA A 1 694 ? 2.956 -3.013 -40.166 1.00 89.12 694 ALA A N 1
ATOM 5553 C CA . ALA A 1 694 ? 1.942 -2.976 -39.123 1.00 89.12 694 ALA A CA 1
ATOM 5554 C C . ALA A 1 694 ? 0.568 -3.393 -39.667 1.00 89.12 694 ALA A C 1
ATOM 5556 O O . ALA A 1 694 ? 0.141 -2.924 -40.722 1.00 89.12 694 ALA A O 1
ATOM 5557 N N . ASP A 1 695 ? -0.160 -4.205 -38.901 1.00 90.19 695 ASP A N 1
ATOM 5558 C CA . ASP A 1 695 ? -1.546 -4.587 -39.201 1.00 90.19 695 ASP A CA 1
ATOM 5559 C C . ASP A 1 695 ? -2.515 -3.418 -38.990 1.00 90.19 695 ASP A C 1
ATOM 5561 O O . ASP A 1 695 ? -3.588 -3.350 -39.591 1.00 90.19 695 ASP A O 1
ATOM 5565 N N . ALA A 1 696 ? -2.147 -2.495 -38.100 1.00 91.88 696 ALA A N 1
ATOM 5566 C CA . ALA A 1 696 ? -2.880 -1.268 -37.857 1.00 91.88 696 ALA A CA 1
ATOM 5567 C C . ALA A 1 696 ? -1.939 -0.123 -37.479 1.00 91.88 696 ALA A C 1
ATOM 5569 O O . ALA A 1 696 ? -0.868 -0.329 -36.908 1.00 91.88 696 ALA A O 1
ATOM 5570 N N . VAL A 1 697 ? -2.364 1.106 -37.766 1.00 94.81 697 VAL A N 1
ATOM 5571 C CA . VAL A 1 697 ? -1.595 2.314 -37.462 1.00 94.81 697 VAL A CA 1
ATOM 5572 C C . VAL A 1 697 ? -2.419 3.226 -36.570 1.00 94.81 697 VAL A C 1
ATOM 5574 O O . VAL A 1 697 ? -3.514 3.637 -36.949 1.00 94.81 697 VAL A O 1
ATOM 5577 N N . TYR A 1 698 ? -1.855 3.586 -35.422 1.00 95.06 698 TYR A N 1
ATOM 5578 C CA . TYR A 1 698 ? -2.373 4.628 -34.555 1.00 95.06 698 TYR A CA 1
ATOM 5579 C C . TYR A 1 698 ? -1.674 5.959 -34.833 1.00 95.06 698 TYR A C 1
ATOM 5581 O O . TYR A 1 698 ? -0.444 6.028 -34.902 1.00 95.06 698 TYR A O 1
ATOM 5589 N N . ARG A 1 699 ? -2.456 7.030 -34.984 1.00 92.62 699 ARG A N 1
ATOM 5590 C CA . ARG A 1 699 ? -1.952 8.390 -35.196 1.00 92.62 699 ARG A CA 1
ATOM 5591 C C . ARG A 1 699 ? -2.454 9.277 -34.061 1.00 92.62 699 ARG A C 1
ATOM 5593 O O . ARG A 1 699 ? -3.602 9.707 -34.128 1.00 92.62 699 ARG A O 1
ATOM 5600 N N . PRO A 1 700 ? -1.633 9.533 -33.028 1.00 88.56 700 PRO A N 1
ATOM 5601 C CA . PRO A 1 700 ? -2.038 10.402 -31.936 1.00 88.56 700 PRO A CA 1
ATOM 5602 C C . PRO A 1 700 ? -2.414 11.788 -32.462 1.00 88.56 700 PRO A C 1
ATOM 5604 O O . PRO A 1 700 ? -1.659 12.395 -33.228 1.00 88.56 700 PRO A O 1
ATOM 5607 N N . ASN A 1 701 ? -3.574 12.282 -32.038 1.00 82.56 701 ASN A N 1
ATOM 5608 C CA . ASN A 1 701 ? -3.955 13.668 -32.272 1.00 82.56 701 ASN A CA 1
ATOM 5609 C C . ASN A 1 701 ? -3.059 14.604 -31.450 1.00 82.56 701 ASN A C 1
ATOM 5611 O O . ASN A 1 701 ? -2.514 14.220 -30.415 1.00 82.56 701 ASN A O 1
ATOM 5615 N N . VAL A 1 702 ? -2.913 15.846 -31.912 1.00 82.44 702 VAL A N 1
ATOM 5616 C CA . VAL A 1 702 ? -2.320 16.907 -31.090 1.00 82.44 702 VAL A CA 1
ATOM 5617 C C . VAL A 1 702 ? -3.247 17.161 -29.897 1.00 82.44 702 VAL A C 1
ATOM 5619 O O . VAL A 1 702 ? -4.466 17.068 -30.047 1.00 82.44 702 VAL A O 1
ATOM 5622 N N . LEU A 1 703 ? -2.672 17.473 -28.731 1.00 79.94 703 LEU A N 1
ATOM 5623 C CA . LEU A 1 703 ? -3.443 17.863 -27.548 1.00 79.94 703 LEU A CA 1
ATOM 5624 C C . LEU A 1 703 ? -4.398 19.012 -27.884 1.00 79.94 703 LEU A C 1
ATOM 5626 O O . LEU A 1 703 ? -4.030 19.919 -28.635 1.00 79.94 703 LEU A O 1
ATOM 5630 N N . SER A 1 704 ? -5.597 18.994 -27.297 1.00 78.75 704 SER A N 1
ATOM 5631 C CA . SER A 1 704 ? -6.513 20.133 -27.414 1.00 78.75 704 SER A CA 1
ATOM 5632 C C . SER A 1 704 ? -5.892 21.395 -26.800 1.00 78.75 704 SER A C 1
ATOM 5634 O O . SER A 1 704 ? -5.005 21.292 -25.954 1.00 78.75 704 SER A O 1
ATOM 5636 N N . ASP A 1 705 ? -6.372 22.593 -27.147 1.00 74.31 705 ASP A N 1
ATOM 5637 C CA . ASP A 1 705 ? -5.880 23.839 -26.531 1.00 74.31 705 ASP A CA 1
ATOM 5638 C C . ASP A 1 705 ? -5.971 23.795 -24.995 1.00 74.31 705 ASP A C 1
ATOM 5640 O O . ASP A 1 705 ? -5.071 24.245 -24.282 1.00 74.31 705 ASP A O 1
ATOM 5644 N N . LEU A 1 706 ? -7.036 23.178 -24.470 1.00 71.69 706 LEU A N 1
ATOM 5645 C CA . LEU A 1 706 ? -7.222 22.961 -23.038 1.00 71.69 706 LEU A CA 1
ATOM 5646 C C . LEU A 1 706 ? -6.186 21.970 -22.484 1.00 71.69 706 LEU A C 1
ATOM 5648 O O . LEU A 1 706 ? -5.613 22.201 -21.415 1.00 71.69 706 LEU A O 1
ATOM 5652 N N . GLY A 1 707 ? -5.935 20.880 -23.209 1.00 74.19 707 GLY A N 1
ATOM 5653 C CA . GLY A 1 707 ? -4.958 19.861 -22.849 1.00 74.19 707 GLY A CA 1
ATOM 5654 C C . GLY A 1 707 ? -3.524 20.391 -22.864 1.00 74.19 707 GLY A C 1
ATOM 5655 O O . GLY A 1 707 ? -2.773 20.204 -21.905 1.00 74.19 707 GLY A O 1
ATOM 5656 N N . ALA A 1 708 ? -3.161 21.137 -23.905 1.00 79.31 708 ALA A N 1
ATOM 5657 C CA . ALA A 1 708 ? -1.877 21.809 -24.043 1.00 79.31 708 ALA A CA 1
ATOM 5658 C C . ALA A 1 708 ? -1.667 22.845 -22.929 1.00 79.31 708 ALA A C 1
ATOM 5660 O O . ALA A 1 708 ? -0.609 22.860 -22.300 1.00 79.31 708 ALA A O 1
ATOM 5661 N N . LEU A 1 709 ? -2.688 23.648 -22.608 1.00 73.44 709 LEU A N 1
ATOM 5662 C CA . LEU A 1 709 ? -2.642 24.602 -21.499 1.00 73.44 709 LEU A CA 1
ATOM 5663 C C . LEU A 1 709 ? -2.484 23.901 -20.144 1.00 73.44 709 LEU A C 1
ATOM 5665 O O . LEU A 1 709 ? -1.715 24.362 -19.300 1.00 73.44 709 LEU A O 1
ATOM 5669 N N . LYS A 1 710 ? -3.184 22.782 -19.923 1.00 74.88 710 LYS A N 1
ATOM 5670 C CA . LYS A 1 710 ? -3.056 21.982 -18.696 1.00 74.88 710 LYS A CA 1
ATOM 5671 C C . LYS A 1 710 ? -1.647 21.401 -18.562 1.00 74.88 710 LYS A C 1
ATOM 5673 O O . LYS A 1 710 ? -1.053 21.498 -17.490 1.00 74.88 710 LYS A O 1
ATOM 5678 N N . LEU A 1 711 ? -1.095 20.858 -19.649 1.00 79.75 711 LEU A N 1
ATOM 5679 C CA . LEU A 1 711 ? 0.273 20.342 -19.688 1.00 79.75 711 LEU A CA 1
ATOM 5680 C C . LEU A 1 711 ? 1.290 21.461 -19.418 1.00 79.75 711 LEU A C 1
ATOM 5682 O O . LEU A 1 711 ? 2.163 21.310 -18.565 1.00 79.75 711 LEU A O 1
ATOM 5686 N N . PHE A 1 712 ? 1.136 22.608 -20.082 1.00 77.44 712 PHE A N 1
ATOM 5687 C CA . PHE A 1 712 ? 1.995 23.773 -19.897 1.00 77.44 712 PHE A CA 1
ATOM 5688 C C . PHE A 1 712 ? 1.975 24.270 -18.452 1.00 77.44 712 PHE A C 1
ATOM 5690 O O . PHE A 1 712 ? 3.033 24.396 -17.841 1.00 77.44 712 PHE A O 1
ATOM 5697 N N . ARG A 1 713 ? 0.786 24.497 -17.872 1.00 69.62 713 ARG A N 1
ATOM 5698 C CA . ARG A 1 713 ? 0.652 24.967 -16.483 1.00 69.62 713 ARG A CA 1
ATOM 5699 C C . ARG A 1 713 ? 1.362 24.046 -15.507 1.00 69.62 713 ARG A C 1
ATOM 5701 O O . ARG A 1 713 ? 2.039 24.509 -14.594 1.00 69.62 713 ARG A O 1
ATOM 5708 N N . ARG A 1 714 ? 1.246 22.743 -15.735 1.00 71.44 714 ARG A N 1
ATOM 5709 C CA . ARG A 1 714 ? 1.873 21.748 -14.884 1.00 71.44 714 ARG A CA 1
ATOM 5710 C C . ARG A 1 714 ? 3.397 21.792 -14.957 1.00 71.44 714 ARG A C 1
ATOM 5712 O O . ARG A 1 714 ? 4.035 21.860 -13.913 1.00 71.44 714 ARG A O 1
ATOM 5719 N N . TYR A 1 715 ? 3.990 21.805 -16.148 1.00 71.56 715 TYR A N 1
ATOM 5720 C CA . TYR A 1 715 ? 5.454 21.837 -16.262 1.00 71.56 715 TYR A CA 1
ATOM 5721 C C . TYR A 1 715 ? 6.057 23.208 -15.927 1.00 71.56 715 TYR A C 1
ATOM 5723 O O . TYR A 1 715 ? 7.152 23.265 -15.371 1.00 71.56 715 TYR A O 1
ATOM 5731 N N . ALA A 1 716 ? 5.349 24.301 -16.217 1.00 72.25 716 ALA A N 1
ATOM 5732 C CA . ALA A 1 716 ? 5.816 25.658 -15.944 1.00 72.25 716 ALA A CA 1
ATOM 5733 C C . ALA A 1 716 ? 5.636 26.076 -14.472 1.00 72.25 716 ALA A C 1
ATOM 5735 O O . ALA A 1 716 ? 6.493 26.778 -13.939 1.00 72.25 716 ALA A O 1
ATOM 5736 N N . PHE A 1 717 ? 4.552 25.652 -13.807 1.00 71.06 717 PHE A N 1
ATOM 5737 C CA . PHE A 1 717 ? 4.169 26.160 -12.478 1.00 71.06 717 PHE A CA 1
ATOM 5738 C C . PHE A 1 717 ? 4.025 25.083 -11.395 1.00 71.06 717 PHE A C 1
ATOM 5740 O O . PHE A 1 717 ? 3.788 25.429 -10.242 1.00 71.06 717 PHE A O 1
ATOM 5747 N N . ARG A 1 718 ? 4.153 23.790 -11.736 1.00 61.53 718 ARG A N 1
ATOM 5748 C CA . ARG A 1 718 ? 3.970 22.636 -10.826 1.00 61.53 718 ARG A CA 1
ATOM 5749 C C . ARG A 1 718 ? 2.614 22.589 -10.099 1.00 61.53 718 ARG A C 1
ATOM 5751 O O . ARG A 1 718 ? 2.452 21.815 -9.165 1.00 61.53 718 ARG A O 1
ATOM 5758 N N . THR A 1 719 ? 1.623 23.371 -10.539 1.00 52.38 719 THR A N 1
ATOM 5759 C CA . THR A 1 719 ? 0.252 23.384 -10.004 1.00 52.38 719 THR A CA 1
ATOM 5760 C C . THR A 1 719 ? -0.772 23.567 -11.131 1.00 52.38 719 THR A C 1
ATOM 5762 O O . THR A 1 719 ? -0.483 24.152 -12.176 1.00 52.38 719 THR A O 1
ATOM 5765 N N . ASN A 1 720 ? -2.004 23.084 -10.926 1.00 50.09 720 ASN A N 1
ATOM 5766 C CA . ASN A 1 720 ? -3.102 23.264 -11.890 1.00 50.09 720 ASN A CA 1
ATOM 5767 C C . ASN A 1 720 ? -3.768 24.658 -11.809 1.00 50.09 720 ASN A C 1
ATOM 5769 O O . ASN A 1 720 ? -4.592 24.992 -12.667 1.00 50.09 720 ASN A O 1
ATOM 5773 N N . GLN A 1 721 ? -3.416 25.476 -10.809 1.00 54.81 721 GLN A N 1
ATOM 5774 C CA . GLN A 1 721 ? -4.001 26.798 -10.555 1.00 54.81 721 GLN A CA 1
ATOM 5775 C C . GLN A 1 721 ? -2.911 27.872 -10.378 1.00 54.81 721 GLN A C 1
ATOM 5777 O O . GLN A 1 721 ? -2.569 28.229 -9.252 1.00 54.81 721 GLN A O 1
ATOM 5782 N N . PRO A 1 722 ? -2.351 28.413 -11.473 1.00 48.28 722 PRO A N 1
ATOM 5783 C CA . PRO A 1 722 ? -1.478 29.577 -11.386 1.00 48.28 722 PRO A CA 1
ATOM 5784 C C . PRO A 1 722 ? -2.274 30.831 -10.977 1.00 48.28 722 PRO A C 1
ATOM 5786 O O . PRO A 1 722 ? -3.445 30.988 -11.336 1.00 48.28 722 PRO A O 1
ATOM 5789 N N . THR A 1 723 ? -1.634 31.749 -10.249 1.00 53.72 723 THR A N 1
ATOM 5790 C CA . THR A 1 723 ? -2.204 33.058 -9.893 1.00 53.72 723 THR A CA 1
ATOM 5791 C C . THR A 1 723 ? -2.539 33.886 -11.139 1.00 53.72 723 THR A C 1
ATOM 5793 O O . THR A 1 723 ? -1.984 33.693 -12.224 1.00 53.72 723 THR A O 1
ATOM 5796 N N . ARG A 1 724 ? -3.468 34.840 -10.992 1.00 50.97 724 ARG A N 1
ATOM 5797 C CA . ARG A 1 724 ? -4.045 35.626 -12.100 1.00 50.97 724 ARG A CA 1
ATOM 5798 C C . ARG A 1 724 ? -3.001 36.372 -12.948 1.00 50.97 724 ARG A C 1
ATOM 5800 O O . ARG A 1 724 ? -3.244 36.605 -14.130 1.00 50.97 724 ARG A O 1
ATOM 5807 N N . ASP A 1 725 ? -1.844 36.695 -12.373 1.00 52.94 725 ASP A N 1
ATOM 5808 C CA . ASP A 1 725 ? -0.742 37.381 -13.058 1.00 52.94 725 ASP A CA 1
ATOM 5809 C C . ASP A 1 725 ? 0.079 36.459 -13.976 1.00 52.94 725 ASP A C 1
ATOM 5811 O O . ASP A 1 725 ? 0.562 36.905 -15.014 1.00 52.94 725 ASP A O 1
ATOM 5815 N N . LEU A 1 726 ? 0.163 35.160 -13.666 1.00 51.66 726 LEU A N 1
ATOM 5816 C CA . LEU A 1 726 ? 0.874 34.156 -14.472 1.00 51.66 726 LEU A CA 1
ATOM 5817 C C . LEU A 1 726 ? 0.060 33.690 -15.693 1.00 51.66 726 LEU A C 1
ATOM 5819 O O . LEU A 1 726 ? 0.627 33.253 -16.695 1.00 51.66 726 LEU A O 1
ATOM 5823 N N . LEU A 1 727 ? -1.269 33.846 -15.657 1.00 52.00 727 LEU A N 1
ATOM 5824 C CA . LEU A 1 727 ? -2.149 33.554 -16.798 1.00 52.00 727 LEU A CA 1
ATOM 5825 C C . LEU A 1 727 ? -1.882 34.459 -18.009 1.00 52.00 727 LEU A C 1
ATOM 5827 O O . LEU A 1 727 ? -2.143 34.042 -19.133 1.00 52.00 727 LEU A O 1
ATOM 5831 N N . LYS A 1 728 ? -1.322 35.659 -17.804 1.00 55.41 728 LYS A N 1
ATOM 5832 C CA . LYS A 1 728 ? -0.973 36.589 -18.893 1.00 55.41 728 LYS A CA 1
ATOM 5833 C C . LYS A 1 728 ? 0.195 36.115 -19.763 1.00 55.41 728 LYS A C 1
ATOM 5835 O O . LYS A 1 728 ? 0.384 36.666 -20.834 1.00 55.41 728 LYS A O 1
ATOM 5840 N N . VAL A 1 729 ? 0.969 35.127 -19.309 1.00 54.56 729 VAL A N 1
ATOM 5841 C CA . VAL A 1 729 ? 2.070 34.515 -20.078 1.00 54.56 729 VAL A CA 1
ATOM 5842 C C . VAL A 1 729 ? 1.570 33.334 -20.929 1.00 54.56 729 VAL A C 1
ATOM 5844 O O . VAL A 1 729 ? 2.286 32.850 -21.797 1.00 54.56 729 VAL A O 1
ATOM 5847 N N . CYS A 1 730 ? 0.350 32.847 -20.670 1.00 47.00 730 CYS A N 1
ATOM 5848 C CA . CYS A 1 730 ? -0.209 31.636 -21.282 1.00 47.00 730 CYS A CA 1
ATOM 5849 C C . CYS A 1 730 ? -1.089 31.896 -22.524 1.00 47.00 730 CYS A C 1
ATOM 5851 O O . CYS A 1 730 ? -1.527 30.928 -23.143 1.00 47.00 730 CYS A O 1
ATOM 5853 N N . LEU A 1 731 ? -1.390 33.161 -22.836 1.00 43.53 731 LEU A N 1
ATOM 5854 C CA . LEU A 1 731 ? -2.127 33.635 -24.018 1.00 43.53 731 LEU A CA 1
ATOM 5855 C C . LEU A 1 731 ? -1.174 34.458 -24.881 1.00 43.53 731 LEU A C 1
ATOM 5857 O O . LEU A 1 731 ? -1.310 34.389 -26.120 1.00 43.53 731 LEU A O 1
#

Organism: Malus baccata (NCBI:txid106549)

pLDDT: mean 77.85, std 15.17, range [23.52, 97.75]

Sequence (731 aa):
MAASSSSDVRWKYDVFINFRGEDTHTGFISHLYRALLQKPINTFIDAEELRKGDRLSELRTGIQESRLSLVVFSQNYALSTCCLKELVEILECSYTKNQIVVPIFYQVDPATVRKLKGTFAKAFVQHDHDSNLYSKSKLVEVESWRSALTTATNISGLGDPRNYKNEAELIEKIVEDVYTKLMQFSSTSSKYDVFINFREEDIDNDFINDLYGALLQKQINTFIDAEKLIREDDRLPELLTAIRESSLSLVVFSRNYALSTCCLKELMEILECRDTKNQIVVPIFYQVDQANVREVKGTFAKAFSQHKHDSNSKMLEVGSWRSALTTATNFSGWDPRNYKDDAELIEEIVEDVFTKLMQFSSTLSKYDVFINFRGEDTRRGFVSHLYKALCQKSINTYIDAKELRRGDPLTKLLIAVQESKISLLVLSENYASSTWSLKELVEIWKSKNTKNQIVLPIFYQVNPSDVRGLERSFAEAFAQHDLDSNAEVEMVRSWRHALRTTPHLPGWVSADFGDDAKLIEEIVEDVSRKLIHISSTSSKDNDLVEMDSHMLEMRVLLNPPGFKTNDVRIVGIWGMGGLGKTTIARAVYDEISCQFEASCFLENIREGFMKQGTLHMQAELLSSISNNKVGSSDISKKGFQVMLNSLGQRKVLIVLDDVDRLDQIEALLGGQHSFYGGSRIIITTRDGQLLRLADAVYRPNVLSDLGALKLFRRYAFRTNQPTRDLLKVCL